Protein AF-A0A0Q6JE09-F1 (afdb_monomer)

Nearest PDB structures (foldseek):
  7kac-assembly1_A  TM=3.297E-01  e=1.197E+00  Homo sapiens
  1ckj-assembly1_A  TM=3.725E-01  e=4.167E+00  Rattus norvegicus
  3q5z-assembly1_A  TM=2.553E-01  e=1.950E+00  Toxoplasma gondii
  4lv5-assembly2_A  TM=2.754E-01  e=4.644E+00  Toxoplasma gondii

Solvent-accessible surface area (backbone atoms only — not comparable to full-atom values): 30444 Å² total; per-residue (Å²): 134,82,80,77,75,84,74,75,45,67,66,58,51,55,51,36,53,78,69,61,34,51,71,80,38,64,61,44,76,70,54,51,68,68,45,57,80,62,39,28,26,37,39,38,40,37,34,83,85,57,36,32,37,72,46,74,33,70,30,40,37,63,49,51,60,51,43,54,78,76,46,88,63,55,50,26,33,25,47,32,77,40,92,65,56,74,68,58,44,52,54,51,46,46,53,45,49,38,46,41,49,74,76,67,52,51,49,65,37,67,80,50,38,51,52,70,69,73,93,39,80,43,46,81,78,49,38,72,66,57,51,54,51,31,74,74,40,32,46,67,47,39,68,66,53,82,58,70,54,79,87,75,53,70,68,59,46,58,76,33,41,70,40,48,54,53,41,67,69,37,96,58,33,67,60,54,37,50,51,48,10,53,45,37,35,47,24,40,77,47,48,38,76,30,46,65,41,28,33,26,41,26,46,47,47,89,90,39,97,44,35,52,34,38,34,29,27,18,92,38,78,43,34,37,35,28,46,38,89,88,77,69,33,41,26,32,41,36,38,21,27,48,81,48,40,68,56,72,82,54,39,79,70,38,69,69,50,59,66,45,50,80,48,40,44,81,49,64,64,78,59,92,62,61,20,77,46,40,20,26,42,35,29,56,33,56,87,52,47,66,66,49,45,71,40,83,30,47,34,60,8,29,19,53,31,42,47,36,38,28,47,67,36,55,27,73,50,45,91,53,37,26,59,67,62,50,51,60,12,54,75,39,53,87,64,76,92,70,82,92,72,92,82,90,85,91,81,85,87,89,83,91,81,87,84,81,86,86,81,87,80,90,78,85,88,64,85,66,51,64,63,46,46,56,54,42,48,71,71,37,80,84,38,60,63,52,53,52,49,30,54,50,42,69,59,41,47,74,80,63,89,51,58,54,39,22,21,21,44,26,67,50,49,90,64,84,64,52,93,56,35,42,38,45,36,39,36,30,39,7,92,38,80,40,34,39,33,31,39,36,74,45,92,91,48,59,58,34,37,34,37,40,43,21,22,39,65,50,36,23,66,70,62,74,43,52,69,69,55,47,41,70,74,34,78,60,44,43,78,44,74,78,52,43,72,78,50,74,49,37,33,27,32,46,32,34,40,77,46,74,69,32,44,52,55,52,68,74,44,59,48,55,64,12,23,20,58,40,43,59,65,30,47,79,36,66,15,87,56,7,89,48,41,34,65,69,62,53,47,55,51,59,58,67,67,69,76,74,79,79,79,128

Mean predicted aligned error: 18.11 Å

Secondary structure (DSSP, 8-state):
---------HHHHHHHHHTT----EE-SHHHHHTSPTT--EEEEEE-TTSEEEEEEESSHHHHHHHHHHH-S---EEEEEE----HHHHHHHHHHHHHHHHHTT-EE--SSS-SS--S--GGGGTS-HHHHHHHHH-HHHHHHH--PPPPP--HHHHHHHHHHHHHHHTSTTHHHHHHHHHHHHHHHSSSHHHHBTTTEEEEES-TT-TTEEEEEEETTEEEEEEEE-TTT--EEEEEEEETTSSPPHHHHTT-HHHHHHTTTEEEE----SSS-TTEEEEEESSGGGHHHHHHSTTHHHHHHHHHHHHHTT---S-GGG--HHHHHHHHTTTT--S----------------PPPPPPP---PPPTHHHHHHHHHHHH-TT-HHHHHHHHHHHHH----TTBTTTEEEEES-SS---TTEEEEEEEEETTEEEEEEEEE--TTS-SEEEEEEEEHHHHHHHHTS-HHHHHHH-TTSEEE----GGGTT-EEEEEEESSHHHHHHHHTS-HHHHHHHHHHHHTTS--TTGGG--HHHHHHHHHTTTTSSS--

Structure (mmCIF, N/CA/C/O backbone):
data_AF-A0A0Q6JE09-F1
#
_entry.id   AF-A0A0Q6JE09-F1
#
loop_
_atom_site.group_PDB
_atom_site.id
_atom_site.type_symbol
_atom_site.label_atom_id
_atom_site.label_alt_id
_atom_site.label_comp_id
_atom_site.label_asym_id
_atom_site.label_entity_id
_atom_site.label_seq_id
_atom_site.pdbx_PDB_ins_code
_atom_site.Cartn_x
_atom_site.Cartn_y
_atom_site.Cartn_z
_atom_site.occupancy
_atom_site.B_iso_or_equiv
_atom_site.auth_seq_id
_atom_site.auth_comp_id
_atom_site.auth_asym_id
_atom_site.auth_atom_id
_atom_site.pdbx_PDB_model_num
ATOM 1 N N . MET A 1 1 ? -40.241 -15.159 31.455 1.00 37.16 1 MET A N 1
ATOM 2 C CA . MET A 1 1 ? -39.125 -14.743 30.580 1.00 37.16 1 MET A CA 1
ATOM 3 C C . MET A 1 1 ? -37.864 -14.702 31.421 1.00 37.16 1 MET A C 1
ATOM 5 O O . MET A 1 1 ? -37.683 -13.771 32.193 1.00 37.16 1 MET A O 1
ATOM 9 N N . THR A 1 2 ? -37.058 -15.757 31.362 1.00 34.28 2 THR A N 1
ATOM 10 C CA . THR A 1 2 ? -35.773 -15.833 32.066 1.00 34.28 2 THR A CA 1
ATOM 11 C C . THR A 1 2 ? -34.806 -14.891 31.356 1.00 34.28 2 THR A C 1
ATOM 13 O O . THR A 1 2 ? -34.510 -15.106 30.183 1.00 34.28 2 THR A O 1
ATOM 16 N N . GLN A 1 3 ? -34.369 -13.818 32.020 1.00 33.12 3 GLN A N 1
ATOM 17 C CA . GLN A 1 3 ? -33.285 -12.978 31.510 1.00 33.12 3 GLN A CA 1
ATOM 18 C C . GLN A 1 3 ? -32.041 -13.862 31.369 1.00 33.12 3 GLN A C 1
ATOM 20 O O . GLN A 1 3 ? -31.487 -14.319 32.367 1.00 33.12 3 GLN A O 1
ATOM 25 N N . MET A 1 4 ? -31.630 -14.145 30.131 1.00 37.31 4 MET A N 1
ATOM 26 C CA . MET A 1 4 ? -30.310 -14.706 29.869 1.00 37.31 4 MET A CA 1
ATOM 27 C C . MET A 1 4 ? -29.287 -13.667 30.321 1.00 37.31 4 MET A C 1
ATOM 29 O O . MET A 1 4 ? -29.149 -12.615 29.701 1.00 37.31 4 MET A O 1
ATOM 33 N N . VAL A 1 5 ? -28.607 -13.949 31.432 1.00 48.50 5 VAL A N 1
ATOM 34 C CA . VAL A 1 5 ? -27.411 -13.208 31.833 1.00 48.50 5 VAL A CA 1
ATOM 35 C C . VAL A 1 5 ? -26.420 -13.316 30.673 1.00 48.50 5 VAL A C 1
ATOM 37 O O . VAL A 1 5 ? -26.177 -14.435 30.212 1.00 48.50 5 VAL A O 1
ATOM 40 N N . PRO A 1 6 ? -25.865 -12.205 30.169 1.00 52.59 6 PRO A N 1
ATOM 41 C CA . PRO A 1 6 ? -24.870 -12.281 29.118 1.00 52.59 6 PRO A CA 1
ATOM 42 C C . PRO A 1 6 ? -23.664 -13.080 29.610 1.00 52.59 6 PRO A C 1
ATOM 44 O O . PRO A 1 6 ? -23.016 -12.723 30.595 1.00 52.59 6 PRO A O 1
ATOM 47 N N . VAL A 1 7 ? -23.390 -14.203 28.956 1.00 61.69 7 VAL A N 1
ATOM 48 C CA . VAL A 1 7 ? -22.272 -15.064 29.328 1.00 61.69 7 VAL A CA 1
ATOM 49 C C . VAL A 1 7 ? -21.021 -14.490 28.677 1.00 61.69 7 VAL A C 1
ATOM 51 O O . VAL A 1 7 ? -20.864 -14.560 27.462 1.00 61.69 7 VAL A O 1
ATOM 54 N N . HIS A 1 8 ? -20.137 -13.905 29.485 1.00 73.06 8 HIS A N 1
ATOM 55 C CA . HIS A 1 8 ? -18.794 -13.538 29.038 1.00 73.06 8 HIS A CA 1
ATOM 56 C C . HIS A 1 8 ? -18.060 -14.777 28.527 1.00 73.06 8 HIS A C 1
ATOM 58 O O . HIS A 1 8 ? -18.070 -15.815 29.195 1.00 73.06 8 HIS A O 1
ATOM 64 N N . ASP A 1 9 ? -17.385 -14.662 27.383 1.00 83.12 9 ASP A N 1
ATOM 65 C CA . ASP A 1 9 ? -16.599 -15.767 26.842 1.00 83.12 9 ASP A CA 1
ATOM 66 C C . ASP A 1 9 ? -15.442 -16.110 27.811 1.00 83.12 9 ASP A C 1
ATOM 68 O O . ASP A 1 9 ? -14.558 -15.274 28.058 1.00 83.12 9 ASP A O 1
ATOM 72 N N . PRO A 1 10 ? -15.393 -17.340 28.364 1.00 87.75 10 PRO A N 1
ATOM 73 C CA . PRO A 1 10 ? -14.342 -17.746 29.292 1.00 87.75 10 PRO A CA 1
ATOM 74 C C . PRO A 1 10 ? -12.931 -17.674 28.694 1.00 87.75 10 PRO A C 1
ATOM 76 O O . PRO A 1 10 ? -11.959 -17.523 29.436 1.00 87.75 10 PRO A O 1
ATOM 79 N N . ALA A 1 11 ? -12.783 -17.811 27.373 1.00 89.31 11 ALA A N 1
ATOM 80 C CA . ALA A 1 11 ? -11.502 -17.665 26.690 1.00 89.31 11 ALA A CA 1
ATOM 81 C C . ALA A 1 11 ? -11.033 -16.206 26.684 1.00 89.31 11 ALA A C 1
ATOM 83 O O . ALA A 1 11 ? -9.860 -15.956 26.976 1.00 89.31 11 ALA A O 1
ATOM 84 N N . ILE A 1 12 ? -11.944 -15.253 26.445 1.00 92.69 12 ILE A N 1
ATOM 85 C CA . ILE A 1 12 ? -11.638 -13.820 26.534 1.00 92.69 12 ILE A CA 1
ATOM 86 C C . ILE A 1 12 ? -11.235 -13.458 27.962 1.00 92.69 12 ILE A C 1
ATOM 88 O O . ILE A 1 12 ? -10.198 -12.825 28.148 1.00 92.69 12 ILE A O 1
ATOM 92 N N . ALA A 1 13 ? -11.990 -13.912 28.967 1.00 92.44 13 ALA A N 1
ATOM 93 C CA . ALA A 1 13 ? -11.682 -13.636 30.370 1.00 92.44 13 ALA A CA 1
ATOM 94 C C . ALA A 1 13 ? -10.285 -14.146 30.767 1.00 92.44 13 ALA A C 1
ATOM 96 O O . ALA A 1 13 ? -9.456 -13.371 31.240 1.00 92.44 13 ALA A O 1
ATOM 97 N N . ARG A 1 14 ? -9.978 -15.420 30.478 1.00 92.94 14 ARG A N 1
ATOM 98 C CA . ARG A 1 14 ? -8.654 -16.004 30.763 1.00 92.94 14 ARG A CA 1
ATOM 99 C C . ARG A 1 14 ? -7.523 -15.257 30.061 1.00 92.94 14 ARG A C 1
ATOM 101 O O . ARG A 1 14 ? -6.464 -15.045 30.652 1.00 92.94 14 ARG A O 1
ATOM 108 N N . TRP A 1 15 ? -7.723 -14.882 28.797 1.00 95.31 15 TRP A N 1
ATOM 109 C CA . TRP A 1 15 ? -6.725 -14.126 28.049 1.00 95.31 15 TRP A CA 1
ATOM 110 C C . TRP A 1 15 ? -6.536 -12.720 28.630 1.00 95.31 15 TRP A C 1
ATOM 112 O O . TRP A 1 15 ? -5.399 -12.284 28.813 1.00 95.31 15 TRP A O 1
ATOM 122 N N . ALA A 1 16 ? -7.624 -12.026 28.960 1.00 95.31 16 ALA A N 1
ATOM 123 C CA . ALA A 1 16 ? -7.600 -10.682 29.524 1.00 95.31 16 ALA A CA 1
ATOM 124 C C . ALA A 1 16 ? -6.830 -10.648 30.855 1.00 95.31 16 ALA A C 1
ATOM 126 O O . ALA A 1 16 ? -5.921 -9.828 31.010 1.00 95.31 16 ALA A O 1
ATOM 127 N N . ASP A 1 17 ? -7.110 -11.595 31.754 1.00 92.94 17 ASP A N 1
ATOM 128 C CA . ASP A 1 17 ? -6.458 -11.701 33.064 1.00 92.94 17 ASP A CA 1
ATOM 129 C C . ASP A 1 17 ? -4.947 -11.966 32.916 1.00 92.94 17 ASP A C 1
ATOM 131 O O . ASP A 1 17 ? -4.118 -11.260 33.493 1.00 92.94 17 ASP A O 1
ATOM 135 N N . LYS A 1 18 ? -4.563 -12.912 32.042 1.00 93.69 18 LYS A N 1
ATOM 136 C CA . LYS A 1 18 ? -3.155 -13.213 31.707 1.00 93.69 18 LYS A CA 1
ATOM 137 C C . LYS A 1 18 ? -2.402 -12.000 31.150 1.00 93.69 18 LYS A C 1
ATOM 139 O O . LYS A 1 18 ? -1.182 -11.919 31.282 1.00 93.69 18 LYS A O 1
ATOM 144 N N . ASN A 1 19 ? -3.110 -11.068 30.515 1.00 93.12 19 ASN A N 1
ATOM 145 C CA . ASN A 1 19 ? -2.538 -9.872 29.901 1.00 93.12 19 ASN A CA 1
ATOM 146 C C . ASN A 1 19 ? -2.796 -8.592 30.722 1.00 93.12 19 ASN A C 1
ATOM 148 O O . ASN A 1 19 ? -2.592 -7.488 30.210 1.00 93.12 19 ASN A O 1
ATOM 152 N N . GLY A 1 20 ? -3.190 -8.717 31.994 1.00 93.81 20 GLY A N 1
ATOM 153 C CA . GLY A 1 20 ? -3.265 -7.607 32.950 1.00 93.81 20 GLY A CA 1
ATOM 154 C C . GLY A 1 20 ? -4.428 -6.638 32.732 1.00 93.81 20 GLY A C 1
ATOM 155 O O . GLY A 1 20 ? -4.343 -5.484 33.151 1.00 93.81 20 GLY A O 1
ATOM 156 N N . TYR A 1 21 ? -5.489 -7.063 32.047 1.00 95.81 21 TYR A N 1
ATOM 157 C CA . TYR A 1 21 ? -6.743 -6.314 32.027 1.00 95.81 21 TYR A CA 1
ATOM 158 C C . TYR A 1 21 ? -7.491 -6.488 33.350 1.00 95.81 21 TYR A C 1
ATOM 160 O O . TYR A 1 21 ? -7.421 -7.539 33.981 1.00 95.81 21 TYR A O 1
ATOM 168 N N . GLY A 1 22 ? -8.224 -5.454 33.762 1.00 93.12 22 GLY A N 1
ATOM 169 C CA . GLY A 1 22 ? -9.122 -5.543 34.910 1.00 93.12 22 GLY A CA 1
ATOM 170 C C . GLY A 1 22 ? -10.357 -6.414 34.650 1.00 93.12 22 GLY A C 1
ATOM 171 O O . GLY A 1 22 ? -10.561 -6.961 33.561 1.00 93.12 22 GLY A O 1
ATOM 172 N N . SER A 1 23 ? -11.215 -6.493 35.665 1.00 92.94 23 SER A N 1
ATOM 173 C CA . SER A 1 23 ? -12.515 -7.165 35.594 1.00 92.94 23 SER A CA 1
ATOM 174 C C . SER A 1 23 ? -13.419 -6.566 34.504 1.00 92.94 23 SER A C 1
ATOM 176 O O . SER A 1 23 ? -13.293 -5.373 34.202 1.00 92.94 23 SER A O 1
ATOM 178 N N . PRO A 1 24 ? -14.337 -7.361 33.922 1.00 94.06 24 PRO A N 1
ATOM 179 C CA . PRO A 1 24 ? -15.285 -6.859 32.936 1.00 94.06 24 PRO A CA 1
ATOM 180 C C . PRO A 1 24 ? -16.230 -5.845 33.582 1.00 94.06 24 PRO A C 1
ATOM 182 O O . PRO A 1 24 ? -16.689 -6.020 34.712 1.00 94.06 24 PRO A O 1
ATOM 185 N N . ILE A 1 25 ? -16.495 -4.765 32.855 1.00 94.25 25 ILE A N 1
ATOM 186 C CA . ILE A 1 25 ? -17.406 -3.690 33.234 1.00 94.25 25 ILE A CA 1
ATOM 187 C C . ILE A 1 25 ? -18.504 -3.640 32.176 1.00 94.25 25 ILE A C 1
ATOM 189 O O . ILE A 1 25 ? -18.213 -3.546 30.985 1.00 94.25 25 ILE A O 1
ATOM 193 N N . GLU A 1 26 ? -19.762 -3.691 32.606 1.00 92.62 26 GLU A N 1
ATOM 194 C CA . GLU A 1 26 ? -20.918 -3.601 31.713 1.00 92.62 26 GLU A CA 1
ATOM 195 C C . GLU A 1 26 ? -20.860 -2.328 30.856 1.00 92.62 26 GLU A C 1
ATOM 197 O O . GLU A 1 26 ? -20.519 -1.240 31.338 1.00 92.62 26 GLU A O 1
ATOM 202 N N . PHE A 1 27 ? -21.149 -2.461 29.560 1.00 91.31 27 PHE A N 1
ATOM 203 C CA . PHE A 1 27 ? -21.025 -1.356 28.616 1.00 91.31 27 PHE A CA 1
ATOM 204 C C . PHE A 1 27 ? -22.261 -0.441 28.653 1.00 91.31 27 PHE A C 1
ATOM 206 O O . PHE A 1 27 ? -23.076 -0.406 27.735 1.00 91.31 27 PHE A O 1
ATOM 213 N N . ASP A 1 28 ? -22.402 0.342 29.724 1.00 89.38 28 ASP A N 1
ATOM 214 C CA . ASP A 1 28 ? -23.527 1.264 29.914 1.00 89.38 28 ASP A CA 1
ATOM 215 C C . ASP A 1 28 ? -23.093 2.732 30.149 1.00 89.38 28 ASP A C 1
ATOM 217 O O . ASP A 1 28 ? -21.932 3.057 30.409 1.00 89.38 28 ASP A O 1
ATOM 221 N N . THR A 1 29 ? -24.043 3.674 30.066 1.00 85.69 29 THR A N 1
ATOM 222 C CA . THR A 1 29 ? -23.764 5.115 30.251 1.00 85.69 29 THR A CA 1
ATOM 223 C C . THR A 1 29 ? -23.183 5.440 31.633 1.00 85.69 29 THR A C 1
ATOM 225 O O . THR A 1 29 ? -22.384 6.367 31.772 1.00 85.69 29 THR A O 1
ATOM 228 N N . LYS A 1 30 ? -23.617 4.725 32.672 1.00 88.50 30 LYS A N 1
ATOM 229 C CA . LYS A 1 30 ? -23.225 4.945 34.066 1.00 88.50 30 LYS A CA 1
ATOM 230 C C . LYS A 1 30 ? -21.801 4.445 34.303 1.00 88.50 30 LYS A C 1
ATOM 232 O O . LYS A 1 30 ? -21.030 5.140 34.958 1.00 88.50 30 LYS A O 1
ATOM 237 N N . ALA A 1 31 ? -21.442 3.292 33.753 1.00 88.44 31 ALA A N 1
ATOM 238 C CA . ALA A 1 31 ? -20.108 2.719 33.767 1.00 88.44 31 ALA A CA 1
ATOM 239 C C . ALA A 1 31 ? -19.109 3.612 33.025 1.00 88.44 31 ALA A C 1
ATOM 241 O O . ALA A 1 31 ? -18.068 3.954 33.585 1.00 88.44 31 ALA A O 1
ATOM 242 N N . LEU A 1 32 ? -19.458 4.085 31.824 1.00 87.19 32 LEU A N 1
ATOM 243 C CA . LEU A 1 32 ? -18.599 4.985 31.047 1.00 87.19 32 LEU A CA 1
ATOM 244 C C . LEU A 1 32 ? -18.309 6.303 31.785 1.00 87.19 32 LEU A C 1
ATOM 246 O O . LEU A 1 32 ? -17.171 6.766 31.788 1.00 87.19 32 LEU A O 1
ATOM 250 N N . LYS A 1 33 ? -19.303 6.878 32.479 1.00 88.06 33 LYS A N 1
ATOM 251 C CA . LYS A 1 33 ? -19.135 8.105 33.287 1.00 88.06 33 LYS A CA 1
ATOM 252 C C . LYS A 1 33 ? -18.208 7.939 34.498 1.00 88.06 33 LYS A C 1
ATOM 254 O O . LYS A 1 33 ? -17.725 8.940 35.017 1.00 88.06 33 LYS A O 1
ATOM 259 N N . LYS A 1 34 ? -17.966 6.710 34.970 1.00 90.31 34 LYS A N 1
ATOM 260 C CA . LYS A 1 34 ? -17.048 6.440 36.094 1.00 90.31 34 LYS A CA 1
ATOM 261 C C . LYS A 1 34 ? -15.578 6.458 35.674 1.00 90.31 34 LYS A C 1
ATOM 263 O O . LYS A 1 34 ? -14.702 6.522 36.536 1.00 90.31 34 LYS A O 1
ATOM 268 N N . ILE A 1 35 ? -15.293 6.387 34.375 1.00 88.69 35 ILE A N 1
ATOM 269 C CA . ILE A 1 35 ? -13.927 6.439 33.861 1.00 88.69 35 ILE A CA 1
ATOM 270 C C . ILE A 1 35 ? -13.439 7.881 33.976 1.00 88.69 35 ILE A C 1
ATOM 272 O O . ILE A 1 35 ? -14.073 8.804 33.465 1.00 88.69 35 ILE A O 1
ATOM 276 N N . LYS A 1 36 ? -12.300 8.087 34.642 1.00 86.56 36 LYS A N 1
ATOM 277 C CA . LYS A 1 36 ? -11.716 9.425 34.768 1.00 86.56 36 LYS A CA 1
ATOM 278 C C . LYS A 1 36 ? -11.402 9.979 33.364 1.00 86.56 36 LYS A C 1
ATOM 280 O O . LYS A 1 36 ? -10.808 9.250 32.561 1.00 86.56 36 LYS A O 1
ATOM 285 N N . PRO A 1 37 ? -11.752 11.239 33.048 1.00 81.62 37 PRO A N 1
ATOM 286 C CA . PRO A 1 37 ? -11.354 11.867 31.790 1.00 81.62 37 PRO A CA 1
ATOM 287 C C . PRO A 1 37 ? -9.841 11.781 31.588 1.00 81.62 37 PRO A C 1
ATOM 289 O O . PRO A 1 37 ? -9.089 11.850 32.563 1.00 81.62 37 PRO A O 1
ATOM 292 N N . ARG A 1 38 ? -9.387 11.633 30.337 1.00 81.81 38 ARG A N 1
ATOM 293 C CA . ARG A 1 38 ? -7.957 11.477 30.002 1.00 81.81 38 ARG A CA 1
ATOM 294 C C . ARG A 1 38 ? -7.288 10.245 30.628 1.00 81.81 38 ARG A C 1
ATOM 296 O O . ARG A 1 38 ? -6.061 10.197 30.727 1.00 81.81 38 ARG A O 1
ATOM 303 N N . THR A 1 39 ? -8.066 9.241 31.049 1.00 87.00 39 THR A N 1
ATOM 304 C CA . THR A 1 39 ? -7.497 7.932 31.394 1.00 87.00 39 THR A CA 1
ATOM 305 C C . THR A 1 39 ? -6.839 7.367 30.146 1.00 87.00 39 THR A C 1
ATOM 307 O O . THR A 1 39 ? -7.505 7.127 29.142 1.00 87.00 39 THR A O 1
ATOM 310 N N . ARG A 1 40 ? -5.530 7.165 30.226 1.00 91.56 40 ARG A N 1
ATOM 311 C CA . ARG A 1 40 ? -4.686 6.681 29.141 1.00 91.56 40 ARG A CA 1
ATOM 312 C C . ARG A 1 40 ? -4.399 5.196 29.316 1.00 91.56 40 ARG A C 1
ATOM 314 O O . ARG A 1 40 ? -4.238 4.729 30.443 1.00 91.56 40 ARG A O 1
ATOM 321 N N . GLY A 1 41 ? -4.313 4.464 28.212 1.00 92.44 41 GLY A N 1
ATOM 322 C CA . GLY A 1 41 ? -3.914 3.060 28.218 1.00 92.44 41 GLY A CA 1
ATOM 323 C C . GLY A 1 41 ? -4.694 2.234 27.212 1.00 92.44 41 GLY A C 1
ATOM 324 O O . GLY A 1 41 ? -5.008 2.708 26.117 1.00 92.44 41 GLY A O 1
ATOM 325 N N . LEU A 1 42 ? -5.002 1.000 27.603 1.00 93.19 42 LEU A N 1
ATOM 326 C CA . LEU A 1 42 ? -5.651 0.015 26.751 1.00 93.19 42 LEU A CA 1
ATOM 327 C C . LEU A 1 42 ? -7.063 -0.315 27.226 1.00 93.19 42 LEU A C 1
ATOM 329 O O . LEU A 1 42 ? -7.366 -0.291 28.422 1.00 93.19 42 LEU A O 1
ATOM 333 N N . TYR A 1 43 ? -7.908 -0.681 26.273 1.00 94.56 43 TYR A N 1
ATOM 334 C CA . TYR A 1 43 ? -9.239 -1.215 26.514 1.00 94.56 43 TYR A CA 1
ATOM 335 C C . TYR A 1 43 ? -9.471 -2.476 25.681 1.00 94.56 43 TYR A C 1
ATOM 337 O O . TYR A 1 43 ? -8.866 -2.663 24.624 1.00 94.56 43 TYR A O 1
ATOM 345 N N . LEU A 1 44 ? -10.329 -3.350 26.191 1.00 95.25 44 LEU A N 1
ATOM 346 C CA . LEU A 1 44 ? -10.841 -4.535 25.511 1.00 95.25 44 LEU A CA 1
ATOM 347 C C . LEU A 1 44 ? -12.362 -4.412 25.485 1.00 95.25 44 LEU A C 1
ATOM 349 O O . LEU A 1 44 ? -12.937 -4.163 26.537 1.00 95.25 44 LEU A O 1
ATOM 353 N N . LEU A 1 45 ? -12.995 -4.555 24.325 1.00 94.44 45 LEU A N 1
ATOM 354 C CA . LEU A 1 45 ? -14.446 -4.697 24.190 1.00 94.44 45 LEU A CA 1
ATOM 355 C C . LEU A 1 45 ? -14.779 -6.170 23.981 1.00 94.44 45 LEU A C 1
ATOM 357 O O . LEU A 1 45 ? -14.065 -6.848 23.242 1.00 94.44 45 LEU A O 1
ATOM 361 N N . GLU A 1 46 ? -15.862 -6.630 24.593 1.00 94.12 46 GLU A N 1
ATOM 362 C CA . GLU A 1 46 ? -16.404 -7.981 24.444 1.00 94.12 46 GLU A CA 1
ATOM 363 C C . GLU A 1 46 ? -17.792 -7.898 23.807 1.00 94.12 46 GLU A C 1
ATOM 365 O O . GLU A 1 46 ? -18.583 -7.023 24.171 1.00 94.12 46 GLU A O 1
ATOM 370 N N . PHE A 1 47 ? -18.086 -8.806 22.880 1.00 91.44 47 PHE A N 1
ATOM 371 C CA . PHE A 1 47 ? -19.341 -8.846 22.129 1.00 91.44 47 PHE A CA 1
ATOM 372 C C . PHE A 1 47 ? -20.134 -10.132 22.439 1.00 91.44 47 PHE A C 1
ATOM 374 O O . PHE A 1 47 ? -19.532 -11.136 22.830 1.00 91.44 47 PHE A O 1
ATOM 381 N N . PRO A 1 48 ? -21.472 -10.134 22.270 1.00 86.62 48 PRO A N 1
ATOM 382 C CA . PRO A 1 48 ? -22.337 -11.277 22.580 1.00 86.62 48 PRO A CA 1
ATOM 383 C C . PRO A 1 48 ? -21.987 -12.572 21.841 1.00 86.62 48 PRO A C 1
ATOM 385 O O . PRO A 1 48 ? -22.288 -13.657 22.326 1.00 86.62 48 PRO A O 1
ATOM 388 N N . ASP A 1 49 ? -21.362 -12.467 20.670 1.00 83.94 49 ASP A N 1
ATOM 389 C CA . ASP A 1 49 ? -20.982 -13.591 19.814 1.00 83.94 49 ASP A CA 1
ATOM 390 C C . ASP A 1 49 ? -19.576 -14.148 20.110 1.00 83.94 49 ASP A C 1
ATOM 392 O O . ASP A 1 49 ? -19.035 -14.923 19.320 1.00 83.94 49 ASP A O 1
ATOM 396 N N . GLY A 1 50 ? -18.966 -13.749 21.232 1.00 86.06 50 GLY A N 1
ATOM 397 C CA . GLY A 1 50 ? -17.623 -14.185 21.628 1.00 86.06 50 GLY A CA 1
ATOM 398 C C . GLY A 1 50 ? -16.493 -13.480 20.872 1.00 86.06 50 GLY A C 1
ATOM 399 O O . GLY A 1 50 ? -15.332 -13.883 20.971 1.00 86.06 50 GLY A O 1
ATOM 400 N N . LYS A 1 51 ? -16.789 -12.418 20.110 1.00 89.56 51 LYS A N 1
ATOM 401 C CA . LYS A 1 51 ? -15.757 -11.569 19.502 1.00 89.56 51 LYS A CA 1
ATOM 402 C C . LYS A 1 51 ? -15.222 -10.545 20.498 1.00 89.56 51 LYS A C 1
ATOM 404 O O . LYS A 1 51 ? -15.864 -10.189 21.488 1.00 89.56 51 LYS A O 1
ATOM 409 N N . ALA A 1 52 ? -14.033 -10.031 20.200 1.00 91.50 52 ALA A N 1
ATOM 410 C CA . ALA A 1 52 ? -13.369 -9.009 20.997 1.00 91.50 52 ALA A CA 1
ATOM 411 C C . ALA A 1 52 ? -12.769 -7.880 20.145 1.00 91.50 52 ALA A C 1
ATOM 413 O O . ALA A 1 52 ? -12.427 -8.065 18.980 1.00 91.50 52 ALA A O 1
ATOM 414 N N . TYR A 1 53 ? -12.576 -6.705 20.740 1.00 90.50 53 TYR A N 1
ATOM 415 C CA . TYR A 1 53 ? -11.807 -5.606 20.145 1.00 90.50 53 TYR A CA 1
ATOM 416 C C . TYR A 1 53 ? -10.782 -5.089 21.149 1.00 90.50 53 TYR A C 1
ATOM 418 O O . TYR A 1 53 ? -11.149 -4.689 22.249 1.00 90.50 53 TYR A O 1
ATOM 426 N N . ILE A 1 54 ? -9.507 -5.044 20.771 1.00 90.75 54 ILE A N 1
ATOM 427 C CA . ILE A 1 54 ? -8.434 -4.484 21.603 1.00 90.75 54 ILE A CA 1
ATOM 428 C C . ILE A 1 54 ? -8.091 -3.094 21.077 1.00 90.75 54 ILE A C 1
ATOM 430 O O . ILE A 1 54 ? -7.894 -2.926 19.880 1.00 90.75 54 ILE A O 1
ATOM 434 N N . GLY A 1 55 ? -7.999 -2.091 21.944 1.00 87.94 55 GLY A N 1
ATOM 435 C CA . GLY A 1 55 ? -7.666 -0.738 21.517 1.00 87.94 55 GLY A CA 1
ATOM 436 C C . GLY A 1 55 ? -6.789 0.026 22.491 1.00 87.94 55 GLY A C 1
ATOM 437 O O . GLY A 1 55 ? -6.752 -0.278 23.683 1.00 87.94 55 GLY A O 1
ATOM 438 N N . ILE A 1 56 ? -6.144 1.077 21.989 1.00 88.25 56 ILE A N 1
ATOM 439 C CA . ILE A 1 56 ? -5.464 2.095 22.802 1.00 88.25 56 ILE A CA 1
ATOM 440 C C . ILE A 1 56 ? -6.167 3.445 22.737 1.00 88.25 56 ILE A C 1
ATOM 442 O O . ILE A 1 56 ? -6.855 3.769 21.764 1.00 88.25 56 ILE A O 1
ATOM 446 N N . SER A 1 57 ? -5.994 4.252 23.782 1.00 86.88 57 SER A N 1
ATOM 447 C CA . SER A 1 57 ? -6.378 5.661 23.758 1.00 86.88 57 SER A CA 1
ATOM 448 C C . SER A 1 57 ? -5.582 6.486 24.767 1.00 86.88 57 SER A C 1
ATOM 450 O O . SER A 1 57 ? -5.226 6.011 25.846 1.00 86.88 57 SER A O 1
ATOM 452 N N . ILE A 1 58 ? -5.369 7.758 24.432 1.00 85.75 58 ILE A N 1
ATOM 453 C CA . ILE A 1 58 ? -4.941 8.792 25.386 1.00 85.75 58 ILE A CA 1
ATOM 454 C C . ILE A 1 58 ? -6.101 9.294 26.260 1.00 85.75 58 ILE A C 1
ATOM 456 O O . ILE A 1 58 ? -5.875 9.906 27.298 1.00 85.75 58 ILE A O 1
ATOM 460 N N . ASP A 1 59 ? -7.336 9.020 25.835 1.00 88.56 59 ASP A N 1
ATOM 461 C CA . ASP A 1 59 ? -8.569 9.244 26.582 1.00 88.56 59 ASP A CA 1
ATOM 462 C C . ASP A 1 59 ? -9.539 8.087 26.304 1.00 88.56 59 ASP A C 1
ATOM 464 O O . ASP A 1 59 ? -10.267 8.063 25.304 1.00 88.56 59 ASP A O 1
ATOM 468 N N . ILE A 1 60 ? -9.479 7.056 27.144 1.00 90.94 60 ILE A N 1
ATOM 469 C CA . ILE A 1 60 ? -10.310 5.861 26.999 1.00 90.94 60 ILE A CA 1
ATOM 470 C C . ILE A 1 60 ? -11.792 6.217 27.155 1.00 90.94 60 ILE A C 1
ATOM 472 O O . ILE A 1 60 ? -12.613 5.686 26.413 1.00 90.94 60 ILE A O 1
ATOM 476 N N . ALA A 1 61 ? -12.145 7.150 28.046 1.00 88.81 61 ALA A N 1
ATOM 477 C CA . ALA A 1 61 ? -13.536 7.544 28.259 1.00 88.81 61 ALA A CA 1
ATOM 478 C C . ALA A 1 61 ? -14.151 8.118 26.972 1.00 88.81 61 ALA A C 1
ATOM 480 O O . ALA A 1 61 ? -15.204 7.658 26.521 1.00 88.81 61 ALA A O 1
ATOM 481 N N . ALA A 1 62 ? -13.452 9.060 26.328 1.00 85.81 62 ALA A N 1
ATOM 482 C CA . ALA A 1 62 ? -13.886 9.632 25.055 1.00 85.81 62 ALA A CA 1
ATOM 483 C C . ALA A 1 62 ? -13.954 8.575 23.938 1.00 85.81 62 ALA A C 1
ATOM 485 O O . ALA A 1 62 ? -14.905 8.552 23.152 1.00 85.81 62 ALA A O 1
ATOM 486 N N . ARG A 1 63 ? -12.973 7.665 23.883 1.00 88.69 63 ARG A N 1
ATOM 487 C CA . ARG A 1 63 ? -12.904 6.627 22.846 1.00 88.69 63 ARG A CA 1
ATOM 488 C C . ARG A 1 63 ? -14.014 5.584 22.975 1.00 88.69 63 ARG A C 1
ATOM 490 O O . ARG A 1 63 ? -14.597 5.207 21.965 1.00 88.69 63 ARG A O 1
ATOM 497 N N . LEU A 1 64 ? -14.349 5.147 24.188 1.00 90.44 64 LEU A N 1
ATOM 498 C CA . LEU A 1 64 ? -15.463 4.221 24.416 1.00 90.44 64 LEU A CA 1
ATOM 499 C C . LEU A 1 64 ? -16.819 4.880 24.124 1.00 90.44 64 LEU A C 1
ATOM 501 O O . LEU A 1 64 ? -17.697 4.249 23.540 1.00 90.44 64 LEU A O 1
ATOM 505 N N . ALA A 1 65 ? -16.977 6.169 24.444 1.00 86.19 65 ALA A N 1
ATOM 506 C CA . ALA A 1 65 ? -18.169 6.925 24.063 1.00 86.19 65 ALA A CA 1
ATOM 507 C C . ALA A 1 65 ? -18.329 7.038 22.534 1.00 86.19 65 ALA A C 1
ATOM 509 O O . ALA A 1 65 ? -19.451 6.974 22.032 1.00 86.19 65 ALA A O 1
ATOM 510 N N . GLN A 1 66 ? -17.222 7.169 21.792 1.00 82.88 66 GLN A N 1
ATOM 511 C CA . GLN A 1 66 ? -17.222 7.083 20.330 1.00 82.88 66 GLN A CA 1
ATOM 512 C C . GLN A 1 66 ? -17.622 5.679 19.860 1.00 82.88 66 GLN A C 1
ATOM 514 O O . GLN A 1 66 ? -18.511 5.560 19.022 1.00 82.88 66 GLN A O 1
ATOM 519 N N . HIS A 1 67 ? -17.018 4.628 20.426 1.00 83.31 67 HIS A N 1
ATOM 520 C CA . HIS A 1 67 ? -17.317 3.237 20.067 1.00 83.31 67 HIS A CA 1
ATOM 521 C C . HIS A 1 67 ? -18.783 2.882 20.246 1.00 83.31 67 HIS A C 1
ATOM 523 O O . HIS A 1 67 ? -19.327 2.219 19.381 1.00 83.31 67 HIS A O 1
ATOM 529 N N . ARG A 1 68 ? -19.458 3.399 21.275 1.00 81.38 68 ARG A N 1
ATOM 530 C CA . ARG A 1 68 ? -20.905 3.208 21.450 1.00 81.38 68 ARG A CA 1
ATOM 531 C C . ARG A 1 68 ? -21.745 3.675 20.253 1.00 81.38 68 ARG A C 1
ATOM 533 O O . ARG A 1 68 ? -22.839 3.171 20.038 1.00 81.38 68 ARG A O 1
ATOM 540 N N . ARG A 1 69 ? -21.272 4.676 19.505 1.00 78.44 69 ARG A N 1
ATOM 541 C CA . ARG A 1 69 ? -21.957 5.170 18.299 1.00 78.44 69 ARG A CA 1
ATOM 542 C C . ARG A 1 69 ? -21.669 4.300 17.077 1.00 78.44 69 ARG A C 1
ATOM 544 O O . ARG A 1 69 ? -22.446 4.321 16.135 1.00 78.44 69 ARG A O 1
ATOM 551 N N . THR A 1 70 ? -20.540 3.594 17.078 1.00 69.88 70 THR A N 1
ATOM 552 C CA . THR A 1 70 ? -20.052 2.781 15.954 1.00 69.88 70 THR A CA 1
ATOM 553 C C . THR A 1 70 ? -20.426 1.304 16.097 1.00 69.88 70 THR A C 1
ATOM 555 O O . THR A 1 70 ? -20.707 0.650 15.102 1.00 69.88 70 THR A O 1
ATOM 558 N N . TYR A 1 71 ? -20.448 0.794 17.325 1.00 72.38 71 TYR A N 1
ATOM 559 C CA . TYR A 1 71 ? -20.723 -0.587 17.697 1.00 72.38 71 TYR A CA 1
ATOM 560 C C . TYR A 1 71 ? -21.923 -0.591 18.649 1.00 72.38 71 TYR A C 1
ATOM 562 O O . TYR A 1 71 ? -21.835 -0.074 19.766 1.00 72.38 71 TYR A O 1
ATOM 570 N N . GLY A 1 72 ? -23.062 -1.105 18.182 1.00 67.19 72 GLY A N 1
ATOM 571 C CA . GLY A 1 72 ? -24.331 -1.045 18.917 1.00 67.19 72 GLY A CA 1
ATOM 572 C C . GLY A 1 72 ? -24.513 -2.142 19.968 1.00 67.19 72 GLY A C 1
ATOM 573 O O . GLY A 1 72 ? -25.373 -2.020 20.833 1.00 67.19 72 GLY A O 1
ATOM 574 N N . ASP A 1 73 ? -23.705 -3.195 19.908 1.00 85.19 73 ASP A N 1
ATOM 575 C CA . ASP A 1 73 ? -23.908 -4.468 20.598 1.00 85.19 73 ASP A CA 1
ATOM 576 C C . ASP A 1 73 ? -22.751 -4.839 21.536 1.00 85.19 73 ASP A C 1
ATOM 578 O O . ASP A 1 73 ? -22.578 -6.002 21.878 1.00 85.19 73 ASP A O 1
ATOM 582 N N . VAL A 1 74 ? -21.949 -3.868 21.985 1.00 89.81 74 VAL A N 1
ATOM 583 C CA . VAL A 1 74 ? -20.876 -4.139 22.954 1.00 89.81 74 VAL A CA 1
ATOM 584 C C . VAL A 1 74 ? -21.486 -4.611 24.274 1.00 89.81 74 VAL A C 1
ATOM 586 O O . VAL A 1 74 ? -22.286 -3.902 24.882 1.00 89.81 74 VAL A O 1
ATOM 589 N N . LEU A 1 75 ? -21.066 -5.785 24.743 1.00 91.75 75 LEU A N 1
ATOM 590 C CA . LEU A 1 75 ? -21.544 -6.359 25.993 1.00 91.75 75 LEU A CA 1
ATOM 591 C C . LEU A 1 75 ? -20.838 -5.733 27.201 1.00 91.75 75 LEU A C 1
ATOM 593 O O . LEU A 1 75 ? -21.455 -5.283 28.167 1.00 91.75 75 LEU A O 1
ATOM 597 N N . SER A 1 76 ? -19.511 -5.719 27.157 1.00 93.25 76 SER A N 1
ATOM 598 C CA . SER A 1 76 ? -18.696 -5.210 28.252 1.00 93.25 76 SER A CA 1
ATOM 599 C C . SER A 1 76 ? -17.369 -4.681 27.755 1.00 93.25 76 SER A C 1
ATOM 601 O O . SER A 1 76 ? -16.973 -4.900 26.608 1.00 93.25 76 SER A O 1
ATOM 603 N N . PHE A 1 77 ? -16.676 -3.973 28.634 1.00 94.81 77 PHE A N 1
ATOM 604 C CA . PHE A 1 77 ? -15.313 -3.554 28.401 1.00 94.81 77 PHE A CA 1
ATOM 605 C C . PHE A 1 77 ? -14.423 -3.845 29.604 1.00 94.81 77 PHE A C 1
ATOM 607 O O . PHE A 1 77 ? -14.866 -3.852 30.750 1.00 94.81 77 PHE A O 1
ATOM 614 N N . ARG A 1 78 ? -13.132 -4.029 29.345 1.00 96.25 78 ARG A N 1
ATOM 615 C CA . ARG A 1 78 ? -12.084 -4.094 30.367 1.00 96.25 78 ARG A CA 1
ATOM 616 C C . ARG A 1 78 ? -11.074 -2.998 30.135 1.00 96.25 78 ARG A C 1
ATOM 618 O O . ARG A 1 78 ? -10.821 -2.600 28.998 1.00 96.25 78 ARG A O 1
ATOM 625 N N . LEU A 1 79 ? -10.465 -2.540 31.220 1.00 94.88 79 LEU A N 1
ATOM 626 C CA . LEU A 1 79 ? -9.462 -1.486 31.191 1.00 94.88 79 LEU A CA 1
ATOM 627 C C . LEU A 1 79 ? -8.114 -2.013 31.658 1.00 94.88 79 LEU A C 1
ATOM 629 O O . LEU A 1 79 ? -8.030 -2.775 32.619 1.00 94.88 79 LEU A O 1
ATOM 633 N N . ARG A 1 80 ? -7.062 -1.526 31.008 1.00 94.00 80 ARG A N 1
ATOM 634 C CA . ARG A 1 80 ? -5.683 -1.618 31.474 1.00 94.00 80 ARG A CA 1
ATOM 635 C C . ARG A 1 80 ? -5.048 -0.227 31.348 1.00 94.00 80 ARG A C 1
ATOM 637 O O . ARG A 1 80 ? -4.460 0.087 30.310 1.00 94.00 80 ARG A O 1
ATOM 644 N N . PRO A 1 81 ? -5.233 0.651 32.353 1.00 89.88 81 PRO A N 1
ATOM 645 C CA . PRO A 1 81 ? -4.618 1.974 32.355 1.00 89.88 81 PRO A CA 1
ATOM 646 C C . PRO A 1 81 ? -3.093 1.859 32.289 1.00 89.88 81 PRO A C 1
ATOM 648 O O . PRO A 1 81 ? -2.498 1.051 32.999 1.00 89.88 81 PRO A O 1
ATOM 651 N N . GLU A 1 82 ? -2.453 2.652 31.434 1.00 87.00 82 GLU A N 1
ATOM 652 C CA . GLU A 1 82 ? -1.013 2.562 31.192 1.00 87.00 82 GLU A CA 1
ATOM 653 C C . GLU A 1 82 ? -0.454 3.933 30.784 1.00 87.00 82 GLU A C 1
ATOM 655 O O . GLU A 1 82 ? -0.983 4.596 29.895 1.00 87.00 82 GLU A O 1
ATOM 660 N N . ALA A 1 83 ? 0.623 4.373 31.445 1.00 80.50 83 ALA A N 1
ATOM 661 C CA . ALA A 1 83 ? 1.174 5.726 31.303 1.00 80.50 83 ALA A CA 1
ATOM 662 C C . ALA A 1 83 ? 2.216 5.883 30.174 1.00 80.50 83 ALA A C 1
ATOM 664 O O . ALA A 1 83 ? 2.793 6.957 30.023 1.00 80.50 83 ALA A O 1
ATOM 665 N N . ARG A 1 84 ? 2.472 4.833 29.382 1.00 78.12 84 ARG A N 1
ATOM 666 C CA . ARG A 1 84 ? 3.445 4.857 28.269 1.00 78.12 84 ARG A CA 1
ATOM 667 C C . ARG A 1 84 ? 3.027 5.820 27.169 1.00 78.12 84 ARG A C 1
ATOM 669 O O . ARG A 1 84 ? 1.830 5.974 26.971 1.00 78.12 84 ARG A O 1
ATOM 676 N N . ASP A 1 85 ? 3.972 6.375 26.412 1.00 75.31 85 ASP A N 1
ATOM 677 C CA . ASP A 1 85 ? 3.738 7.235 25.238 1.00 75.31 85 ASP A CA 1
ATOM 678 C C . ASP A 1 85 ? 3.002 6.516 24.077 1.00 75.31 85 ASP A C 1
ATOM 680 O O . ASP A 1 85 ? 2.749 5.312 24.128 1.00 75.31 85 ASP A O 1
ATOM 684 N N . ASP A 1 86 ? 2.559 7.270 23.062 1.00 64.31 86 ASP A N 1
ATOM 685 C CA . ASP A 1 86 ? 1.647 6.770 22.017 1.00 64.31 86 ASP A CA 1
ATOM 686 C C . ASP A 1 86 ? 2.306 5.686 21.154 1.00 64.31 86 ASP A C 1
ATOM 688 O O . ASP A 1 86 ? 1.651 4.717 20.763 1.00 64.31 86 ASP A O 1
ATOM 692 N N . VAL A 1 87 ? 3.608 5.822 20.886 1.00 60.53 87 VAL A N 1
ATOM 693 C CA . VAL A 1 87 ? 4.381 4.858 20.095 1.00 60.53 87 VAL A CA 1
ATOM 694 C C . VAL A 1 87 ? 4.495 3.553 20.872 1.00 60.53 87 VAL A C 1
ATOM 696 O O . VAL A 1 87 ? 4.179 2.483 20.350 1.00 60.53 87 VAL A O 1
ATOM 699 N N . SER A 1 88 ? 4.851 3.645 22.152 1.00 68.25 88 SER A N 1
ATOM 700 C CA . SER A 1 88 ? 4.920 2.494 23.050 1.00 68.25 88 SER A CA 1
ATOM 701 C C . SER A 1 88 ? 3.566 1.798 23.228 1.00 68.25 88 SER A C 1
ATOM 703 O O . SER A 1 88 ? 3.510 0.568 23.229 1.00 68.25 88 SER A O 1
ATOM 705 N N . LEU A 1 89 ? 2.461 2.548 23.333 1.00 75.38 89 LEU A N 1
ATOM 706 C CA . LEU A 1 89 ? 1.115 1.967 23.399 1.00 75.38 89 LEU A CA 1
ATOM 707 C C . LEU A 1 89 ? 0.763 1.197 22.123 1.00 75.38 89 LEU A C 1
ATOM 709 O O . LEU 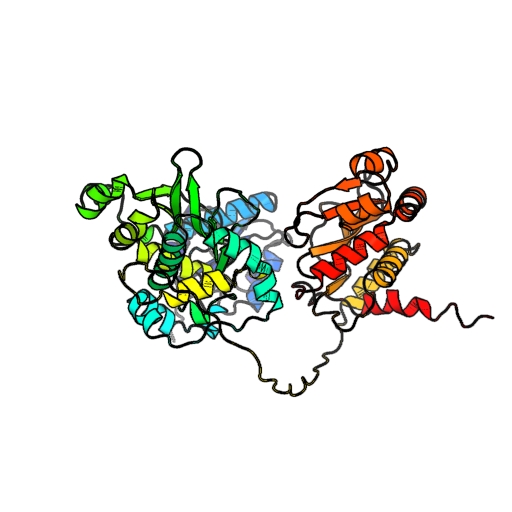A 1 89 ? 0.239 0.093 22.230 1.00 75.38 89 LEU A O 1
ATOM 713 N N . ARG A 1 90 ? 1.111 1.709 20.934 1.00 69.38 90 ARG A N 1
ATOM 714 C CA . ARG A 1 90 ? 0.908 0.984 19.663 1.00 69.38 90 ARG A CA 1
ATOM 715 C C . ARG A 1 90 ? 1.693 -0.324 19.599 1.00 69.38 90 ARG A C 1
ATOM 717 O O . ARG A 1 90 ? 1.197 -1.318 19.072 1.00 69.38 90 ARG A O 1
ATOM 724 N N . VAL A 1 91 ? 2.911 -0.353 20.143 1.00 64.88 91 VAL A N 1
ATOM 725 C CA . VAL A 1 91 ? 3.708 -1.589 20.227 1.00 64.88 91 VAL A CA 1
ATOM 726 C C . VAL A 1 91 ? 3.020 -2.615 21.133 1.00 64.88 91 VAL A C 1
ATOM 728 O O . VAL A 1 91 ? 2.901 -3.783 20.755 1.00 64.88 91 VAL A O 1
ATOM 731 N N . VAL A 1 92 ? 2.523 -2.185 22.298 1.00 76.50 92 VAL A N 1
ATOM 732 C CA . VAL A 1 92 ? 1.806 -3.058 23.244 1.00 76.50 92 VAL A CA 1
ATOM 733 C C . VAL A 1 92 ? 0.476 -3.540 22.657 1.00 76.50 92 VAL A C 1
ATOM 735 O O . VAL A 1 92 ? 0.190 -4.732 22.723 1.00 76.50 92 VAL A O 1
ATOM 738 N N . GLU A 1 93 ? -0.305 -2.660 22.029 1.00 79.88 93 GLU A N 1
ATOM 739 C CA . GLU A 1 93 ? -1.561 -2.998 21.347 1.00 79.88 93 GLU A CA 1
ATOM 740 C C . GLU A 1 93 ? -1.352 -4.087 20.305 1.00 79.88 93 GLU A C 1
ATOM 742 O O . GLU A 1 93 ? -2.019 -5.119 20.334 1.00 79.88 93 GLU A O 1
ATOM 747 N N . ARG A 1 94 ? -0.368 -3.893 19.423 1.00 70.81 94 ARG A N 1
ATOM 748 C CA . ARG A 1 94 ? -0.015 -4.874 18.402 1.00 70.81 94 ARG A CA 1
ATOM 749 C C . ARG A 1 94 ? 0.369 -6.207 19.032 1.00 70.81 94 ARG A C 1
ATOM 751 O O . ARG A 1 94 ? -0.122 -7.245 18.599 1.00 70.81 94 ARG A O 1
ATOM 758 N N . ALA A 1 95 ? 1.205 -6.195 20.072 1.00 74.19 95 ALA A N 1
ATOM 759 C CA . ALA A 1 95 ? 1.607 -7.408 20.782 1.00 74.19 95 ALA A CA 1
ATOM 760 C C . ALA A 1 95 ? 0.415 -8.139 21.428 1.00 74.19 95 ALA A C 1
ATOM 762 O O . ALA A 1 95 ? 0.387 -9.372 21.438 1.00 74.19 95 ALA A O 1
ATOM 763 N N . LEU A 1 96 ? -0.577 -7.400 21.924 1.00 84.19 96 LEU A N 1
ATOM 764 C CA . LEU A 1 96 ? -1.786 -7.943 22.536 1.00 84.19 96 LEU A CA 1
ATOM 765 C C . LEU A 1 96 ? -2.768 -8.492 21.506 1.00 84.19 96 LEU A C 1
ATOM 767 O O . LEU A 1 96 ? -3.190 -9.632 21.658 1.00 84.19 96 LEU A O 1
ATOM 771 N N . VAL A 1 97 ? -3.052 -7.764 20.423 1.00 79.44 97 VAL A N 1
ATOM 772 C CA . VAL A 1 97 ? -3.828 -8.282 19.280 1.00 79.44 97 VAL A CA 1
ATOM 773 C C . VAL A 1 97 ? -3.212 -9.597 18.803 1.00 79.44 97 VAL A C 1
ATOM 775 O O . VAL A 1 97 ? -3.883 -10.619 18.690 1.00 79.44 97 VAL A O 1
ATOM 778 N N . HIS A 1 98 ? -1.890 -9.616 18.657 1.00 74.00 98 HIS A N 1
ATOM 779 C CA . HIS A 1 98 ? -1.131 -10.803 18.296 1.00 74.00 98 HIS A CA 1
ATOM 780 C C . HIS A 1 98 ? -1.198 -11.938 19.341 1.00 74.00 98 HIS A C 1
ATOM 782 O O . HIS A 1 98 ? -1.200 -13.122 19.001 1.00 74.00 98 HIS A O 1
ATOM 788 N N . SER A 1 99 ? -1.197 -11.613 20.631 1.00 84.88 99 SER A N 1
ATOM 789 C CA . SER A 1 99 ? -1.352 -12.582 21.723 1.00 84.88 99 SER A CA 1
ATOM 790 C C . SER A 1 99 ? -2.745 -13.216 21.700 1.00 84.88 99 SER A C 1
ATOM 792 O O . SER A 1 99 ? -2.856 -14.437 21.710 1.00 84.88 99 SER A O 1
ATOM 794 N N . ALA A 1 100 ? -3.790 -12.400 21.572 1.00 84.88 100 ALA A N 1
ATOM 795 C CA . ALA A 1 100 ? -5.180 -12.841 21.509 1.00 84.88 100 ALA A CA 1
ATOM 796 C C . ALA A 1 100 ? -5.430 -13.775 20.320 1.00 84.88 100 ALA A C 1
ATOM 798 O O . ALA A 1 100 ? -5.996 -14.849 20.496 1.00 84.88 100 ALA A O 1
ATOM 799 N N . GLN A 1 101 ? -4.922 -13.437 19.130 1.00 82.25 101 GLN A N 1
ATOM 800 C CA . GLN A 1 101 ? -5.062 -14.306 17.956 1.00 82.25 101 GLN A CA 1
ATOM 801 C C . GLN A 1 101 ? -4.357 -15.656 18.114 1.00 82.25 101 GLN A C 1
ATOM 803 O O . GLN A 1 101 ? -4.860 -16.672 17.640 1.00 82.25 101 GLN A O 1
ATOM 808 N N . ARG A 1 102 ? -3.197 -15.689 18.783 1.00 79.44 102 ARG A N 1
ATOM 809 C CA . ARG A 1 102 ? -2.491 -16.949 19.079 1.00 79.44 102 ARG A CA 1
ATOM 810 C C . ARG A 1 102 ? -3.243 -17.817 20.081 1.00 79.44 102 ARG A C 1
ATOM 812 O O . ARG A 1 102 ? -3.210 -19.035 19.941 1.00 79.44 102 ARG A O 1
ATOM 819 N N . ASP A 1 103 ? -3.926 -17.193 21.034 1.00 83.94 103 ASP A N 1
ATOM 820 C CA . ASP A 1 103 ? -4.751 -17.879 22.032 1.00 83.94 103 ASP A CA 1
ATOM 821 C C . ASP A 1 103 ? -6.162 -18.217 21.482 1.00 83.94 103 ASP A C 1
ATOM 823 O O . ASP A 1 103 ? -6.995 -18.753 22.209 1.00 83.94 103 ASP A O 1
ATOM 827 N N . GLY A 1 104 ? -6.415 -17.975 20.185 1.00 81.44 104 GLY A N 1
ATOM 828 C CA . GLY A 1 104 ? -7.615 -18.415 19.464 1.00 81.44 104 GLY A CA 1
ATOM 829 C C . GLY A 1 104 ? -8.794 -17.442 19.494 1.00 81.44 104 GLY A C 1
ATOM 830 O O . GLY A 1 104 ? -9.879 -17.801 19.045 1.00 81.44 104 GLY A O 1
ATOM 831 N N . LEU A 1 105 ? -8.604 -16.221 20.002 1.00 85.88 105 LEU A N 1
ATOM 832 C CA . LEU A 1 105 ? -9.671 -15.224 20.091 1.00 85.88 105 LEU A CA 1
ATOM 833 C C . LEU A 1 105 ? -9.986 -14.632 18.709 1.00 85.88 105 LEU A C 1
ATOM 835 O O . LEU A 1 105 ? -9.085 -14.325 17.920 1.00 85.88 105 LEU A O 1
ATOM 839 N N . VAL A 1 106 ? -11.275 -14.400 18.450 1.00 83.81 106 VAL A N 1
ATOM 840 C CA . VAL A 1 106 ? -11.759 -13.722 17.241 1.00 83.81 106 VAL A CA 1
ATOM 841 C C . VAL A 1 106 ? -11.790 -12.216 17.494 1.00 83.81 106 VAL A C 1
ATOM 843 O O . VAL A 1 106 ? -12.541 -11.735 18.340 1.00 83.81 106 VAL A O 1
ATOM 846 N N . LEU A 1 107 ? -10.963 -11.461 16.766 1.00 83.88 107 LEU A N 1
ATOM 847 C CA . LEU A 1 107 ? -10.830 -10.015 16.950 1.00 83.88 107 LEU A CA 1
ATOM 848 C C . LEU A 1 107 ? -11.482 -9.213 15.821 1.00 83.88 107 LEU A C 1
ATOM 850 O O . LEU A 1 107 ? -11.309 -9.535 14.648 1.00 83.88 107 LEU A O 1
ATOM 854 N N . LEU A 1 108 ? -12.138 -8.109 16.180 1.00 78.12 108 LEU A N 1
ATOM 855 C CA . LEU A 1 108 ? -12.678 -7.105 15.252 1.00 78.12 108 LEU A CA 1
ATOM 856 C C . LEU A 1 108 ? -11.644 -6.043 14.833 1.00 78.12 108 LEU A C 1
ATOM 858 O O . LEU A 1 108 ? -11.943 -5.147 14.044 1.00 78.12 108 LEU A O 1
ATOM 862 N N . ASN A 1 109 ? -10.419 -6.106 15.363 1.00 75.88 109 ASN A N 1
ATOM 863 C CA . ASN A 1 109 ? -9.325 -5.218 14.971 1.00 75.88 109 ASN A CA 1
ATOM 864 C C . ASN A 1 109 ? -9.078 -5.279 13.454 1.00 75.88 109 ASN A C 1
ATOM 866 O O . ASN A 1 109 ? -8.836 -6.351 12.913 1.00 75.88 109 ASN A O 1
ATOM 870 N N . ARG A 1 110 ? -9.044 -4.130 12.768 1.00 62.81 110 ARG A N 1
ATOM 871 C CA . ARG A 1 110 ? -8.737 -4.070 11.324 1.00 62.81 110 ARG A CA 1
ATOM 872 C C . ARG A 1 110 ? -7.243 -3.892 11.019 1.00 62.81 110 ARG A C 1
ATOM 874 O O . ARG A 1 110 ? -6.721 -4.547 10.127 1.00 62.81 110 ARG A O 1
ATOM 881 N N . GLU A 1 111 ? -6.530 -3.052 11.774 1.00 52.59 111 GLU A N 1
ATOM 882 C CA . GLU A 1 111 ? -5.150 -2.647 11.427 1.00 52.59 111 GLU A CA 1
ATOM 883 C C . GLU A 1 111 ? -4.057 -3.672 11.785 1.00 52.59 111 GLU A C 1
ATOM 885 O O . GLU A 1 111 ? -2.989 -3.678 11.171 1.00 52.59 111 GLU A O 1
ATOM 890 N N . HIS A 1 112 ? -4.284 -4.532 12.782 1.00 48.09 112 HIS A N 1
ATOM 891 C CA . HIS A 1 112 ? -3.265 -5.459 13.313 1.00 48.09 112 HIS A CA 1
ATOM 892 C C . HIS A 1 112 ? -3.726 -6.922 13.360 1.00 48.09 112 HIS A C 1
ATOM 894 O O . HIS A 1 112 ? -2.993 -7.785 13.837 1.00 48.09 112 HIS A O 1
ATOM 900 N N . SER A 1 113 ? -4.933 -7.214 12.871 1.00 51.75 113 SER A N 1
ATOM 901 C CA . SER A 1 113 ? -5.441 -8.582 12.811 1.00 51.75 113 SER A CA 1
ATOM 902 C C . SER A 1 113 ? -4.893 -9.320 11.589 1.00 51.75 113 SER A C 1
ATOM 904 O O . SER A 1 113 ? -4.818 -8.766 10.490 1.00 51.75 113 SER A O 1
ATOM 906 N N . ALA A 1 114 ? -4.546 -10.595 11.774 1.00 50.44 114 ALA A N 1
ATOM 907 C CA . ALA A 1 114 ? -4.266 -11.522 10.680 1.00 50.44 114 ALA A CA 1
ATOM 908 C C . ALA A 1 114 ? -5.486 -11.791 9.773 1.00 50.44 114 ALA A C 1
ATOM 910 O O . ALA A 1 114 ? -5.298 -12.115 8.609 1.00 50.44 114 ALA A O 1
ATOM 911 N N . VAL A 1 115 ? -6.719 -11.652 10.280 1.00 56.06 115 VAL A N 1
ATOM 912 C CA . VAL A 1 115 ? -7.964 -11.920 9.536 1.00 56.06 115 VAL A CA 1
ATOM 913 C C . VAL A 1 115 ? -8.967 -10.802 9.810 1.00 56.06 115 VAL A C 1
ATOM 915 O O . VAL A 1 115 ? -9.230 -10.485 10.971 1.00 56.06 115 VAL A O 1
ATOM 918 N N . ILE A 1 116 ? -9.539 -10.205 8.763 1.00 56.16 116 ILE A N 1
ATOM 919 C CA . ILE A 1 116 ? -10.641 -9.249 8.922 1.00 56.16 116 ILE A CA 1
ATOM 920 C C . ILE A 1 116 ? -11.970 -9.994 8.927 1.00 56.16 116 ILE A C 1
ATOM 922 O O . ILE A 1 116 ? -12.311 -10.677 7.963 1.00 56.16 116 ILE A O 1
ATOM 926 N N . VAL A 1 117 ? -12.721 -9.815 10.013 1.00 55.00 117 VAL A N 1
ATOM 927 C CA . VAL A 1 117 ? -14.084 -10.324 10.183 1.00 55.00 117 VAL A CA 1
ATOM 928 C C . VAL A 1 117 ? -15.085 -9.246 9.762 1.00 55.00 117 VAL A C 1
ATOM 930 O O . VAL A 1 117 ? -14.959 -8.095 10.181 1.00 55.00 117 VAL A O 1
ATOM 933 N N . GLY A 1 118 ? -16.091 -9.631 8.972 1.00 58.97 118 GLY A N 1
ATOM 934 C CA . GLY A 1 118 ? -17.143 -8.737 8.470 1.00 58.97 118 GLY A CA 1
ATOM 935 C C . GLY A 1 118 ? -16.857 -8.171 7.079 1.00 58.97 118 GLY A C 1
ATOM 936 O O . GLY A 1 118 ? -15.837 -8.503 6.477 1.00 58.97 118 GLY A O 1
ATOM 937 N N . GLU A 1 119 ? -17.769 -7.334 6.584 1.00 63.12 119 GLU A N 1
ATOM 938 C CA . GLU A 1 119 ? -17.719 -6.761 5.234 1.00 63.12 119 GLU A CA 1
ATOM 939 C C . GLU A 1 119 ? -16.491 -5.858 5.006 1.00 63.12 119 GLU A C 1
ATOM 941 O O . GLU A 1 119 ? -16.034 -5.106 5.883 1.00 63.12 119 GLU A O 1
ATOM 946 N N . THR A 1 120 ? -15.953 -5.942 3.794 1.00 76.69 120 THR A N 1
ATOM 947 C CA . THR A 1 120 ? -14.762 -5.247 3.299 1.00 76.69 120 THR A CA 1
ATOM 948 C C . THR A 1 120 ? -15.003 -4.728 1.885 1.00 76.69 120 THR A C 1
ATOM 950 O O . THR A 1 120 ? -15.907 -5.181 1.195 1.00 76.69 120 THR A O 1
ATOM 953 N N . GLN A 1 121 ? -14.156 -3.810 1.414 1.00 74.38 121 GLN A N 1
ATOM 954 C CA . GLN A 1 121 ? -14.223 -3.332 0.026 1.00 74.38 121 GLN A CA 1
ATOM 955 C C . GLN A 1 121 ? -13.987 -4.448 -1.000 1.00 74.38 121 GLN A C 1
ATOM 957 O O . GLN A 1 121 ? -14.418 -4.315 -2.135 1.00 74.38 121 GLN A O 1
ATOM 962 N N . LEU A 1 122 ? -13.296 -5.532 -0.626 1.00 82.00 122 LEU A N 1
ATOM 963 C CA . LEU A 1 122 ? -13.137 -6.676 -1.521 1.00 82.00 122 LEU A CA 1
ATOM 964 C C . LEU A 1 122 ? -14.490 -7.343 -1.788 1.00 82.00 122 LEU A C 1
ATOM 966 O O . LEU A 1 122 ? -14.723 -7.783 -2.904 1.00 82.00 122 LEU A O 1
ATOM 970 N N . ASP A 1 123 ? -15.399 -7.338 -0.806 1.00 82.94 123 ASP A N 1
ATOM 971 C CA . ASP A 1 123 ? -16.698 -8.016 -0.888 1.00 82.94 123 ASP A CA 1
ATOM 972 C C . ASP A 1 123 ? -17.639 -7.406 -1.944 1.00 82.94 123 ASP A C 1
ATOM 974 O O . ASP A 1 123 ? -18.568 -8.081 -2.380 1.00 82.94 123 ASP A O 1
ATOM 978 N N . SER A 1 124 ? -17.384 -6.167 -2.393 1.00 82.75 124 SER A N 1
ATOM 979 C CA . SER A 1 124 ? -18.123 -5.545 -3.502 1.00 82.75 124 SER A CA 1
ATOM 980 C C . SER A 1 124 ? -17.632 -5.975 -4.883 1.00 82.75 124 SER A C 1
ATOM 982 O O . SER A 1 124 ? -18.338 -5.753 -5.860 1.00 82.75 124 SER A O 1
ATOM 984 N N . ILE A 1 125 ? -16.419 -6.530 -4.977 1.00 86.06 125 ILE A N 1
ATOM 985 C CA . ILE A 1 125 ? -15.852 -7.046 -6.230 1.00 86.06 125 ILE A CA 1
ATOM 986 C C . ILE A 1 125 ? -15.907 -8.563 -6.247 1.00 86.06 125 ILE A C 1
ATOM 988 O O . ILE A 1 125 ? -16.272 -9.118 -7.267 1.00 86.06 125 ILE A O 1
ATOM 992 N N . VAL A 1 126 ? -15.565 -9.220 -5.141 1.00 89.12 126 VAL A N 1
ATOM 993 C CA . VAL A 1 126 ? -15.560 -10.674 -4.968 1.00 89.12 126 VAL A CA 1
ATOM 994 C C . VAL A 1 126 ? -16.335 -10.993 -3.701 1.00 89.12 126 VAL A C 1
ATOM 996 O O . VAL A 1 126 ? -15.866 -10.723 -2.597 1.00 89.12 126 VAL A O 1
ATOM 999 N N . THR A 1 127 ? -17.514 -11.582 -3.828 1.00 88.06 127 THR A N 1
ATOM 1000 C CA . THR A 1 127 ? -18.390 -11.862 -2.688 1.00 88.06 127 THR A CA 1
ATOM 1001 C C . THR A 1 127 ? -17.755 -12.858 -1.704 1.00 88.06 127 THR A C 1
ATOM 1003 O O . THR A 1 127 ? -16.923 -13.685 -2.083 1.00 88.06 127 THR A O 1
ATOM 1006 N N . PRO A 1 128 ? -18.182 -12.886 -0.427 1.00 83.75 128 PRO A N 1
ATOM 1007 C CA . PRO A 1 128 ? -17.714 -13.899 0.521 1.00 83.75 128 PRO A CA 1
ATOM 1008 C C . PRO A 1 128 ? -17.980 -15.346 0.075 1.00 83.75 128 PRO A C 1
ATOM 1010 O O . PRO A 1 128 ? -17.296 -16.257 0.536 1.00 83.75 128 PRO A O 1
ATOM 1013 N N . GLY A 1 129 ? -19.001 -15.577 -0.761 1.00 85.06 129 GLY A N 1
ATOM 1014 C CA . GLY A 1 129 ? -19.281 -16.885 -1.359 1.00 85.06 129 GLY A CA 1
ATOM 1015 C C . GLY A 1 129 ? -18.202 -17.292 -2.354 1.00 85.06 129 GLY A C 1
ATOM 1016 O O . GLY A 1 129 ? -17.595 -18.344 -2.180 1.00 85.06 129 GLY A O 1
ATOM 1017 N N . GLU A 1 130 ? -17.909 -16.412 -3.310 1.00 91.69 130 GLU A N 1
ATOM 1018 C CA . GLU A 1 130 ? -16.838 -16.585 -4.299 1.00 91.69 130 GLU A CA 1
ATOM 1019 C C . GLU A 1 130 ? -15.463 -16.738 -3.639 1.00 91.69 130 GLU A C 1
ATOM 1021 O O . GLU A 1 130 ? -14.683 -17.592 -4.039 1.00 91.69 130 GLU A O 1
ATOM 1026 N N . GLN A 1 131 ? -15.175 -15.983 -2.572 1.00 91.69 131 GLN A N 1
ATOM 1027 C CA . GLN A 1 131 ? -13.927 -16.141 -1.813 1.00 91.69 131 GLN A CA 1
ATOM 1028 C C . GLN A 1 131 ? -13.795 -17.540 -1.199 1.00 91.69 131 GLN A C 1
ATOM 1030 O O . GLN A 1 131 ? -12.713 -18.117 -1.228 1.00 91.69 131 GLN A O 1
ATOM 1035 N N . ARG A 1 132 ? -14.884 -18.105 -0.656 1.00 90.06 132 ARG A N 1
ATOM 1036 C CA . ARG A 1 132 ? -14.872 -19.471 -0.105 1.00 90.06 132 ARG A CA 1
ATOM 1037 C C . ARG A 1 132 ? -14.729 -20.529 -1.192 1.00 90.06 132 ARG A C 1
ATOM 1039 O O . ARG A 1 132 ? -14.064 -21.528 -0.953 1.00 90.06 132 ARG A O 1
ATOM 1046 N N . GLU A 1 133 ? -15.361 -20.331 -2.348 1.00 93.38 133 GLU A N 1
ATOM 1047 C CA . GLU A 1 133 ? -15.195 -21.223 -3.500 1.00 93.38 133 GLU A CA 1
ATOM 1048 C C . GLU A 1 133 ? -13.740 -21.202 -3.984 1.00 93.38 133 GLU A C 1
ATOM 1050 O O . GLU A 1 133 ? -13.113 -22.252 -4.113 1.00 93.38 133 GLU A O 1
ATOM 1055 N N . TRP A 1 134 ? -13.172 -20.004 -4.129 1.00 95.88 134 TRP A N 1
ATOM 1056 C CA . TRP A 1 134 ? -11.775 -19.805 -4.493 1.00 95.88 134 TRP A CA 1
ATOM 1057 C C . TRP A 1 134 ? -10.808 -20.437 -3.485 1.00 95.88 134 TRP A C 1
ATOM 1059 O O . TRP A 1 134 ? -9.849 -21.080 -3.880 1.00 95.88 134 TRP A O 1
ATOM 1069 N N . GLU A 1 135 ? -11.059 -20.344 -2.175 1.00 91.56 135 GLU A N 1
ATOM 1070 C CA . GLU A 1 135 ? -10.212 -20.999 -1.163 1.00 91.56 135 GLU A CA 1
ATOM 1071 C C . GLU A 1 135 ? -10.201 -22.539 -1.256 1.00 91.56 135 GLU A C 1
ATOM 1073 O O . GLU A 1 135 ? -9.276 -23.173 -0.728 1.00 91.56 135 GLU A O 1
ATOM 1078 N N . VAL A 1 136 ? -11.228 -23.145 -1.866 1.00 92.44 136 VAL A N 1
ATOM 1079 C CA . VAL A 1 136 ? -11.326 -24.598 -2.077 1.00 92.44 136 VAL A CA 1
ATOM 1080 C C . VAL A 1 136 ? -10.545 -25.018 -3.317 1.00 92.44 136 VAL A C 1
ATOM 1082 O O . VAL A 1 136 ? -9.766 -25.967 -3.225 1.00 92.44 136 VAL A O 1
ATOM 1085 N N . ASP A 1 137 ? -10.727 -24.310 -4.433 1.00 92.75 137 ASP A N 1
ATOM 1086 C CA . ASP A 1 137 ? -10.045 -24.592 -5.700 1.00 92.75 137 ASP A CA 1
ATOM 1087 C C . ASP A 1 137 ? -9.666 -23.291 -6.441 1.00 92.75 137 ASP A C 1
ATOM 1089 O O . ASP A 1 137 ? -10.395 -22.843 -7.331 1.00 92.75 137 ASP A O 1
ATOM 1093 N N . PRO A 1 138 ? -8.538 -22.649 -6.064 1.00 94.19 138 PRO A N 1
ATOM 1094 C CA . PRO A 1 138 ? -8.143 -21.353 -6.615 1.00 94.19 138 PRO A CA 1
ATOM 1095 C C . PRO A 1 138 ? -7.989 -21.364 -8.133 1.00 94.19 138 PRO A C 1
ATOM 1097 O O . PRO A 1 138 ? -8.423 -20.435 -8.809 1.00 94.19 138 PRO A O 1
ATOM 1100 N N . VAL A 1 139 ? -7.381 -22.434 -8.644 1.00 92.50 139 VAL A N 1
ATOM 1101 C CA . VAL A 1 139 ? -7.000 -22.586 -10.047 1.00 92.50 139 VAL A CA 1
ATOM 1102 C C . VAL A 1 139 ? -8.247 -22.725 -10.907 1.00 92.50 139 VAL A C 1
ATOM 1104 O O . VAL A 1 139 ? -8.444 -21.957 -11.844 1.00 92.50 139 VAL A O 1
ATOM 1107 N N . GLU A 1 140 ? -9.135 -23.657 -10.562 1.00 93.38 140 GLU A N 1
ATOM 1108 C CA . GLU A 1 140 ? -10.354 -23.873 -11.340 1.00 93.38 140 GLU A CA 1
ATOM 1109 C C . GLU A 1 140 ? -11.300 -22.667 -11.270 1.00 93.38 140 GLU A C 1
ATOM 1111 O O . GLU A 1 140 ? -11.973 -22.335 -12.244 1.00 93.38 140 GLU A O 1
ATOM 1116 N N . VAL A 1 141 ? -11.370 -21.978 -10.129 1.00 94.44 141 VAL A N 1
ATOM 1117 C CA . VAL A 1 141 ? -12.173 -20.752 -10.002 1.00 94.44 141 VAL A CA 1
ATOM 1118 C C . VAL A 1 141 ? -11.592 -19.616 -10.844 1.00 94.44 141 VAL A C 1
ATOM 1120 O O . VAL A 1 141 ? -12.342 -18.970 -11.571 1.00 94.44 141 VAL A O 1
ATOM 1123 N N . ASN A 1 142 ? -10.277 -19.394 -10.792 1.00 94.00 142 ASN A N 1
ATOM 1124 C CA . ASN A 1 142 ? -9.620 -18.346 -11.573 1.00 94.00 142 ASN A CA 1
ATOM 1125 C C . ASN A 1 142 ? -9.705 -18.615 -13.084 1.00 94.00 142 ASN A C 1
ATOM 1127 O O . ASN A 1 142 ? -9.950 -17.687 -13.846 1.00 94.00 142 ASN A O 1
ATOM 1131 N N . ARG A 1 143 ? -9.573 -19.871 -13.526 1.00 90.12 143 ARG A N 1
ATOM 1132 C CA . ARG A 1 143 ? -9.694 -20.249 -14.947 1.00 90.12 143 ARG A CA 1
ATOM 1133 C C . ARG A 1 143 ? -11.117 -20.110 -15.490 1.00 90.12 143 ARG A C 1
ATOM 1135 O O . ARG A 1 143 ? -11.292 -19.831 -16.672 1.00 90.12 143 ARG A O 1
ATOM 1142 N N . ARG A 1 144 ? -12.136 -20.298 -14.643 1.00 90.81 144 ARG A N 1
ATOM 1143 C CA . ARG A 1 144 ? -13.547 -20.071 -15.005 1.00 90.81 144 ARG A CA 1
ATOM 1144 C C . ARG A 1 144 ? -13.939 -18.591 -15.000 1.00 90.81 144 ARG A C 1
ATOM 1146 O O . ARG A 1 144 ? -14.993 -18.255 -15.541 1.00 90.81 144 ARG A O 1
ATOM 1153 N N . ASP A 1 145 ? -13.134 -17.716 -14.398 1.00 86.69 145 ASP A N 1
ATOM 1154 C CA . ASP A 1 145 ? -13.383 -16.276 -14.385 1.00 86.69 145 ASP A CA 1
ATOM 1155 C C . ASP A 1 145 ? -13.054 -15.665 -15.755 1.00 86.69 145 ASP A C 1
ATOM 1157 O O . ASP A 1 145 ? -11.920 -15.301 -16.044 1.00 86.69 145 ASP A O 1
ATOM 1161 N N . GLY A 1 146 ? -14.070 -15.543 -16.612 1.00 81.31 146 GLY A N 1
ATOM 1162 C CA . GLY A 1 146 ? -13.961 -14.907 -17.931 1.00 81.31 146 GLY A CA 1
ATOM 1163 C C . GLY A 1 146 ? -13.948 -13.374 -17.899 1.00 81.31 146 GLY A C 1
ATOM 1164 O O . GLY A 1 146 ? -14.192 -12.744 -18.927 1.00 81.31 146 GLY A O 1
ATOM 1165 N N . SER A 1 147 ? -13.747 -12.768 -16.727 1.00 85.00 147 SER A N 1
ATOM 1166 C CA . SER A 1 147 ? -13.690 -11.315 -16.584 1.00 85.00 147 SER A CA 1
ATOM 1167 C C . SER A 1 147 ? -12.481 -10.745 -17.316 1.00 85.00 147 SER A C 1
ATOM 1169 O O . SER A 1 147 ? -11.372 -11.270 -17.224 1.00 85.00 147 SER A O 1
ATOM 1171 N N . LEU A 1 148 ? -12.686 -9.624 -18.001 1.00 77.19 148 LEU A N 1
ATOM 1172 C CA . LEU A 1 148 ? -11.582 -8.855 -18.554 1.00 77.19 148 LEU A CA 1
ATOM 1173 C C . LEU A 1 148 ? -10.910 -8.054 -17.437 1.00 77.19 148 LEU A C 1
ATOM 1175 O O . LEU A 1 148 ? -11.569 -7.589 -16.501 1.00 77.19 148 LEU A O 1
ATOM 1179 N N . GLY A 1 149 ? -9.588 -7.929 -17.535 1.00 77.06 149 GLY A N 1
ATOM 1180 C CA . GLY A 1 149 ? -8.825 -7.030 -16.681 1.00 77.06 149 GLY A CA 1
ATOM 1181 C C . GLY A 1 149 ? -9.208 -5.562 -16.916 1.00 77.06 149 GLY A C 1
ATOM 1182 O O . GLY A 1 149 ? -9.972 -5.250 -17.832 1.00 77.06 149 GLY A O 1
ATOM 1183 N N . PRO A 1 150 ? -8.692 -4.645 -16.087 1.00 82.38 150 PRO A N 1
ATOM 1184 C CA . PRO A 1 150 ? -8.872 -3.216 -16.297 1.00 82.38 150 PRO A CA 1
ATOM 1185 C C . PRO A 1 150 ? -8.326 -2.780 -17.662 1.00 82.38 150 PRO A C 1
ATOM 1187 O O . PRO A 1 150 ? -7.293 -3.260 -18.127 1.00 82.38 150 PRO A O 1
ATOM 1190 N N . GLU A 1 151 ? -9.013 -1.827 -18.283 1.00 82.75 151 GLU A N 1
ATOM 1191 C CA . GLU A 1 151 ? -8.508 -1.142 -19.467 1.00 82.75 151 GLU A CA 1
ATOM 1192 C C . GLU A 1 151 ? -7.491 -0.076 -19.059 1.00 82.75 151 GLU A C 1
ATOM 1194 O O . GLU A 1 151 ? -7.643 0.605 -18.038 1.00 82.75 151 GLU A O 1
ATOM 1199 N N . TYR A 1 152 ? -6.449 0.066 -19.873 1.00 84.62 152 TYR A N 1
ATOM 1200 C CA . TYR A 1 152 ? -5.354 0.992 -19.627 1.00 84.62 152 TYR A CA 1
ATOM 1201 C C . TYR A 1 152 ? -5.232 1.985 -20.769 1.00 84.62 152 TYR A C 1
ATOM 1203 O O . TYR A 1 152 ? -5.292 1.613 -21.939 1.00 84.62 152 TYR A O 1
ATOM 1211 N N . THR 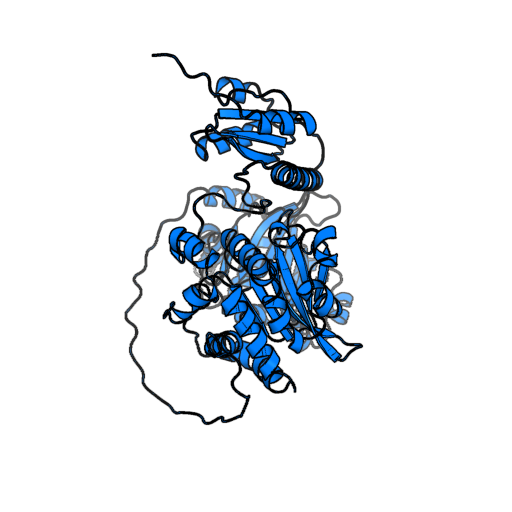A 1 153 ? -5.012 3.249 -20.422 1.00 80.12 153 THR A N 1
ATOM 1212 C CA . THR A 1 153 ? -4.709 4.287 -21.406 1.00 80.12 153 THR A CA 1
ATOM 1213 C C . THR A 1 153 ? -3.296 4.111 -21.957 1.00 80.12 153 THR A C 1
ATOM 1215 O O . THR A 1 153 ? -2.420 3.546 -21.296 1.00 80.12 153 THR A O 1
ATOM 1218 N N . GLU A 1 154 ? -3.034 4.664 -23.141 1.00 74.94 154 GLU A N 1
ATOM 1219 C CA . GLU A 1 154 ? -1.691 4.673 -23.735 1.00 74.94 154 GLU A CA 1
ATOM 1220 C C . GLU A 1 154 ? -0.643 5.256 -22.784 1.00 74.94 154 GLU A C 1
ATOM 1222 O O . GLU A 1 154 ? 0.436 4.692 -22.632 1.00 74.94 154 GLU A O 1
ATOM 1227 N N . SER A 1 155 ? -0.978 6.325 -22.056 1.00 67.38 155 SER A N 1
ATOM 1228 C CA . SER A 1 155 ? -0.083 6.925 -21.061 1.00 67.38 155 SER A CA 1
ATOM 1229 C C . SER A 1 155 ? 0.255 5.966 -19.914 1.00 67.38 155 SER A C 1
ATOM 1231 O O . SER A 1 155 ? 1.398 5.935 -19.455 1.00 67.38 155 SER A O 1
ATOM 1233 N N . GLN A 1 156 ? -0.713 5.167 -19.446 1.00 76.31 156 GLN A N 1
ATOM 1234 C CA . GLN A 1 156 ? -0.472 4.158 -18.406 1.00 76.31 156 GLN A CA 1
ATOM 1235 C C . GLN A 1 156 ? 0.422 3.026 -18.917 1.00 76.31 156 GLN A C 1
ATOM 1237 O O . GLN A 1 156 ? 1.278 2.542 -18.177 1.00 76.31 156 GLN A O 1
ATOM 1242 N N . LEU A 1 157 ? 0.264 2.632 -20.182 1.00 83.50 157 LEU A N 1
ATOM 1243 C CA . LEU A 1 157 ? 1.153 1.673 -20.831 1.00 83.50 157 LEU A CA 1
ATOM 1244 C C . LEU A 1 157 ? 2.566 2.267 -20.978 1.00 83.50 157 LEU A C 1
ATOM 1246 O O . LEU A 1 157 ? 3.533 1.699 -20.465 1.00 83.50 157 LEU A O 1
ATOM 1250 N N . ALA A 1 158 ? 2.699 3.452 -21.571 1.00 75.50 158 ALA A N 1
ATOM 1251 C CA . ALA A 1 158 ? 3.978 4.121 -21.810 1.00 75.50 158 ALA A CA 1
ATOM 1252 C C . ALA A 1 158 ? 4.804 4.328 -20.523 1.00 75.50 158 ALA A C 1
ATOM 1254 O O . ALA A 1 158 ? 6.024 4.150 -20.527 1.00 75.50 158 ALA A O 1
ATOM 1255 N N . ALA A 1 159 ? 4.153 4.621 -19.389 1.00 72.06 159 ALA A N 1
ATOM 1256 C CA . ALA A 1 159 ? 4.820 4.807 -18.095 1.00 72.06 159 ALA A CA 1
ATOM 1257 C C . ALA A 1 159 ? 5.625 3.578 -17.623 1.00 72.06 159 ALA A C 1
ATOM 1259 O O . ALA A 1 159 ? 6.598 3.716 -16.875 1.00 72.06 159 ALA A O 1
ATOM 1260 N N . HIS A 1 160 ? 5.246 2.376 -18.064 1.00 85.38 160 HIS A N 1
ATOM 1261 C CA . HIS A 1 160 ? 5.875 1.117 -17.659 1.00 85.38 160 HIS A CA 1
ATOM 1262 C C . HIS A 1 160 ? 6.589 0.383 -18.798 1.00 85.38 160 HIS A C 1
ATOM 1264 O O . HIS A 1 160 ? 7.285 -0.601 -18.533 1.00 85.38 160 HIS A O 1
ATOM 1270 N N . GLU A 1 161 ? 6.491 0.893 -20.027 1.00 87.38 161 GLU A N 1
ATOM 1271 C CA . GLU A 1 161 ? 7.080 0.306 -21.233 1.00 87.38 161 GLU A CA 1
ATOM 1272 C C . GLU A 1 161 ? 8.588 0.087 -21.080 1.00 87.38 161 GLU A C 1
ATOM 12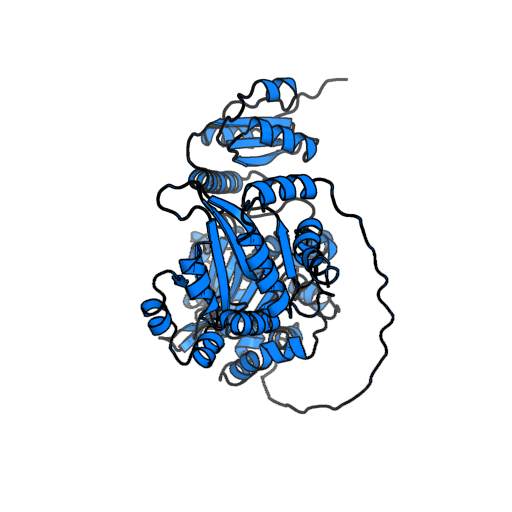74 O O . GLU A 1 161 ? 9.062 -1.036 -21.202 1.00 87.38 161 GLU A O 1
ATOM 1279 N N . ARG A 1 162 ? 9.350 1.110 -20.667 1.00 87.56 162 ARG A N 1
ATOM 1280 C CA . ARG A 1 162 ? 10.815 0.989 -20.508 1.00 87.56 162 ARG A CA 1
ATOM 1281 C C . ARG A 1 162 ? 11.231 -0.109 -19.526 1.00 87.56 162 ARG A C 1
ATOM 1283 O O . ARG A 1 162 ? 12.221 -0.804 -19.760 1.00 87.56 162 ARG A O 1
ATOM 1290 N N . SER A 1 163 ? 10.520 -0.243 -18.405 1.00 89.62 163 SER A N 1
ATOM 1291 C CA . SER A 1 163 ? 10.808 -1.287 -17.413 1.00 89.62 163 SER A CA 1
ATOM 1292 C C . SER A 1 163 ? 10.431 -2.666 -17.938 1.00 89.62 163 SER A C 1
ATOM 1294 O O . SER A 1 163 ? 11.175 -3.623 -17.722 1.00 89.62 163 SER A O 1
ATOM 1296 N N . TYR A 1 164 ? 9.311 -2.763 -18.654 1.00 94.19 164 TYR A N 1
ATOM 1297 C CA . TYR A 1 164 ? 8.872 -4.001 -19.277 1.00 94.19 164 TYR A CA 1
ATOM 1298 C C . TYR A 1 164 ? 9.823 -4.444 -20.400 1.00 94.19 164 TYR A C 1
ATOM 1300 O O . TYR A 1 164 ? 10.287 -5.579 -20.386 1.00 94.19 164 TYR A O 1
ATOM 1308 N N . ASP A 1 165 ? 10.254 -3.538 -21.276 1.00 93.56 165 ASP A N 1
ATOM 1309 C CA . ASP A 1 165 ? 11.274 -3.791 -22.301 1.00 93.56 165 ASP A CA 1
ATOM 1310 C C . ASP A 1 165 ? 12.599 -4.247 -21.699 1.00 93.56 165 ASP A C 1
ATOM 1312 O O . ASP A 1 165 ? 13.287 -5.123 -22.231 1.00 93.56 165 ASP A O 1
ATOM 1316 N N . LYS A 1 166 ? 12.988 -3.646 -20.570 1.00 92.75 166 LYS A N 1
ATOM 1317 C CA . LYS A 1 166 ? 14.164 -4.085 -19.821 1.00 92.75 166 LYS A CA 1
ATOM 1318 C C . LYS A 1 166 ? 13.994 -5.525 -19.338 1.00 92.75 166 LYS A C 1
ATOM 1320 O O . LYS A 1 166 ? 14.957 -6.285 -19.405 1.00 92.75 166 LYS A O 1
ATOM 1325 N N . LEU A 1 167 ? 12.798 -5.908 -18.885 1.00 94.31 167 LEU A N 1
ATOM 1326 C CA . LEU A 1 167 ? 12.499 -7.293 -18.530 1.00 94.31 167 LEU A CA 1
ATOM 1327 C C . LEU A 1 167 ? 12.568 -8.203 -19.744 1.00 94.31 167 LEU A C 1
ATOM 1329 O O . LEU A 1 167 ? 13.233 -9.221 -19.638 1.00 94.31 167 LEU A O 1
ATOM 1333 N N . LEU A 1 168 ? 11.988 -7.839 -20.886 1.00 95.19 168 LEU A N 1
ATOM 1334 C CA . LEU A 1 168 ? 12.050 -8.657 -22.104 1.00 95.19 168 LEU A CA 1
ATOM 1335 C C . LEU A 1 168 ? 13.489 -8.906 -22.586 1.00 95.19 168 LEU A C 1
ATOM 1337 O O . LEU A 1 168 ? 13.791 -9.959 -23.140 1.00 95.19 168 LEU A O 1
ATOM 1341 N N . LYS A 1 169 ? 14.415 -7.981 -22.309 1.00 94.75 169 LYS A N 1
ATOM 1342 C CA . LYS A 1 169 ? 15.853 -8.155 -22.585 1.00 94.75 169 LYS A CA 1
ATOM 1343 C C . LYS A 1 169 ? 16.563 -9.092 -21.602 1.00 94.75 169 LYS A C 1
ATOM 1345 O O . LYS A 1 169 ? 17.704 -9.479 -21.853 1.00 94.75 169 LYS A O 1
ATOM 1350 N N . HIS A 1 170 ? 15.938 -9.448 -20.480 1.00 94.00 170 HIS A N 1
ATOM 1351 C CA . HIS A 1 170 ? 16.511 -10.397 -19.535 1.00 94.00 170 HIS A CA 1
ATOM 1352 C C . HIS A 1 170 ? 16.517 -11.815 -20.148 1.00 94.00 170 HIS A C 1
ATOM 1354 O O . HIS A 1 170 ? 15.479 -12.265 -20.642 1.00 94.00 170 HIS A O 1
ATOM 1360 N N . PRO A 1 171 ? 17.627 -12.581 -20.067 1.00 94.69 171 PRO A N 1
ATOM 1361 C CA . PRO A 1 171 ? 17.725 -13.905 -20.701 1.00 94.69 171 PRO A CA 1
ATOM 1362 C C . PRO A 1 171 ? 16.667 -14.917 -20.241 1.00 94.69 171 PRO A C 1
ATOM 1364 O O . PRO A 1 171 ? 16.338 -15.844 -20.967 1.00 94.69 171 PRO A O 1
ATOM 1367 N N . ARG A 1 172 ? 16.137 -14.733 -19.027 1.00 95.06 172 ARG A N 1
ATOM 1368 C CA . ARG A 1 172 ? 15.122 -15.600 -18.400 1.00 95.06 172 ARG A CA 1
ATOM 1369 C C . ARG A 1 172 ? 13.754 -14.922 -18.240 1.00 95.06 172 ARG A C 1
ATOM 1371 O O . ARG A 1 172 ? 13.006 -15.245 -17.323 1.00 95.06 172 ARG A O 1
ATOM 1378 N N . HIS A 1 173 ? 13.433 -13.923 -19.065 1.00 95.00 173 HIS A N 1
ATOM 1379 C CA . HIS A 1 173 ? 12.183 -13.160 -18.930 1.00 95.00 173 HIS A CA 1
ATOM 1380 C C . HIS A 1 173 ? 10.925 -14.034 -19.051 1.00 95.00 173 HIS A C 1
ATOM 1382 O O . HIS A 1 173 ? 9.963 -13.820 -18.317 1.00 95.00 173 HIS A O 1
ATOM 1388 N N . ALA A 1 174 ? 10.947 -15.047 -19.924 1.00 95.00 174 ALA A N 1
ATOM 1389 C CA . ALA A 1 174 ? 9.828 -15.966 -20.107 1.00 95.00 174 ALA A CA 1
ATOM 1390 C C . ALA A 1 174 ? 9.509 -16.735 -18.815 1.00 95.00 174 ALA A C 1
ATOM 1392 O O . ALA A 1 174 ? 8.347 -16.830 -18.426 1.00 95.00 174 ALA A O 1
ATOM 1393 N N . GLU A 1 175 ? 10.538 -17.199 -18.099 1.00 95.88 175 GLU A N 1
ATOM 1394 C CA . GLU A 1 175 ? 10.386 -17.862 -16.798 1.00 95.88 175 GLU A CA 1
ATOM 1395 C C . GLU A 1 175 ? 9.820 -16.904 -15.742 1.00 95.88 175 GLU A C 1
ATOM 1397 O O . GLU A 1 175 ? 8.978 -17.291 -14.936 1.00 95.88 175 GLU A O 1
ATOM 1402 N N . VAL A 1 176 ? 10.233 -15.632 -15.772 1.00 96.50 176 VAL A N 1
ATOM 1403 C CA . VAL A 1 176 ? 9.729 -14.581 -14.870 1.00 96.50 176 VAL A CA 1
ATOM 1404 C C . VAL A 1 176 ? 8.239 -14.318 -15.079 1.00 96.50 176 VAL A C 1
ATOM 1406 O O . VAL A 1 176 ? 7.484 -14.258 -14.106 1.00 96.50 176 VAL A O 1
ATOM 1409 N N . ILE A 1 177 ? 7.801 -14.204 -16.334 1.00 96.94 177 ILE A N 1
ATOM 1410 C CA . ILE A 1 177 ? 6.388 -14.009 -16.683 1.00 96.94 177 ILE A CA 1
ATOM 1411 C C . ILE A 1 177 ? 5.570 -15.259 -16.324 1.00 96.94 177 ILE A C 1
ATOM 1413 O O . ILE A 1 177 ? 4.504 -15.138 -15.720 1.00 96.94 177 ILE A O 1
ATOM 1417 N N . ALA A 1 178 ? 6.085 -16.457 -16.619 1.00 95.56 178 ALA A N 1
ATOM 1418 C CA . ALA A 1 178 ? 5.429 -17.719 -16.275 1.00 95.56 178 ALA A CA 1
ATOM 1419 C C . ALA A 1 178 ? 5.275 -17.898 -14.755 1.00 95.56 178 ALA A C 1
ATOM 1421 O O . ALA A 1 178 ? 4.213 -18.291 -14.276 1.00 95.56 178 ALA A O 1
ATOM 1422 N N . ALA A 1 179 ? 6.299 -17.547 -13.975 1.00 96.62 179 ALA A N 1
ATOM 1423 C CA . ALA A 1 179 ? 6.251 -17.585 -12.517 1.00 96.62 179 ALA A CA 1
ATOM 1424 C C . ALA A 1 179 ? 5.208 -16.630 -11.930 1.00 96.62 179 ALA A C 1
ATOM 1426 O O . ALA A 1 179 ? 4.503 -16.998 -10.987 1.00 96.62 179 ALA A O 1
ATOM 1427 N N . LEU A 1 180 ? 5.091 -15.421 -12.491 1.00 97.81 180 LEU A N 1
ATOM 1428 C CA . LEU A 1 180 ? 4.024 -14.499 -12.118 1.00 97.81 180 LEU A CA 1
ATOM 1429 C C . LEU A 1 180 ? 2.654 -15.107 -12.442 1.00 97.81 180 LEU A C 1
ATOM 1431 O O . LEU A 1 180 ? 1.801 -15.129 -11.562 1.00 97.81 180 LEU A O 1
ATOM 1435 N N . GLY A 1 181 ? 2.470 -15.666 -13.642 1.00 96.25 181 GLY A N 1
ATOM 1436 C CA . GLY A 1 181 ? 1.233 -16.351 -14.035 1.00 96.25 181 GLY A CA 1
ATOM 1437 C C . GLY A 1 181 ? 0.853 -17.479 -13.071 1.00 96.25 181 GLY A C 1
ATOM 1438 O O . GLY A 1 181 ? -0.267 -17.506 -12.568 1.00 96.25 181 GLY A O 1
ATOM 1439 N N . MET A 1 182 ? 1.808 -18.343 -12.704 1.00 95.81 182 MET A N 1
ATOM 1440 C CA . MET A 1 182 ? 1.597 -19.403 -11.708 1.00 95.81 182 MET A CA 1
ATOM 1441 C C . MET A 1 182 ? 1.180 -18.861 -10.336 1.00 95.81 182 MET A C 1
ATOM 1443 O O . MET A 1 182 ? 0.338 -19.460 -9.664 1.00 95.81 182 MET A O 1
ATOM 1447 N N . TYR A 1 183 ? 1.774 -17.747 -9.895 1.00 97.56 183 TYR A N 1
ATOM 1448 C CA . TYR A 1 183 ? 1.387 -17.105 -8.640 1.00 97.56 183 TYR A CA 1
ATOM 1449 C C . TYR A 1 183 ? -0.027 -16.513 -8.723 1.00 97.56 183 TYR A C 1
ATOM 1451 O O . TYR A 1 183 ? -0.811 -16.704 -7.793 1.00 97.56 183 TYR A O 1
ATOM 1459 N N . LEU A 1 184 ? -0.377 -15.846 -9.828 1.00 96.69 184 LEU A N 1
ATOM 1460 C CA . LEU A 1 184 ? -1.720 -15.304 -10.050 1.00 96.69 184 LEU A CA 1
ATOM 1461 C C . LEU A 1 184 ? -2.779 -16.419 -10.053 1.00 96.69 184 LEU A C 1
ATOM 1463 O O . LEU A 1 184 ? -3.749 -16.318 -9.305 1.00 96.69 184 LEU A O 1
ATOM 1467 N N . ASP A 1 185 ? -2.545 -17.510 -10.791 1.00 94.56 185 ASP A N 1
ATOM 1468 C CA . ASP A 1 185 ? -3.478 -18.643 -10.924 1.00 94.56 185 ASP A CA 1
ATOM 1469 C C . ASP A 1 185 ? -3.752 -19.322 -9.573 1.00 94.56 185 ASP A C 1
ATOM 1471 O O . ASP A 1 185 ? -4.892 -19.617 -9.219 1.00 94.56 185 ASP A O 1
ATOM 1475 N N . ARG A 1 186 ? -2.701 -19.532 -8.768 1.00 95.56 186 ARG A N 1
ATOM 1476 C CA . ARG A 1 186 ? -2.781 -20.338 -7.538 1.00 95.56 186 ARG A CA 1
ATOM 1477 C C . ARG A 1 186 ? -3.011 -19.535 -6.260 1.00 95.56 186 ARG A C 1
ATOM 1479 O O . ARG A 1 186 ? -3.423 -20.117 -5.256 1.00 95.56 186 ARG A O 1
ATOM 1486 N N . CYS A 1 187 ? -2.670 -18.245 -6.249 1.00 97.06 187 CYS A N 1
ATOM 1487 C CA . CYS A 1 187 ? -2.561 -17.468 -5.010 1.00 97.06 187 CYS A CA 1
ATOM 1488 C C . CYS A 1 187 ? -3.323 -16.140 -5.018 1.00 97.06 187 CYS A C 1
ATOM 1490 O O . CYS A 1 187 ? -3.534 -15.591 -3.939 1.00 97.06 187 CYS A O 1
ATOM 1492 N N . VAL A 1 188 ? -3.753 -15.615 -6.167 1.00 97.00 188 VAL A N 1
ATOM 1493 C CA . VAL A 1 188 ? -4.493 -14.345 -6.218 1.00 97.00 188 VAL A CA 1
ATOM 1494 C C . VAL A 1 188 ? -5.978 -14.614 -6.484 1.00 97.00 188 VAL A C 1
ATOM 1496 O O . VAL A 1 188 ? -6.299 -15.213 -7.507 1.00 97.00 188 VAL A O 1
ATOM 1499 N N . PRO A 1 189 ? -6.897 -14.203 -5.588 1.00 95.62 189 PRO A N 1
ATOM 1500 C CA . PRO A 1 189 ? -8.334 -14.310 -5.822 1.00 95.62 189 PRO A CA 1
ATOM 1501 C C . PRO A 1 189 ? -8.778 -13.453 -7.002 1.00 95.62 189 PRO A C 1
ATOM 1503 O O . PRO A 1 189 ? -8.679 -12.229 -6.921 1.00 95.62 189 PRO A O 1
ATOM 1506 N N . PHE A 1 190 ? -9.320 -14.085 -8.048 1.00 95.44 190 PHE A N 1
ATOM 1507 C CA . PHE A 1 190 ? -9.907 -13.414 -9.212 1.00 95.44 190 PHE A CA 1
ATOM 1508 C C . PHE A 1 190 ? -8.959 -12.350 -9.792 1.00 95.44 190 PHE A C 1
ATOM 1510 O O . PHE A 1 190 ? -9.236 -11.147 -9.683 1.00 95.44 190 PHE A O 1
ATOM 1517 N N . PRO A 1 191 ? -7.790 -12.758 -10.325 1.00 95.69 191 PRO A N 1
ATOM 1518 C CA . PRO A 1 191 ? -6.703 -11.842 -10.646 1.00 95.69 191 PRO A CA 1
ATOM 1519 C C . PRO A 1 191 ? -7.144 -10.739 -11.612 1.00 95.69 191 PRO A C 1
ATOM 1521 O O . PRO A 1 191 ? -6.849 -9.585 -11.329 1.00 95.69 191 PRO A O 1
ATOM 1524 N N . ALA A 1 192 ? -7.940 -11.041 -12.643 1.00 92.31 192 ALA A N 1
ATOM 1525 C CA . ALA A 1 192 ? -8.444 -10.040 -13.590 1.00 92.31 192 ALA A CA 1
ATOM 1526 C C . ALA A 1 192 ? -9.354 -8.988 -12.922 1.00 92.31 192 ALA A C 1
ATOM 1528 O O . ALA A 1 192 ? -9.106 -7.788 -13.023 1.00 92.31 192 ALA A O 1
ATOM 1529 N N . ARG A 1 193 ? -10.365 -9.423 -12.152 1.00 92.44 193 ARG A N 1
ATOM 1530 C CA . ARG A 1 193 ? -11.319 -8.528 -11.455 1.00 92.44 193 ARG A CA 1
ATOM 1531 C C . ARG A 1 193 ? -10.656 -7.639 -10.408 1.00 92.44 193 ARG A C 1
ATOM 1533 O O . ARG A 1 193 ? -11.169 -6.573 -10.069 1.00 92.44 193 ARG A O 1
ATOM 1540 N N . THR A 1 194 ? -9.569 -8.119 -9.813 1.00 94.56 194 THR A N 1
ATOM 1541 C CA . THR A 1 194 ? -8.928 -7.483 -8.656 1.00 94.56 194 THR A CA 1
ATOM 1542 C C . THR A 1 194 ? -7.637 -6.738 -9.001 1.00 94.56 194 THR A C 1
ATOM 1544 O O . THR A 1 194 ? -7.065 -6.073 -8.122 1.00 94.56 194 THR A O 1
ATOM 1547 N N . GLU A 1 195 ? -7.210 -6.807 -10.263 1.00 95.12 195 GLU A N 1
ATOM 1548 C CA . GLU A 1 195 ? -6.038 -6.130 -10.816 1.00 95.12 195 GLU A CA 1
ATOM 1549 C C . GLU A 1 195 ? -6.123 -4.610 -10.647 1.00 95.12 195 GLU A C 1
ATOM 1551 O O . GLU A 1 195 ? -7.206 -4.020 -10.588 1.00 95.12 195 GLU A O 1
ATOM 1556 N N . ALA A 1 196 ? -4.960 -3.977 -10.467 1.00 88.12 196 ALA A N 1
ATOM 1557 C CA . ALA A 1 196 ? -4.763 -2.546 -10.220 1.00 88.12 196 ALA A CA 1
ATOM 1558 C C . ALA A 1 196 ? -5.495 -1.964 -8.988 1.00 88.12 196 ALA A C 1
ATOM 1560 O O . ALA A 1 196 ? -5.266 -0.816 -8.593 1.00 88.12 196 ALA A O 1
ATOM 1561 N N . THR A 1 197 ? -6.352 -2.749 -8.331 1.00 88.00 197 THR A N 1
ATOM 1562 C CA . THR A 1 197 ? -7.200 -2.317 -7.222 1.00 88.00 197 THR A CA 1
ATOM 1563 C C . THR A 1 197 ? -6.779 -2.985 -5.926 1.00 88.00 197 THR A C 1
ATOM 1565 O O . THR A 1 197 ? -6.471 -2.287 -4.959 1.00 88.00 197 THR A O 1
ATOM 1568 N N . PHE A 1 198 ? -6.729 -4.315 -5.881 1.00 92.31 198 PHE A N 1
ATOM 1569 C CA . PHE A 1 198 ? -6.397 -5.075 -4.671 1.00 92.31 198 PHE A CA 1
ATOM 1570 C C . PHE A 1 198 ? -5.024 -5.735 -4.732 1.00 92.31 198 PHE A C 1
ATOM 1572 O O . PHE A 1 198 ? -4.391 -5.892 -3.685 1.00 92.31 198 PHE A O 1
ATOM 1579 N N . TRP A 1 199 ? -4.526 -6.011 -5.933 1.00 96.75 199 TRP A N 1
ATOM 1580 C CA . TRP A 1 199 ? -3.136 -6.370 -6.169 1.00 96.75 199 TRP A CA 1
ATOM 1581 C C . TRP A 1 199 ? -2.557 -5.529 -7.308 1.00 96.75 199 TRP A C 1
ATOM 1583 O O . TRP A 1 199 ? -3.276 -4.987 -8.143 1.00 96.75 199 TRP A O 1
ATOM 1593 N N . THR A 1 200 ? -1.241 -5.374 -7.293 1.00 96.56 200 THR A N 1
ATOM 1594 C CA . THR A 1 200 ? -0.470 -4.630 -8.294 1.00 96.56 200 THR A CA 1
ATOM 1595 C C . THR A 1 200 ? 0.869 -5.326 -8.468 1.00 96.56 200 THR A C 1
ATOM 1597 O O . THR A 1 200 ? 1.483 -5.680 -7.463 1.00 96.56 200 THR A O 1
ATOM 1600 N N . VAL A 1 201 ? 1.363 -5.473 -9.692 1.00 97.19 201 VAL A N 1
ATOM 1601 C CA . VAL A 1 201 ? 2.741 -5.913 -9.962 1.00 97.19 201 VAL A CA 1
ATOM 1602 C C . VAL A 1 201 ? 3.599 -4.761 -10.466 1.00 97.19 201 VAL A C 1
ATOM 1604 O O . VAL A 1 201 ? 3.171 -4.059 -11.370 1.00 97.19 201 VAL A O 1
ATOM 1607 N N . SER A 1 202 ? 4.798 -4.570 -9.919 1.00 93.00 202 SER A N 1
ATOM 1608 C CA . SER A 1 202 ? 5.809 -3.663 -10.468 1.00 93.00 202 SER A CA 1
ATOM 1609 C C . SER A 1 202 ? 6.921 -4.432 -11.176 1.00 93.00 202 SER A C 1
ATOM 1611 O O . SER A 1 202 ? 7.271 -5.542 -10.775 1.00 93.00 202 SER A O 1
ATOM 1613 N N . CYS A 1 203 ? 7.480 -3.824 -12.224 1.00 91.50 203 CYS A N 1
ATOM 1614 C CA . CYS A 1 203 ? 8.581 -4.355 -13.025 1.00 91.50 203 CYS A CA 1
ATOM 1615 C C . CYS A 1 203 ? 9.822 -3.471 -12.837 1.00 91.50 203 CYS A C 1
ATOM 1617 O O . CYS A 1 203 ? 9.720 -2.250 -12.969 1.00 91.50 203 CYS A O 1
ATOM 1619 N N . TYR A 1 204 ? 10.964 -4.068 -12.482 1.00 86.81 204 TYR A N 1
ATOM 1620 C CA . TYR A 1 204 ? 12.190 -3.371 -12.063 1.00 86.81 204 TYR A CA 1
ATOM 1621 C C . TYR A 1 204 ? 11.929 -2.166 -11.147 1.00 86.81 204 TYR A C 1
ATOM 1623 O O . TYR A 1 204 ? 12.265 -1.029 -11.492 1.00 86.81 204 TYR A O 1
ATOM 1631 N N . PRO A 1 205 ? 11.310 -2.374 -9.973 1.00 73.75 205 PRO A N 1
ATOM 1632 C CA . PRO A 1 205 ? 11.075 -1.274 -9.049 1.00 73.75 205 PRO A CA 1
ATOM 1633 C C . PRO A 1 205 ? 12.408 -0.624 -8.651 1.00 73.75 205 PRO A C 1
ATOM 1635 O O . PRO A 1 205 ? 13.330 -1.305 -8.202 1.00 73.75 205 PRO A O 1
ATOM 1638 N N . GLY A 1 206 ? 12.486 0.708 -8.740 1.00 61.81 206 GLY A N 1
ATOM 1639 C CA . GLY A 1 206 ? 13.713 1.486 -8.497 1.00 61.81 206 GLY A CA 1
ATOM 1640 C C . GLY A 1 206 ? 14.336 1.335 -7.100 1.00 61.81 206 GLY A C 1
ATOM 1641 O O . GLY A 1 206 ? 15.425 1.838 -6.853 1.00 61.81 206 GLY A O 1
ATOM 1642 N N . SER A 1 207 ? 13.683 0.611 -6.184 1.00 55.53 207 SER A N 1
ATOM 1643 C CA . SER A 1 207 ? 14.213 0.266 -4.862 1.00 55.53 207 SER A CA 1
ATOM 1644 C C . SER A 1 207 ? 15.388 -0.724 -4.880 1.00 55.53 207 SER A C 1
ATOM 1646 O O . SER A 1 207 ? 16.052 -0.868 -3.858 1.00 55.53 207 SER A O 1
ATOM 1648 N N . SER A 1 208 ? 15.627 -1.448 -5.983 1.00 67.44 208 SER A N 1
ATOM 1649 C CA . SER A 1 208 ? 16.794 -2.330 -6.123 1.00 67.44 208 SER A CA 1
ATOM 1650 C C . SER A 1 208 ? 17.105 -2.645 -7.586 1.00 67.44 208 SER A C 1
ATOM 1652 O O . SER A 1 208 ? 16.209 -2.977 -8.358 1.00 67.44 208 SER A O 1
ATOM 1654 N N . ASN A 1 209 ? 18.392 -2.660 -7.939 1.00 69.81 209 ASN A N 1
ATOM 1655 C CA . ASN A 1 209 ? 18.852 -3.067 -9.270 1.00 69.81 209 ASN A CA 1
ATOM 1656 C C . ASN A 1 209 ? 18.768 -4.582 -9.515 1.00 69.81 209 ASN A C 1
ATOM 1658 O O . ASN A 1 209 ? 18.851 -5.004 -10.665 1.00 69.81 209 ASN A O 1
ATOM 1662 N N . THR A 1 210 ? 18.604 -5.389 -8.463 1.00 84.44 210 THR A N 1
ATOM 1663 C CA . THR A 1 210 ? 18.489 -6.854 -8.563 1.00 84.44 210 THR A CA 1
ATOM 1664 C C . THR A 1 210 ? 17.048 -7.348 -8.578 1.00 84.44 210 THR A C 1
ATOM 1666 O O . THR A 1 210 ? 16.809 -8.521 -8.839 1.00 84.44 210 THR A O 1
ATOM 1669 N N . LEU A 1 211 ? 16.074 -6.490 -8.273 1.00 90.56 211 LEU A N 1
ATOM 1670 C CA . LEU A 1 211 ? 14.670 -6.877 -8.183 1.00 90.56 211 LEU A CA 1
ATOM 1671 C C . LEU A 1 211 ? 14.032 -6.806 -9.574 1.00 90.56 211 LEU A C 1
ATOM 1673 O O . LEU A 1 211 ? 14.002 -5.737 -10.178 1.00 90.56 211 LEU A O 1
ATOM 1677 N N . LEU A 1 212 ? 13.531 -7.935 -10.079 1.00 94.44 212 LEU A N 1
ATOM 1678 C CA . LEU A 1 212 ? 12.945 -8.024 -11.420 1.00 94.44 212 LEU A CA 1
ATOM 1679 C C . LEU A 1 212 ? 11.455 -7.688 -11.387 1.00 94.44 212 LEU A C 1
ATOM 1681 O O . LEU A 1 212 ? 10.983 -6.898 -12.202 1.00 94.44 212 LEU A O 1
ATOM 1685 N N . LEU A 1 213 ? 10.717 -8.251 -10.427 1.00 95.38 213 LEU A N 1
ATOM 1686 C CA . LEU A 1 213 ? 9.314 -7.908 -10.210 1.00 95.38 213 LEU A CA 1
ATOM 1687 C C . LEU A 1 213 ? 8.889 -8.045 -8.751 1.00 95.38 213 LEU A C 1
ATOM 1689 O O . LEU A 1 213 ? 9.525 -8.751 -7.963 1.00 95.38 213 LEU A O 1
ATOM 1693 N N . ARG A 1 214 ? 7.776 -7.392 -8.415 1.00 95.81 214 ARG A N 1
ATOM 1694 C CA . ARG A 1 214 ? 7.142 -7.446 -7.094 1.00 95.81 214 ARG A CA 1
ATOM 1695 C C . ARG A 1 214 ? 5.628 -7.332 -7.219 1.00 95.81 214 ARG A C 1
ATOM 1697 O O . ARG A 1 214 ? 5.132 -6.348 -7.753 1.00 95.81 214 ARG A O 1
ATOM 1704 N N . VAL A 1 215 ? 4.905 -8.286 -6.648 1.00 97.75 215 VAL A N 1
ATOM 1705 C CA . VAL A 1 215 ? 3.460 -8.219 -6.425 1.00 97.75 215 VAL A CA 1
ATOM 1706 C C . VAL A 1 215 ? 3.189 -7.662 -5.034 1.00 97.75 215 VAL A C 1
ATOM 1708 O O . VAL A 1 215 ? 3.656 -8.192 -4.018 1.00 97.75 215 VAL A O 1
ATOM 1711 N N . SER A 1 216 ? 2.385 -6.610 -4.989 1.00 94.44 216 SER A N 1
ATOM 1712 C CA . SER A 1 216 ? 1.974 -5.928 -3.771 1.00 94.44 216 SER A CA 1
ATOM 1713 C C . SER A 1 216 ? 0.463 -5.982 -3.597 1.00 94.44 216 SER A C 1
ATOM 1715 O O . SER A 1 216 ? -0.290 -5.801 -4.552 1.00 94.44 216 SER A O 1
ATOM 1717 N N . MET A 1 217 ? 0.023 -6.176 -2.356 1.00 93.38 217 MET A N 1
ATOM 1718 C CA . MET A 1 217 ? -1.380 -6.143 -1.942 1.00 93.38 217 MET A CA 1
ATOM 1719 C C . MET A 1 217 ? -1.492 -5.304 -0.672 1.00 93.38 217 MET A C 1
ATOM 1721 O O . MET A 1 217 ? -0.635 -5.375 0.214 1.00 93.38 217 MET A O 1
ATOM 1725 N N . ALA A 1 218 ? -2.535 -4.483 -0.559 1.00 85.31 218 ALA A N 1
ATOM 1726 C CA . ALA A 1 218 ? -2.615 -3.452 0.477 1.00 85.31 218 ALA A CA 1
ATOM 1727 C C . ALA A 1 218 ? -1.336 -2.578 0.530 1.00 85.31 218 ALA A C 1
ATOM 1729 O O . ALA A 1 218 ? -1.085 -1.798 -0.376 1.00 85.31 218 ALA A O 1
ATOM 1730 N N . MET A 1 219 ? -0.518 -2.686 1.583 1.00 78.56 219 MET A N 1
ATOM 1731 C CA . MET A 1 219 ? 0.791 -2.002 1.684 1.00 78.56 219 MET A CA 1
ATOM 1732 C C . MET A 1 219 ? 1.946 -2.994 1.842 1.00 78.56 219 MET A C 1
ATOM 1734 O O . MET A 1 219 ? 2.966 -2.650 2.434 1.00 78.56 219 MET A O 1
ATOM 1738 N N . LEU A 1 220 ? 1.751 -4.243 1.426 1.00 82.44 220 LEU A N 1
ATOM 1739 C CA . LEU A 1 220 ? 2.701 -5.324 1.648 1.00 82.44 220 LEU A CA 1
ATOM 1740 C C . LEU A 1 220 ? 3.123 -5.932 0.326 1.00 82.44 220 LEU A C 1
ATOM 1742 O O . LEU A 1 220 ? 2.314 -6.094 -0.586 1.00 82.44 220 LEU A O 1
ATOM 1746 N N . GLU A 1 221 ? 4.390 -6.309 0.272 1.00 87.88 221 GLU A N 1
ATOM 1747 C CA . GLU A 1 221 ? 4.908 -7.191 -0.761 1.00 87.88 221 GLU A CA 1
ATOM 1748 C C . GLU A 1 221 ? 4.435 -8.603 -0.422 1.00 87.88 221 GLU A C 1
ATOM 1750 O O . GLU A 1 221 ? 4.524 -9.029 0.728 1.00 87.88 221 GLU A O 1
ATOM 1755 N N . THR A 1 222 ? 3.895 -9.317 -1.401 1.00 94.44 222 THR A N 1
ATOM 1756 C CA . THR A 1 222 ? 3.320 -10.661 -1.199 1.00 94.44 222 THR A CA 1
ATOM 1757 C C . THR A 1 222 ? 4.057 -11.723 -2.004 1.00 94.44 222 THR A C 1
ATOM 1759 O O . THR A 1 222 ? 4.151 -12.870 -1.565 1.00 94.44 222 THR A O 1
ATOM 1762 N N . PHE A 1 223 ? 4.672 -11.320 -3.115 1.00 97.31 223 PHE A N 1
ATOM 1763 C CA . PHE A 1 223 ? 5.510 -12.154 -3.965 1.00 97.31 223 PHE A CA 1
ATOM 1764 C C . PHE A 1 223 ? 6.533 -11.287 -4.690 1.00 97.31 223 PHE A C 1
ATOM 1766 O O . PHE A 1 223 ? 6.189 -10.211 -5.173 1.00 97.31 223 PHE A O 1
ATOM 1773 N N . PHE A 1 224 ? 7.784 -11.724 -4.780 1.00 95.19 224 PHE A N 1
ATOM 1774 C CA . PHE A 1 224 ? 8.784 -11.027 -5.579 1.00 95.19 224 PHE A CA 1
ATOM 1775 C C . PHE A 1 224 ? 9.885 -11.955 -6.084 1.00 95.19 224 PHE A C 1
ATOM 1777 O O . PHE A 1 224 ? 10.162 -12.998 -5.487 1.00 95.19 224 PHE A O 1
ATOM 1784 N N . ILE A 1 225 ? 10.516 -11.536 -7.181 1.00 96.62 225 ILE A N 1
ATOM 1785 C CA . ILE A 1 225 ? 11.589 -12.267 -7.859 1.00 96.62 225 ILE A CA 1
ATOM 1786 C C . ILE A 1 225 ? 12.781 -11.336 -8.002 1.00 96.62 225 ILE A C 1
ATOM 1788 O O . ILE A 1 225 ? 12.653 -10.244 -8.563 1.00 96.62 225 ILE A O 1
ATOM 1792 N N . TRP A 1 226 ? 13.938 -11.765 -7.515 1.00 94.62 226 TRP A N 1
ATOM 1793 C CA . TRP A 1 226 ? 15.177 -11.011 -7.641 1.00 94.62 226 TRP A CA 1
ATOM 1794 C C . TRP A 1 226 ? 16.310 -11.904 -8.118 1.00 94.62 226 TRP A C 1
ATOM 1796 O O . TRP A 1 226 ? 16.341 -13.104 -7.861 1.00 94.62 226 TRP A O 1
ATOM 1806 N N . GLU A 1 227 ? 17.269 -11.295 -8.793 1.00 94.38 227 GLU A N 1
ATOM 1807 C CA . GLU A 1 227 ? 18.511 -11.949 -9.152 1.00 94.38 227 GLU A CA 1
ATOM 1808 C C . GLU A 1 227 ? 19.470 -11.895 -7.962 1.00 94.38 227 GLU A C 1
ATOM 1810 O O . GLU A 1 227 ? 19.838 -10.827 -7.464 1.00 94.38 227 GLU A O 1
ATOM 1815 N N . ASN A 1 228 ? 19.882 -13.060 -7.475 1.00 89.19 228 ASN A N 1
ATOM 1816 C CA . ASN A 1 228 ? 20.900 -13.130 -6.448 1.00 89.19 228 ASN A CA 1
ATOM 1817 C C . ASN A 1 228 ? 22.250 -12.684 -7.050 1.00 89.19 228 ASN A C 1
ATOM 1819 O O . ASN A 1 228 ? 22.722 -13.308 -8.005 1.00 89.19 228 ASN A O 1
ATOM 1823 N N . PRO A 1 229 ? 22.895 -11.632 -6.514 1.00 84.12 229 PRO A N 1
ATOM 1824 C CA . PRO A 1 229 ? 24.100 -11.073 -7.120 1.00 84.12 229 PRO A CA 1
ATOM 1825 C C . PRO A 1 229 ? 25.269 -12.066 -7.150 1.00 84.12 229 PRO A C 1
ATOM 1827 O O . PRO A 1 229 ? 26.058 -12.010 -8.098 1.00 84.12 229 PRO A O 1
ATOM 1830 N N . ASP A 1 230 ? 25.330 -12.975 -6.170 1.00 86.38 230 ASP A N 1
ATOM 1831 C CA . ASP A 1 230 ? 26.410 -13.946 -5.983 1.00 86.38 230 ASP A CA 1
ATOM 1832 C C . ASP A 1 230 ? 26.202 -15.202 -6.832 1.00 86.38 230 ASP A C 1
ATOM 1834 O O . ASP A 1 230 ? 27.135 -15.701 -7.458 1.00 86.38 230 ASP A O 1
ATOM 1838 N N . THR A 1 231 ? 24.975 -15.730 -6.860 1.00 89.62 231 THR A N 1
ATOM 1839 C CA . THR A 1 231 ? 24.682 -17.014 -7.522 1.00 89.62 231 THR A CA 1
ATOM 1840 C C . THR A 1 231 ? 24.106 -16.866 -8.925 1.00 89.62 231 THR A C 1
ATOM 1842 O O . THR A 1 231 ? 24.024 -17.866 -9.635 1.00 89.62 231 THR A O 1
ATOM 1845 N N . LYS A 1 232 ? 23.676 -15.657 -9.318 1.00 89.62 232 LYS A N 1
ATOM 1846 C CA . LYS A 1 232 ? 22.938 -15.361 -10.565 1.00 89.62 232 LYS A CA 1
ATOM 1847 C C . LYS A 1 232 ? 21.618 -16.123 -10.724 1.00 89.62 232 LYS A C 1
ATOM 1849 O O . LYS A 1 232 ? 20.993 -16.083 -11.780 1.00 89.62 232 LYS A O 1
ATOM 1854 N N . LYS A 1 233 ? 21.173 -16.808 -9.669 1.00 94.31 233 LYS A N 1
ATOM 1855 C CA . LYS A 1 233 ? 19.870 -17.471 -9.623 1.00 94.31 233 LYS A CA 1
ATOM 1856 C C . LYS A 1 233 ? 18.762 -16.444 -9.460 1.00 94.31 233 LYS A C 1
ATOM 1858 O O . LYS A 1 233 ? 18.947 -15.429 -8.784 1.00 94.31 233 LYS A O 1
ATOM 1863 N N . LEU A 1 234 ? 17.607 -16.738 -10.043 1.00 96.75 234 LEU A N 1
ATOM 1864 C CA . LEU A 1 234 ? 16.411 -15.921 -9.871 1.00 96.75 234 LEU A CA 1
ATOM 1865 C C . LEU A 1 234 ? 15.650 -16.426 -8.652 1.00 96.75 234 LEU A C 1
ATOM 1867 O O . LEU A 1 234 ? 14.823 -17.319 -8.758 1.00 96.75 234 LEU A O 1
ATOM 1871 N N . THR A 1 235 ? 15.955 -15.891 -7.479 1.00 95.31 235 THR A N 1
ATOM 1872 C CA . THR A 1 235 ? 15.323 -16.328 -6.236 1.00 95.31 235 THR A CA 1
ATOM 1873 C C . THR A 1 235 ? 13.917 -15.740 -6.126 1.00 95.31 235 THR A C 1
ATOM 1875 O O . THR A 1 235 ? 13.679 -14.571 -6.442 1.00 95.31 235 THR A O 1
ATOM 1878 N N . VAL A 1 236 ? 12.978 -16.559 -5.659 1.00 96.19 236 VAL A N 1
ATOM 1879 C CA . VAL A 1 236 ? 11.584 -16.174 -5.422 1.00 96.19 236 VAL A CA 1
ATOM 1880 C C . VAL A 1 236 ? 11.337 -16.109 -3.926 1.00 96.19 236 VAL A C 1
ATOM 1882 O O . VAL A 1 236 ? 11.735 -17.006 -3.184 1.00 96.19 236 VAL A O 1
ATOM 1885 N N . ARG A 1 237 ? 10.624 -15.085 -3.461 1.00 94.50 237 ARG A N 1
ATOM 1886 C CA . ARG A 1 237 ? 10.107 -15.044 -2.091 1.00 94.50 237 ARG A CA 1
ATOM 1887 C C . ARG A 1 237 ? 8.632 -14.710 -2.112 1.00 94.50 237 ARG A C 1
ATOM 1889 O O . ARG A 1 237 ? 8.206 -13.749 -2.743 1.00 94.50 237 ARG A O 1
ATOM 1896 N N . MET A 1 238 ? 7.872 -15.493 -1.362 1.00 94.88 238 MET A N 1
ATOM 1897 C CA . MET A 1 238 ? 6.449 -15.293 -1.137 1.00 94.88 238 MET A CA 1
ATOM 1898 C C . MET A 1 238 ? 6.154 -15.211 0.358 1.00 94.88 238 MET A C 1
ATOM 1900 O O . MET A 1 238 ? 6.792 -15.879 1.180 1.00 94.88 238 MET A O 1
ATOM 1904 N N . PHE A 1 239 ? 5.180 -14.383 0.711 1.00 92.19 239 PHE A N 1
ATOM 1905 C CA . PHE A 1 239 ? 4.678 -14.256 2.073 1.00 92.19 239 PHE A CA 1
ATOM 1906 C C . PHE A 1 239 ? 3.441 -15.126 2.219 1.00 92.19 239 PHE A C 1
ATOM 1908 O O . PHE A 1 239 ? 2.585 -15.177 1.335 1.00 92.19 239 PHE A O 1
ATOM 1915 N N . VAL A 1 240 ? 3.379 -15.862 3.323 1.00 91.31 240 VAL A N 1
ATOM 1916 C CA . VAL A 1 240 ? 2.421 -16.951 3.486 1.00 91.31 240 VAL A CA 1
ATOM 1917 C C . VAL A 1 240 ? 1.813 -16.979 4.878 1.00 91.31 240 VAL A C 1
ATOM 1919 O O . VAL A 1 240 ? 2.410 -16.515 5.851 1.00 91.31 240 VAL A O 1
ATOM 1922 N N . ASP A 1 241 ? 0.640 -17.591 4.999 1.00 89.69 241 ASP A N 1
ATOM 1923 C CA . ASP A 1 241 ? 0.048 -17.943 6.281 1.00 89.69 241 ASP A CA 1
ATOM 1924 C C . ASP A 1 241 ? 0.589 -19.297 6.754 1.00 89.69 241 ASP A C 1
ATOM 1926 O O . ASP A 1 241 ? 0.170 -20.374 6.316 1.00 89.69 241 ASP A O 1
ATOM 1930 N N . GLY A 1 242 ? 1.509 -19.238 7.716 1.00 86.38 242 GLY A N 1
ATOM 1931 C CA . GLY A 1 242 ? 2.182 -20.395 8.289 1.00 86.38 242 GLY A CA 1
ATOM 1932 C C . GLY A 1 242 ? 1.256 -21.414 8.959 1.00 86.38 242 GLY A C 1
ATOM 1933 O O . GLY A 1 242 ? 1.701 -22.522 9.255 1.00 86.38 242 GLY A O 1
ATOM 1934 N N . ARG A 1 243 ? -0.031 -21.104 9.189 1.00 85.38 243 ARG A N 1
ATOM 1935 C CA . ARG A 1 243 ? -1.016 -22.090 9.679 1.00 85.38 243 ARG A CA 1
ATOM 1936 C C . ARG A 1 243 ? -1.295 -23.195 8.665 1.00 85.38 243 ARG A C 1
ATOM 1938 O O . ARG A 1 243 ? -1.618 -24.311 9.073 1.00 85.38 243 ARG A O 1
ATOM 1945 N N . HIS A 1 244 ? -1.166 -22.896 7.374 1.00 87.31 244 HIS A N 1
ATOM 1946 C CA . HIS A 1 244 ? -1.372 -23.860 6.293 1.00 87.31 244 HIS A CA 1
ATOM 1947 C C . HIS A 1 244 ? -0.113 -24.678 5.982 1.00 87.31 244 HIS A C 1
ATOM 1949 O O . HIS A 1 244 ? -0.204 -25.716 5.324 1.00 87.31 244 HIS A O 1
ATOM 1955 N N . LEU A 1 245 ? 1.047 -24.266 6.504 1.00 84.31 245 LEU A N 1
ATOM 1956 C CA . LEU A 1 245 ? 2.288 -25.016 6.374 1.00 84.31 245 LEU A CA 1
ATOM 1957 C C . LEU A 1 245 ? 2.364 -26.175 7.389 1.00 84.31 245 LEU A C 1
ATOM 1959 O O . LEU A 1 245 ? 1.916 -26.059 8.536 1.00 84.31 245 LEU A O 1
ATOM 1963 N N . PRO A 1 246 ? 2.975 -27.319 7.031 1.00 74.12 246 PRO A N 1
ATOM 1964 C CA . PRO A 1 246 ? 3.195 -28.401 7.981 1.00 74.12 246 PRO A CA 1
ATOM 1965 C C . PRO A 1 246 ? 4.134 -27.983 9.120 1.00 74.12 246 PRO A C 1
ATOM 1967 O O . PRO A 1 246 ? 5.146 -27.314 8.926 1.00 74.12 246 PRO A O 1
ATOM 1970 N N . LYS A 1 247 ? 3.856 -28.461 10.339 1.00 70.88 247 LYS A N 1
ATOM 1971 C CA . LYS A 1 247 ? 4.729 -28.223 11.504 1.00 70.88 247 LYS A CA 1
ATOM 1972 C C . LYS A 1 247 ? 6.145 -28.772 11.258 1.00 70.88 247 LYS A C 1
ATOM 1974 O O . LYS A 1 247 ? 6.283 -29.882 10.748 1.00 70.88 247 LYS A O 1
ATOM 1979 N N . ARG A 1 248 ? 7.190 -28.076 11.741 1.00 62.75 248 ARG A N 1
ATOM 1980 C CA . ARG A 1 248 ? 8.622 -28.417 11.528 1.00 62.75 248 ARG A CA 1
ATOM 1981 C C . ARG A 1 248 ? 8.991 -29.896 11.717 1.00 62.75 248 ARG A C 1
ATOM 1983 O O . ARG A 1 248 ? 9.680 -30.463 10.879 1.00 62.75 248 ARG A O 1
ATOM 1990 N N . ARG A 1 249 ? 8.482 -30.557 12.764 1.00 59.97 249 ARG A N 1
ATOM 1991 C CA . ARG A 1 249 ? 8.711 -32.001 13.000 1.00 59.97 249 ARG A CA 1
ATOM 1992 C C . ARG A 1 249 ? 8.151 -32.909 11.893 1.00 59.97 249 ARG A C 1
ATOM 1994 O O . ARG A 1 249 ? 8.697 -33.979 11.664 1.00 59.97 249 ARG A O 1
ATOM 2001 N N . LYS A 1 250 ? 7.073 -32.495 11.219 1.00 59.16 250 LYS A N 1
ATOM 2002 C CA . LYS A 1 250 ? 6.432 -33.230 10.116 1.00 59.16 250 LYS A CA 1
ATOM 2003 C C . LYS A 1 250 ? 7.045 -32.904 8.748 1.00 59.16 250 LYS A C 1
ATOM 2005 O O . LYS A 1 250 ? 6.993 -33.762 7.871 1.00 59.16 250 LYS A O 1
ATOM 2010 N N . LEU A 1 251 ? 7.643 -31.717 8.575 1.00 60.97 251 LEU A N 1
ATOM 2011 C CA . LEU A 1 251 ? 8.386 -31.339 7.357 1.00 60.97 251 LEU A CA 1
ATOM 2012 C C . LEU A 1 251 ? 9.518 -32.335 7.096 1.00 60.97 251 LEU A C 1
ATOM 2014 O O . LEU A 1 251 ? 9.613 -32.919 6.023 1.00 60.97 251 LEU A O 1
ATOM 2018 N N . ALA A 1 252 ? 10.280 -32.642 8.146 1.00 57.59 252 ALA A N 1
ATOM 2019 C CA . ALA A 1 252 ? 11.343 -33.630 8.106 1.00 57.59 252 ALA A CA 1
ATOM 2020 C C . ALA A 1 252 ? 10.843 -35.077 7.962 1.00 57.59 252 ALA A C 1
ATOM 2022 O O . ALA A 1 252 ? 11.646 -35.974 8.118 1.00 57.59 252 ALA A O 1
ATOM 2023 N N . LEU A 1 253 ? 9.568 -35.385 7.707 1.00 56.84 253 LEU A N 1
ATOM 2024 C CA . LEU A 1 253 ? 9.083 -36.772 7.561 1.00 56.84 253 LEU A CA 1
ATOM 2025 C C . LEU A 1 253 ? 8.385 -37.037 6.222 1.00 56.84 253 LEU A C 1
ATOM 2027 O O . LEU A 1 253 ? 8.175 -38.194 5.867 1.00 56.84 253 LEU A O 1
ATOM 2031 N N . ARG A 1 254 ? 8.048 -35.997 5.452 1.00 60.97 254 ARG A N 1
ATOM 2032 C CA . ARG A 1 254 ? 7.358 -36.144 4.164 1.00 60.97 254 ARG A CA 1
ATOM 2033 C C . ARG A 1 254 ? 8.364 -36.174 3.014 1.00 60.97 254 ARG A C 1
ATOM 2035 O O . ARG A 1 254 ? 9.162 -35.253 2.890 1.00 60.97 254 ARG A O 1
ATOM 2042 N N . LYS A 1 255 ? 8.306 -37.212 2.166 1.00 63.09 255 LYS A N 1
ATOM 2043 C CA . LYS A 1 255 ? 9.201 -37.377 1.000 1.00 63.09 255 LYS A CA 1
ATOM 2044 C C . LYS A 1 255 ? 9.263 -36.133 0.086 1.00 63.09 255 LYS A C 1
ATOM 2046 O O . LYS A 1 255 ? 10.388 -35.717 -0.170 1.00 63.09 255 LYS A O 1
ATOM 2051 N N . PRO A 1 256 ? 8.137 -35.490 -0.305 1.00 59.94 256 PRO A N 1
ATOM 2052 C CA . PRO A 1 256 ? 8.175 -34.294 -1.159 1.00 59.94 256 PRO A CA 1
ATOM 2053 C C . PRO A 1 256 ? 8.880 -33.115 -0.480 1.00 59.94 256 PRO A C 1
ATOM 2055 O O . PRO A 1 256 ? 9.772 -32.494 -1.043 1.00 59.94 256 PRO A O 1
ATOM 2058 N N . TRP A 1 257 ? 8.561 -32.873 0.797 1.00 68.31 257 TRP A N 1
ATOM 2059 C CA . TRP A 1 257 ? 9.218 -31.835 1.590 1.00 68.31 257 TRP A CA 1
ATOM 2060 C C . TRP A 1 257 ? 10.709 -32.105 1.772 1.00 68.31 257 TRP A C 1
ATOM 2062 O O . TRP A 1 257 ? 11.476 -31.164 1.743 1.00 68.31 257 TRP A O 1
ATOM 2072 N N . ARG A 1 258 ? 11.144 -33.360 1.939 1.00 64.00 258 ARG A N 1
ATOM 2073 C CA . ARG A 1 258 ? 12.569 -33.701 2.078 1.00 64.00 258 ARG A CA 1
ATOM 2074 C C . ARG A 1 258 ? 13.363 -33.542 0.779 1.00 64.00 258 ARG A C 1
ATOM 2076 O O . ARG A 1 258 ? 14.533 -33.175 0.859 1.00 64.00 258 ARG A O 1
ATOM 2083 N N . SER A 1 259 ? 12.782 -33.857 -0.384 1.00 58.12 259 SER A N 1
ATOM 2084 C CA . SER A 1 259 ? 13.490 -33.693 -1.663 1.00 58.12 259 SER A CA 1
ATOM 2085 C C . SER A 1 259 ? 13.590 -32.222 -2.055 1.00 58.12 259 SER A C 1
ATOM 2087 O O . SER A 1 259 ? 14.684 -31.776 -2.388 1.00 58.12 259 SER A O 1
ATOM 2089 N N . LEU A 1 260 ? 12.495 -31.465 -1.915 1.00 59.03 260 LEU A N 1
ATOM 2090 C CA . LEU A 1 260 ? 12.408 -30.063 -2.337 1.00 59.03 260 LEU A CA 1
ATOM 2091 C C . LEU A 1 260 ? 12.812 -29.055 -1.255 1.00 59.03 260 LEU A C 1
ATOM 2093 O O . LEU A 1 260 ? 13.157 -27.927 -1.589 1.00 59.03 260 LEU A O 1
ATOM 2097 N N . SER A 1 261 ? 12.919 -29.440 0.029 1.00 61.44 261 SER A N 1
ATOM 2098 C CA . SER A 1 261 ? 13.508 -28.561 1.066 1.00 61.44 261 SER A CA 1
ATOM 2099 C C . SER A 1 261 ? 14.957 -28.158 0.781 1.00 61.44 261 SER A C 1
ATOM 2101 O O . SER A 1 261 ? 15.502 -27.310 1.482 1.00 61.44 261 SER A O 1
ATOM 2103 N N . LYS A 1 262 ? 15.604 -28.797 -0.204 1.00 70.06 262 LYS A N 1
ATOM 2104 C CA . LYS A 1 262 ? 16.928 -28.398 -0.683 1.00 70.06 262 LYS A CA 1
ATOM 2105 C C . LYS A 1 262 ? 16.905 -27.052 -1.410 1.00 70.06 262 LYS A C 1
ATOM 2107 O O . LYS A 1 262 ? 17.914 -26.364 -1.350 1.00 70.06 262 LYS A O 1
ATOM 2112 N N . HIS A 1 263 ? 15.785 -26.710 -2.051 1.00 81.44 263 HIS A N 1
ATOM 2113 C CA . HIS A 1 263 ? 15.608 -25.494 -2.854 1.00 81.44 263 HIS A CA 1
ATOM 2114 C C . HIS A 1 263 ? 14.479 -24.595 -2.336 1.00 81.44 263 HIS A C 1
ATOM 2116 O O . HIS A 1 263 ? 14.405 -23.431 -2.707 1.00 81.44 263 HIS A O 1
ATOM 2122 N N . VAL A 1 264 ? 13.630 -25.103 -1.435 1.00 85.00 264 VAL A N 1
ATOM 2123 C CA . VAL A 1 264 ? 12.542 -24.358 -0.792 1.00 85.00 264 VAL A CA 1
ATOM 2124 C C . VAL A 1 264 ? 12.810 -24.213 0.704 1.00 85.00 264 VAL A C 1
ATOM 2126 O O . VAL A 1 264 ? 12.918 -25.200 1.439 1.00 85.00 264 VAL A O 1
ATOM 2129 N N . ARG A 1 265 ? 12.870 -22.973 1.192 1.00 85.62 265 ARG A N 1
ATOM 2130 C CA . ARG A 1 265 ? 13.158 -22.636 2.591 1.00 85.62 265 ARG A CA 1
ATOM 2131 C C . ARG A 1 265 ? 12.007 -21.854 3.213 1.00 85.62 265 ARG A C 1
ATOM 2133 O O . ARG A 1 265 ? 11.538 -20.869 2.662 1.00 85.62 265 ARG A O 1
ATOM 2140 N N . VAL A 1 266 ? 11.582 -22.264 4.410 1.00 83.00 266 VAL A N 1
ATOM 2141 C CA . VAL A 1 266 ? 10.607 -21.505 5.212 1.00 83.00 266 VAL A CA 1
ATOM 2142 C C . VAL A 1 266 ? 11.358 -20.587 6.173 1.00 83.00 266 VAL A C 1
ATOM 2144 O O . VAL A 1 266 ? 12.013 -21.052 7.114 1.00 83.00 266 VAL A O 1
ATOM 2147 N N . GLY A 1 267 ? 11.258 -19.286 5.932 1.00 72.50 267 GLY A N 1
ATOM 2148 C CA . GLY A 1 267 ? 11.851 -18.236 6.744 1.00 72.50 267 GLY A CA 1
ATOM 2149 C C . GLY A 1 267 ? 10.948 -17.768 7.895 1.00 72.50 267 GLY A C 1
ATOM 2150 O O . GLY A 1 267 ? 9.795 -18.191 8.030 1.00 72.50 267 GLY A O 1
ATOM 2151 N N . PRO A 1 268 ? 11.477 -16.910 8.784 1.00 70.56 268 PRO A N 1
ATOM 2152 C CA . PRO A 1 268 ? 10.695 -16.281 9.846 1.00 70.56 268 PRO A CA 1
ATOM 2153 C C . PRO A 1 268 ? 9.650 -15.294 9.282 1.00 70.56 268 PRO A C 1
ATOM 2155 O O . PRO A 1 268 ? 9.507 -15.137 8.067 1.00 70.56 268 PRO A O 1
ATOM 2158 N N . ARG A 1 269 ? 8.908 -14.628 10.183 1.00 64.56 269 ARG A N 1
ATOM 2159 C CA . ARG A 1 269 ? 8.022 -13.498 9.838 1.00 64.56 269 ARG A CA 1
ATOM 2160 C C . ARG A 1 269 ? 8.770 -12.467 9.003 1.00 64.56 269 ARG A C 1
ATOM 2162 O O . ARG A 1 269 ? 9.918 -12.156 9.316 1.00 64.56 269 ARG A O 1
ATOM 2169 N N . GLY A 1 270 ? 8.085 -11.909 8.014 1.00 61.34 270 GLY A N 1
ATOM 2170 C CA . GLY A 1 270 ? 8.614 -10.851 7.175 1.00 61.34 270 GLY A CA 1
ATOM 2171 C C . GLY A 1 270 ? 8.166 -9.467 7.640 1.00 61.34 270 GLY A C 1
ATOM 2172 O O . GLY A 1 270 ? 8.979 -8.668 8.097 1.00 61.34 270 GLY A O 1
ATOM 2173 N N . HIS A 1 271 ? 6.865 -9.195 7.591 1.00 58.59 271 HIS A N 1
ATOM 2174 C CA . HIS A 1 271 ? 6.255 -7.922 7.942 1.00 58.59 271 HIS A CA 1
ATOM 2175 C C . HIS A 1 271 ? 5.664 -7.921 9.355 1.00 58.59 271 HIS A C 1
ATOM 2177 O O . HIS A 1 271 ? 4.965 -8.830 9.803 1.00 58.59 271 HIS A O 1
ATOM 2183 N N . LEU A 1 272 ? 5.844 -6.800 10.055 1.00 51.94 272 LEU A N 1
ATOM 2184 C CA . LEU A 1 272 ? 5.241 -6.579 11.374 1.00 51.94 272 LEU A CA 1
ATOM 2185 C C . LEU A 1 272 ? 3.713 -6.383 11.325 1.00 51.94 272 LEU A C 1
ATOM 2187 O O . LEU A 1 272 ? 3.053 -6.536 12.353 1.00 51.94 272 LEU A O 1
ATOM 2191 N N . SER A 1 273 ? 3.163 -6.015 10.165 1.00 53.75 273 SER A N 1
ATOM 2192 C CA . SER A 1 273 ? 1.761 -5.614 9.939 1.00 53.75 273 SER A CA 1
ATOM 2193 C C . SER A 1 273 ? 0.891 -6.691 9.269 1.00 53.75 273 SER A C 1
ATOM 2195 O O . SER A 1 273 ? -0.333 -6.545 9.190 1.00 53.75 273 SER A O 1
ATOM 2197 N N . ALA A 1 274 ? 1.485 -7.791 8.811 1.00 58.00 274 ALA A N 1
ATOM 2198 C CA . ALA A 1 274 ? 0.766 -8.880 8.155 1.00 58.00 274 ALA A CA 1
ATOM 2199 C C . ALA A 1 274 ? -0.046 -9.765 9.112 1.00 58.00 274 ALA A C 1
ATOM 2201 O O . ALA A 1 274 ? -1.005 -10.408 8.690 1.00 58.00 274 ALA A O 1
ATOM 2202 N N . GLY A 1 275 ? 0.272 -9.734 10.407 1.00 64.94 275 GLY A N 1
ATOM 2203 C CA . GLY A 1 275 ? -0.375 -10.533 11.445 1.00 64.94 275 GLY A CA 1
ATOM 2204 C C . GLY A 1 275 ? 0.541 -11.627 11.991 1.00 64.94 275 GLY A C 1
ATOM 2205 O O . GLY A 1 275 ? 1.695 -11.782 11.593 1.00 64.94 275 GLY A O 1
ATOM 2206 N N . VAL A 1 276 ? 0.045 -12.395 12.961 1.00 69.12 276 VAL A N 1
ATOM 2207 C CA . VAL A 1 276 ? 0.907 -13.302 13.736 1.00 69.12 276 VAL A CA 1
ATOM 2208 C C . VAL A 1 276 ? 1.361 -14.561 13.024 1.00 69.12 276 VAL A C 1
ATOM 2210 O O . VAL A 1 276 ? 2.353 -15.165 13.438 1.00 69.12 276 VAL A O 1
ATOM 2213 N N . PHE A 1 277 ? 0.644 -14.982 12.001 1.00 80.62 277 PHE A N 1
ATOM 2214 C CA . PHE A 1 277 ? 0.928 -16.246 11.339 1.00 80.62 277 PHE A CA 1
ATOM 2215 C C . PHE A 1 277 ? 1.741 -16.075 10.063 1.00 80.62 277 PHE A C 1
ATOM 2217 O O . PHE A 1 277 ? 2.074 -17.073 9.438 1.00 80.62 277 PHE A O 1
ATOM 2224 N N . GLU A 1 278 ? 2.101 -14.839 9.709 1.00 83.19 278 GLU A N 1
ATOM 2225 C CA . GLU A 1 278 ? 2.920 -14.600 8.531 1.00 83.19 278 GLU A CA 1
ATOM 2226 C C . GLU A 1 278 ? 4.273 -15.317 8.650 1.00 83.19 278 GLU A C 1
ATOM 2228 O O . GLU A 1 278 ? 4.941 -15.291 9.689 1.00 83.19 278 GLU A O 1
ATOM 2233 N N . GLN A 1 279 ? 4.662 -15.980 7.573 1.00 86.69 279 GLN A N 1
ATOM 2234 C CA . GLN A 1 279 ? 5.981 -16.548 7.349 1.00 86.69 279 GLN A CA 1
ATOM 2235 C C . GLN A 1 279 ? 6.412 -16.223 5.921 1.00 86.69 279 GLN A C 1
ATOM 2237 O O . GLN A 1 279 ? 5.631 -15.700 5.127 1.00 86.69 279 GLN A O 1
ATOM 2242 N N . THR A 1 280 ? 7.656 -16.540 5.594 1.00 89.00 280 THR A N 1
ATOM 2243 C CA . THR A 1 280 ? 8.164 -16.440 4.226 1.00 89.00 280 THR A CA 1
ATOM 2244 C C . THR A 1 280 ? 8.481 -17.828 3.696 1.00 89.00 280 THR A C 1
ATOM 2246 O O . THR A 1 280 ? 8.964 -18.687 4.436 1.00 89.00 280 THR A O 1
ATOM 2249 N N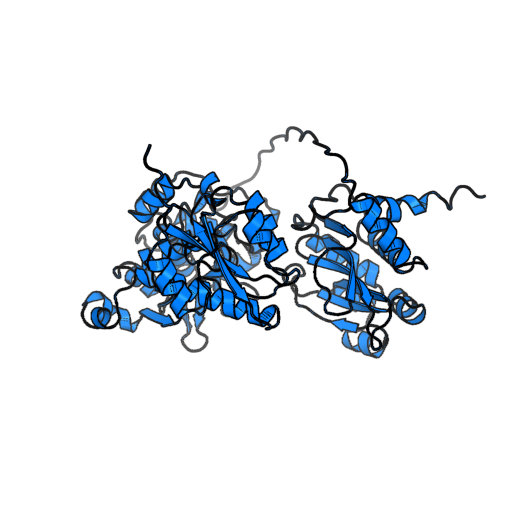 . VAL A 1 281 ? 8.206 -18.050 2.418 1.00 90.69 281 VAL A N 1
ATOM 2250 C CA . VAL A 1 281 ? 8.728 -19.182 1.653 1.00 90.69 281 VAL A CA 1
ATOM 2251 C C . VAL A 1 281 ? 9.656 -18.602 0.598 1.00 90.69 281 VAL A C 1
ATOM 2253 O O . VAL A 1 281 ? 9.280 -17.687 -0.129 1.00 90.69 281 VAL A O 1
ATOM 2256 N N . GLU A 1 282 ? 10.881 -19.102 0.565 1.00 91.94 282 GLU A N 1
ATOM 2257 C CA . GLU A 1 282 ? 11.910 -18.731 -0.395 1.00 91.94 282 GLU A CA 1
ATOM 2258 C C . GLU A 1 282 ? 12.215 -19.934 -1.277 1.00 91.94 282 GLU A C 1
ATOM 2260 O O . GLU A 1 282 ? 12.408 -21.034 -0.759 1.00 91.94 282 GLU A O 1
ATOM 2265 N N . VAL A 1 283 ? 12.238 -19.722 -2.587 1.00 93.19 283 VAL A N 1
ATOM 2266 C CA . VAL A 1 283 ? 12.628 -20.711 -3.589 1.00 93.19 283 VAL A CA 1
ATOM 2267 C C . VAL A 1 283 ? 13.929 -20.221 -4.208 1.00 93.19 283 VAL A C 1
ATOM 2269 O O . VAL A 1 283 ? 13.984 -19.099 -4.709 1.00 93.19 283 VAL A O 1
ATOM 2272 N N . ASP A 1 284 ? 14.985 -21.025 -4.108 1.00 91.62 284 ASP A N 1
ATOM 2273 C CA . ASP A 1 284 ? 16.352 -20.619 -4.447 1.00 91.62 284 ASP A CA 1
ATOM 2274 C C . ASP A 1 284 ? 16.492 -20.173 -5.910 1.00 91.62 284 ASP A C 1
ATOM 2276 O O . ASP A 1 284 ? 17.230 -19.221 -6.186 1.00 91.62 284 ASP A O 1
ATOM 2280 N N . ASP A 1 285 ? 15.782 -20.842 -6.822 1.00 94.94 285 ASP A N 1
ATOM 2281 C CA . ASP A 1 285 ? 15.670 -20.469 -8.228 1.00 94.94 285 ASP A CA 1
ATOM 2282 C C . ASP A 1 285 ? 14.222 -20.573 -8.727 1.00 94.94 285 ASP A C 1
ATOM 2284 O O . ASP A 1 285 ? 13.443 -21.417 -8.292 1.00 94.94 285 ASP A O 1
ATOM 2288 N N . ILE A 1 286 ? 13.871 -19.708 -9.669 1.00 95.25 286 ILE A N 1
ATOM 2289 C CA . ILE A 1 286 ? 12.544 -19.601 -10.265 1.00 95.25 286 ILE A CA 1
ATOM 2290 C C . ILE A 1 286 ? 12.096 -20.887 -10.963 1.00 95.25 286 ILE A C 1
ATOM 2292 O O . ILE A 1 286 ? 10.900 -21.174 -10.969 1.00 95.25 286 ILE A O 1
ATOM 2296 N N . GLY A 1 287 ? 13.038 -21.681 -11.485 1.00 92.31 287 GLY A N 1
ATOM 2297 C CA . GLY A 1 287 ? 12.740 -22.965 -12.119 1.00 92.31 287 GLY A CA 1
ATOM 2298 C C . GLY A 1 287 ? 12.111 -23.982 -11.161 1.00 92.31 287 GLY A C 1
ATOM 2299 O O . GLY A 1 287 ? 11.338 -24.827 -11.593 1.00 92.31 287 GLY A O 1
ATOM 2300 N N . ASP A 1 288 ? 12.356 -23.853 -9.853 1.00 92.50 288 ASP A N 1
ATOM 2301 C CA . ASP A 1 288 ? 11.808 -24.750 -8.828 1.00 92.50 288 ASP A CA 1
ATOM 2302 C C . ASP A 1 288 ? 10.428 -24.282 -8.303 1.00 92.50 288 ASP A C 1
ATOM 2304 O O . ASP A 1 288 ? 9.876 -24.870 -7.368 1.00 92.50 288 ASP A O 1
ATOM 2308 N N . LEU A 1 289 ? 9.856 -23.192 -8.840 1.00 93.44 289 LEU A N 1
ATOM 2309 C CA . LEU A 1 289 ? 8.623 -22.596 -8.308 1.00 93.44 289 LEU A CA 1
ATOM 2310 C C . LEU A 1 289 ? 7.384 -23.480 -8.519 1.00 93.44 289 LEU A C 1
ATOM 2312 O O . LEU A 1 289 ? 6.530 -23.538 -7.631 1.00 93.44 289 LEU A O 1
ATOM 2316 N N . GLY A 1 290 ? 7.277 -24.159 -9.666 1.00 91.12 290 GLY A N 1
ATOM 2317 C CA . GLY A 1 290 ? 6.183 -25.098 -9.942 1.00 91.12 290 GLY A CA 1
ATOM 2318 C C . GLY A 1 290 ? 6.157 -26.225 -8.909 1.00 91.12 290 GLY A C 1
ATOM 2319 O O . GLY A 1 290 ? 5.190 -26.358 -8.157 1.00 91.12 290 GLY A O 1
ATOM 2320 N N . ASP A 1 291 ? 7.292 -26.912 -8.768 1.00 89.12 291 ASP A N 1
ATOM 2321 C CA . ASP A 1 291 ? 7.516 -27.940 -7.751 1.00 89.12 291 ASP A CA 1
ATOM 2322 C C . ASP A 1 291 ? 7.229 -27.428 -6.334 1.00 89.12 291 ASP A C 1
ATOM 2324 O O . ASP A 1 291 ? 6.655 -28.142 -5.508 1.00 89.12 291 ASP A O 1
ATOM 2328 N N . ALA A 1 292 ? 7.608 -26.181 -6.025 1.00 90.12 292 ALA A N 1
ATOM 2329 C CA . ALA A 1 292 ? 7.337 -25.573 -4.728 1.00 90.12 292 ALA A CA 1
ATOM 2330 C C . ALA A 1 292 ? 5.833 -25.427 -4.451 1.00 90.12 292 ALA A C 1
ATOM 2332 O O . ALA A 1 292 ? 5.416 -25.612 -3.305 1.00 90.12 292 ALA A O 1
ATOM 2333 N N . PHE A 1 293 ? 5.010 -25.120 -5.457 1.00 91.50 293 PHE A N 1
ATOM 2334 C CA . PHE A 1 293 ? 3.558 -25.031 -5.292 1.00 91.50 293 PHE A CA 1
ATOM 2335 C C . PHE A 1 293 ? 2.878 -26.393 -5.129 1.00 91.50 293 PHE A C 1
ATOM 2337 O O . PHE A 1 293 ? 1.897 -26.474 -4.383 1.00 91.50 293 PHE A O 1
ATOM 2344 N N . ASP A 1 294 ? 3.436 -27.453 -5.713 1.00 88.00 294 ASP A N 1
ATOM 2345 C CA . ASP A 1 294 ? 2.956 -28.832 -5.536 1.00 88.00 294 ASP A CA 1
ATOM 2346 C C . ASP A 1 294 ? 3.205 -29.372 -4.125 1.00 88.00 294 ASP A C 1
ATOM 2348 O O . ASP A 1 294 ? 2.592 -30.351 -3.674 1.00 88.00 294 ASP A O 1
ATOM 2352 N N . ILE A 1 295 ? 4.082 -28.713 -3.366 1.00 85.56 295 ILE A N 1
ATOM 2353 C CA . ILE A 1 295 ? 4.288 -29.033 -1.965 1.00 85.56 295 ILE A CA 1
ATOM 2354 C C . ILE A 1 295 ? 2.990 -28.758 -1.178 1.00 85.56 295 ILE A C 1
ATOM 2356 O O . ILE A 1 295 ? 2.547 -27.607 -1.067 1.00 85.56 295 ILE A O 1
ATOM 2360 N N . PRO A 1 296 ? 2.416 -29.776 -0.494 1.00 84.50 296 PRO A N 1
ATOM 2361 C CA . PRO A 1 296 ? 1.148 -29.618 0.204 1.00 84.50 296 PRO A CA 1
ATOM 2362 C C . PRO A 1 296 ? 1.176 -28.477 1.222 1.00 84.50 296 PRO A C 1
ATOM 2364 O O . PRO A 1 296 ? 1.889 -28.547 2.231 1.00 84.50 296 PRO A O 1
ATOM 2367 N N . GLY A 1 297 ? 0.341 -27.472 0.967 1.00 87.38 297 GLY A N 1
ATOM 2368 C CA . GLY A 1 297 ? 0.141 -26.309 1.823 1.00 87.38 297 GLY A CA 1
ATOM 2369 C C . GLY A 1 297 ? 0.830 -25.032 1.348 1.00 87.38 297 GLY A C 1
ATOM 2370 O O . GLY A 1 297 ? 0.410 -23.978 1.807 1.00 87.38 297 GLY A O 1
ATOM 2371 N N . VAL A 1 298 ? 1.813 -25.079 0.438 1.00 90.62 298 VAL A N 1
ATOM 2372 C CA 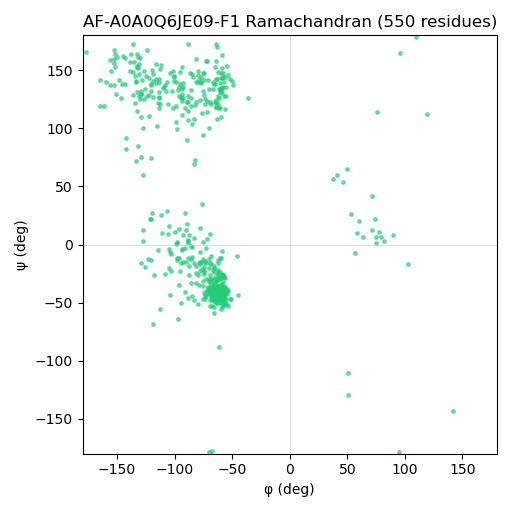. VAL A 1 298 ? 2.547 -23.873 -0.002 1.00 90.62 298 VAL A CA 1
ATOM 2373 C C . VAL A 1 298 ? 1.633 -22.916 -0.764 1.00 90.62 298 VAL A C 1
ATOM 2375 O O . VAL A 1 298 ? 1.400 -21.813 -0.269 1.00 90.62 298 VAL A O 1
ATOM 2378 N N . ALA A 1 299 ? 1.024 -23.349 -1.873 1.00 93.31 299 ALA A N 1
ATOM 2379 C CA . ALA A 1 299 ? 0.083 -22.520 -2.635 1.00 93.31 299 ALA A CA 1
ATOM 2380 C C . ALA A 1 299 ? -1.073 -22.017 -1.754 1.00 93.31 2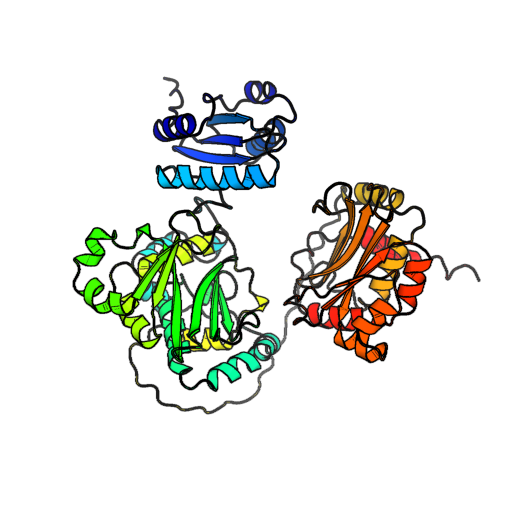99 ALA A C 1
ATOM 2382 O O . ALA A 1 299 ? -1.325 -20.820 -1.667 1.00 93.31 299 ALA A O 1
ATOM 2383 N N . ARG A 1 300 ? -1.691 -22.915 -0.971 1.00 92.44 300 ARG A N 1
ATOM 2384 C CA . ARG A 1 300 ? -2.763 -22.557 -0.026 1.00 92.44 300 ARG A CA 1
ATOM 2385 C C . ARG A 1 300 ? -2.327 -21.517 1.010 1.00 92.44 300 ARG A C 1
ATOM 2387 O O . ARG A 1 300 ? -3.108 -20.641 1.365 1.00 92.44 300 ARG A O 1
ATOM 2394 N N . SER A 1 301 ? -1.101 -21.615 1.522 1.00 92.62 301 SER A N 1
ATOM 2395 C CA . SER A 1 301 ? -0.567 -20.665 2.500 1.00 92.62 301 SER A CA 1
ATOM 2396 C C . SER A 1 301 ? -0.325 -19.285 1.890 1.00 92.62 301 SER A C 1
ATOM 2398 O O . SER A 1 301 ? -0.646 -18.285 2.532 1.00 92.62 301 SER A O 1
ATOM 2400 N N . ALA A 1 302 ? 0.185 -19.225 0.658 1.00 95.25 302 ALA A N 1
ATOM 2401 C CA . ALA A 1 302 ? 0.366 -17.981 -0.081 1.00 95.25 302 ALA A CA 1
ATOM 2402 C C . ALA A 1 302 ? -0.987 -17.357 -0.450 1.00 95.25 302 ALA A C 1
ATOM 2404 O O . ALA A 1 302 ? -1.208 -16.181 -0.173 1.00 95.25 302 ALA A O 1
ATOM 2405 N N . GLY A 1 303 ? -1.927 -18.156 -0.963 1.00 95.50 303 GLY A N 1
ATOM 2406 C CA . GLY A 1 303 ? -3.266 -17.700 -1.325 1.00 95.50 303 GLY A CA 1
ATOM 2407 C C . GLY A 1 303 ? -4.092 -17.203 -0.140 1.00 95.50 303 GLY A C 1
ATOM 2408 O O . GLY A 1 303 ? -4.680 -16.125 -0.196 1.00 95.50 303 GLY A O 1
ATOM 2409 N N . SER A 1 304 ? -4.069 -17.923 0.985 1.00 92.38 304 SER A N 1
ATOM 2410 C CA . SER A 1 304 ? -4.745 -17.473 2.208 1.00 92.38 304 SER A CA 1
ATOM 2411 C C . SER A 1 304 ? -4.164 -16.154 2.732 1.00 92.38 304 SER A C 1
ATOM 2413 O O . SER A 1 304 ? -4.909 -15.272 3.163 1.00 92.38 304 SER A O 1
ATOM 2415 N N . HIS A 1 305 ? -2.840 -15.980 2.650 1.00 92.69 305 HIS A N 1
ATOM 2416 C CA . HIS A 1 305 ? -2.197 -14.717 2.999 1.00 92.69 305 HIS A CA 1
ATOM 2417 C C . HIS A 1 305 ? -2.609 -13.581 2.056 1.00 92.69 305 HIS A C 1
ATOM 2419 O O . HIS A 1 305 ? -3.029 -12.531 2.539 1.00 92.69 305 HIS A O 1
ATOM 2425 N N . ALA A 1 306 ? -2.540 -13.797 0.741 1.00 94.81 306 ALA A N 1
ATOM 2426 C CA . ALA A 1 306 ? -2.953 -12.831 -0.274 1.00 94.81 306 ALA A CA 1
ATOM 2427 C C . ALA A 1 306 ? -4.396 -12.353 -0.051 1.00 94.81 306 ALA A C 1
ATOM 2429 O O . ALA A 1 306 ? -4.631 -11.155 0.126 1.00 94.81 306 ALA A O 1
ATOM 2430 N N . LEU A 1 307 ? -5.345 -13.287 0.079 1.00 93.25 307 LEU A N 1
ATOM 2431 C CA . LEU A 1 307 ? -6.746 -12.975 0.359 1.00 93.25 307 LEU A CA 1
ATOM 2432 C C . LEU A 1 307 ? -6.901 -12.176 1.663 1.00 93.25 307 LEU A C 1
ATOM 2434 O O . LEU A 1 307 ? -7.579 -11.147 1.693 1.00 93.25 307 LEU A O 1
ATOM 2438 N N . ALA A 1 308 ? -6.232 -12.594 2.741 1.00 88.50 308 ALA A N 1
ATOM 2439 C CA . ALA A 1 308 ? -6.283 -11.887 4.018 1.00 88.50 308 ALA A CA 1
ATOM 2440 C C . ALA A 1 308 ? -5.732 -10.453 3.926 1.00 88.50 308 ALA A C 1
ATOM 2442 O O . ALA A 1 308 ? -6.253 -9.552 4.588 1.00 88.50 308 ALA A O 1
ATOM 2443 N N . VAL A 1 309 ? -4.697 -10.223 3.113 1.00 87.88 309 VAL A N 1
ATOM 2444 C CA . VAL A 1 309 ? -4.127 -8.892 2.875 1.00 87.88 309 VAL A CA 1
ATOM 2445 C C . VAL A 1 309 ? -5.055 -8.042 2.004 1.00 87.88 309 VAL A C 1
ATOM 2447 O O . VAL A 1 309 ? -5.316 -6.895 2.367 1.00 87.88 309 VAL A O 1
ATOM 2450 N N . MET A 1 310 ? -5.624 -8.591 0.929 1.00 89.94 310 MET A N 1
ATOM 2451 C CA . MET A 1 310 ? -6.579 -7.887 0.059 1.00 89.94 310 MET A CA 1
ATOM 2452 C C . MET A 1 310 ? -7.847 -7.468 0.815 1.00 89.94 310 MET A C 1
ATOM 2454 O O . MET A 1 310 ? -8.336 -6.352 0.636 1.00 89.94 310 MET A O 1
ATOM 2458 N N . ARG A 1 311 ? -8.329 -8.295 1.754 1.00 86.44 311 ARG A N 1
ATOM 2459 C CA . ARG A 1 311 ? -9.445 -7.933 2.649 1.00 86.44 311 ARG A CA 1
ATOM 2460 C C . ARG A 1 311 ? -9.140 -6.719 3.538 1.00 86.44 311 ARG A C 1
ATOM 2462 O O . ARG A 1 311 ? -10.075 -6.060 3.992 1.00 86.44 311 ARG A O 1
ATOM 2469 N N . LYS A 1 312 ? -7.863 -6.392 3.802 1.00 79.69 312 LYS A N 1
ATOM 2470 C CA . LYS A 1 312 ? -7.485 -5.233 4.637 1.00 79.69 312 LYS A CA 1
ATOM 2471 C C . LYS A 1 312 ? -7.781 -3.904 3.971 1.00 79.69 312 LYS A C 1
ATOM 2473 O O . LYS A 1 312 ? -8.304 -3.006 4.630 1.00 79.69 312 LYS A O 1
ATOM 2478 N N . LYS A 1 313 ? -7.384 -3.766 2.709 1.00 78.38 313 LYS A N 1
ATOM 2479 C CA . LYS A 1 313 ? -7.581 -2.575 1.879 1.00 78.38 313 LYS A CA 1
ATOM 2480 C C . LYS A 1 313 ? -7.048 -2.827 0.471 1.00 78.38 313 LYS A C 1
ATOM 2482 O O . LYS A 1 313 ? -6.242 -3.729 0.258 1.00 78.38 313 LYS A O 1
ATOM 2487 N N . GLN A 1 314 ? -7.437 -1.946 -0.441 1.00 86.00 314 GLN A N 1
ATOM 2488 C CA . GLN A 1 314 ? -6.856 -1.823 -1.775 1.00 86.00 314 GLN A CA 1
ATOM 2489 C C . GLN A 1 314 ? -5.330 -1.636 -1.740 1.00 86.00 314 GLN A C 1
ATOM 2491 O O . GLN A 1 314 ? -4.785 -1.096 -0.769 1.00 86.00 314 GLN A O 1
ATOM 2496 N N . SER A 1 315 ? -4.658 -2.056 -2.816 1.00 86.12 315 SER A N 1
ATOM 2497 C CA . SER A 1 315 ? -3.225 -1.830 -3.008 1.00 86.12 315 SER A CA 1
ATOM 2498 C C . SER A 1 315 ? -2.920 -0.332 -3.013 1.00 86.12 315 SER A C 1
ATOM 2500 O O . SER A 1 315 ? -3.589 0.456 -3.681 1.00 86.12 315 SER A O 1
ATOM 2502 N N . GLY A 1 316 ? -1.900 0.062 -2.255 1.00 77.44 316 GLY A N 1
ATOM 2503 C CA . GLY A 1 316 ? -1.351 1.414 -2.239 1.00 77.44 316 GLY A CA 1
ATOM 2504 C C . GLY A 1 316 ? -0.298 1.657 -3.320 1.00 77.44 316 GLY A C 1
ATOM 2505 O O . GLY A 1 316 ? 0.206 2.768 -3.413 1.00 77.44 316 GLY A O 1
ATOM 2506 N N . TYR A 1 317 ? 0.033 0.648 -4.134 1.00 82.44 317 TYR A N 1
ATOM 2507 C CA . TYR A 1 317 ? 1.084 0.714 -5.158 1.00 82.44 317 TYR A CA 1
ATOM 2508 C C . TYR A 1 317 ? 0.526 0.801 -6.587 1.00 82.44 317 TYR A C 1
ATOM 2510 O O . TYR A 1 317 ? 1.168 0.356 -7.535 1.00 82.44 317 TYR A O 1
ATOM 2518 N N . LYS A 1 318 ? -0.674 1.376 -6.755 1.00 83.12 318 LYS A N 1
ATOM 2519 C CA . LYS A 1 318 ? -1.388 1.442 -8.047 1.00 83.12 318 LYS A CA 1
ATOM 2520 C C . LYS A 1 318 ? -0.580 2.123 -9.150 1.00 83.12 318 LYS A C 1
ATOM 2522 O O . LYS A 1 318 ? -0.593 1.667 -10.279 1.00 83.12 318 LYS A O 1
ATOM 2527 N N . THR A 1 319 ? 0.171 3.168 -8.808 1.00 80.00 319 THR A N 1
ATOM 2528 C CA . THR A 1 319 ? 1.020 3.917 -9.751 1.00 80.00 319 THR A CA 1
ATOM 2529 C C . THR A 1 319 ? 2.285 3.172 -10.171 1.00 80.00 319 THR A C 1
ATOM 2531 O O . THR A 1 319 ? 2.964 3.590 -11.096 1.00 80.00 319 THR A O 1
ATOM 2534 N N . SER A 1 320 ? 2.652 2.100 -9.467 1.00 83.31 320 SER A N 1
ATOM 2535 C CA . SER A 1 320 ? 3.791 1.247 -9.827 1.00 83.31 320 SER A CA 1
ATOM 2536 C C . SER A 1 320 ? 3.356 0.003 -10.596 1.00 83.31 320 SER A C 1
ATOM 2538 O O . SER A 1 320 ? 4.191 -0.863 -10.855 1.00 83.31 320 SER A O 1
ATOM 2540 N N . HIS A 1 321 ? 2.061 -0.128 -10.882 1.00 94.12 321 HIS A N 1
ATOM 2541 C CA . HIS A 1 321 ? 1.521 -1.298 -11.537 1.00 94.12 321 HIS A CA 1
ATOM 2542 C C . HIS A 1 321 ? 1.910 -1.308 -13.011 1.00 94.12 321 HIS A C 1
ATOM 2544 O O . HIS A 1 321 ? 1.537 -0.390 -13.716 1.00 94.12 321 HIS A O 1
ATOM 2550 N N . SER A 1 322 ? 2.618 -2.339 -13.470 1.00 95.19 322 SER A N 1
ATOM 2551 C CA . SER A 1 322 ? 2.925 -2.564 -14.882 1.00 95.19 322 SER A CA 1
ATOM 2552 C C . SER A 1 322 ? 1.799 -3.370 -15.538 1.00 95.19 322 SER A C 1
ATOM 2554 O O . SER A 1 322 ? 1.722 -4.580 -15.289 1.00 95.19 322 SER A O 1
ATOM 2556 N N . PRO A 1 323 ? 0.965 -2.741 -16.390 1.00 93.81 323 PRO A N 1
ATOM 2557 C CA . PRO A 1 323 ? -0.108 -3.435 -17.091 1.00 93.81 323 PRO A CA 1
ATOM 2558 C C . PRO A 1 323 ? 0.420 -4.502 -18.041 1.00 93.81 323 PRO A C 1
ATOM 2560 O O . PRO A 1 323 ? -0.094 -5.609 -18.080 1.00 93.81 323 PRO A O 1
ATOM 2563 N N . GLN A 1 324 ? 1.503 -4.214 -18.769 1.00 94.44 324 GLN A N 1
ATOM 2564 C CA . GLN A 1 324 ? 2.059 -5.147 -19.751 1.00 94.44 324 GLN A CA 1
ATOM 2565 C C . GLN A 1 324 ? 2.532 -6.445 -19.098 1.00 94.44 324 GLN A C 1
ATOM 2567 O O . GLN A 1 324 ? 2.293 -7.532 -19.621 1.00 94.44 324 GLN A O 1
ATOM 2572 N N . LEU A 1 325 ? 3.171 -6.346 -17.927 1.00 95.62 325 LEU A N 1
ATOM 2573 C CA . LEU A 1 325 ? 3.597 -7.519 -17.173 1.00 95.62 325 LEU A CA 1
ATOM 2574 C C . LEU A 1 325 ? 2.399 -8.303 -16.620 1.00 95.62 325 LEU A C 1
ATOM 2576 O O . LEU A 1 325 ? 2.420 -9.533 -16.649 1.00 95.62 325 LEU A O 1
ATOM 2580 N N . ALA A 1 326 ? 1.367 -7.605 -16.139 1.00 95.25 326 ALA A N 1
ATOM 2581 C CA . ALA A 1 326 ? 0.134 -8.227 -15.667 1.00 95.25 326 ALA A CA 1
ATOM 2582 C C . ALA A 1 326 ? -0.585 -8.972 -16.798 1.00 95.25 326 ALA A C 1
ATOM 2584 O O . ALA A 1 326 ? -0.831 -10.167 -16.665 1.00 95.25 326 ALA A O 1
ATOM 2585 N N . THR A 1 327 ? -0.798 -8.318 -17.941 1.00 93.31 327 THR A N 1
ATOM 2586 C CA . THR A 1 327 ? -1.400 -8.902 -19.145 1.00 93.31 327 THR A CA 1
ATOM 2587 C C . THR A 1 327 ? -0.608 -10.106 -19.647 1.00 93.31 327 THR A C 1
ATOM 2589 O O . THR A 1 327 ? -1.186 -11.166 -19.877 1.00 93.31 327 THR A O 1
ATOM 2592 N N . ALA A 1 328 ? 0.720 -9.997 -19.759 1.00 93.94 328 ALA A N 1
ATOM 2593 C CA . ALA A 1 328 ? 1.559 -11.098 -20.231 1.00 93.94 328 ALA A CA 1
ATOM 2594 C C . ALA A 1 328 ? 1.507 -12.324 -19.304 1.00 93.94 328 ALA A C 1
ATOM 2596 O O . ALA A 1 328 ? 1.532 -13.460 -19.777 1.00 93.94 328 ALA A O 1
ATOM 2597 N N . ALA A 1 329 ? 1.416 -12.111 -17.988 1.00 93.88 329 ALA A N 1
ATOM 2598 C CA . ALA A 1 329 ? 1.222 -13.193 -17.026 1.00 93.88 329 ALA A CA 1
ATOM 2599 C C . ALA A 1 329 ? -0.221 -13.724 -17.019 1.00 93.88 329 ALA A C 1
ATOM 2601 O O . ALA A 1 329 ? -0.423 -14.927 -16.879 1.00 93.88 329 ALA A O 1
ATOM 2602 N N . GLY A 1 330 ? -1.213 -12.853 -17.214 1.00 87.19 330 GLY A N 1
ATOM 2603 C CA . GLY A 1 330 ? -2.630 -13.199 -17.326 1.00 87.19 330 GLY A CA 1
ATOM 2604 C C . GLY A 1 330 ? -2.915 -14.101 -18.525 1.00 87.19 330 GLY A C 1
ATOM 2605 O O . GLY A 1 330 ? -3.624 -15.092 -18.395 1.00 87.19 330 GLY A O 1
ATOM 2606 N N . MET A 1 331 ? -2.263 -13.848 -19.664 1.00 84.19 331 MET A N 1
ATOM 2607 C CA . MET A 1 331 ? -2.313 -14.721 -20.847 1.00 84.19 331 MET A CA 1
ATOM 2608 C C . MET A 1 331 ? -1.751 -16.130 -20.595 1.00 84.19 331 MET A C 1
ATOM 2610 O O . MET A 1 331 ? -1.982 -17.032 -21.396 1.00 84.19 331 MET A O 1
ATOM 2614 N N . ARG A 1 332 ? -1.004 -16.336 -19.502 1.00 75.06 332 ARG A N 1
ATOM 2615 C CA . ARG A 1 332 ? -0.477 -17.646 -19.090 1.00 75.06 332 ARG A CA 1
ATOM 2616 C C . ARG A 1 332 ? -1.386 -18.376 -18.095 1.00 75.06 332 ARG A C 1
ATOM 2618 O O . ARG A 1 332 ? -1.081 -19.516 -17.750 1.00 75.06 332 ARG A O 1
ATOM 2625 N N . LEU A 1 333 ? -2.488 -17.771 -17.642 1.00 70.88 333 LEU A N 1
ATOM 2626 C CA . LEU A 1 333 ? -3.473 -18.455 -16.801 1.00 70.88 333 LEU A CA 1
ATOM 2627 C C . LEU A 1 333 ? -4.076 -19.636 -17.579 1.00 70.88 333 LEU A C 1
ATOM 2629 O O . LEU A 1 333 ? -4.630 -19.461 -18.660 1.00 70.88 333 LEU A O 1
ATOM 2633 N N . GLY A 1 334 ? -3.940 -20.850 -17.040 1.00 52.16 334 GLY A N 1
ATOM 2634 C CA . GLY A 1 334 ? -4.455 -22.069 -17.674 1.00 52.16 334 GLY A CA 1
ATOM 2635 C C . GLY A 1 334 ? -3.579 -22.696 -18.766 1.00 52.16 334 GLY A C 1
ATOM 2636 O O . GLY A 1 334 ? -3.983 -23.711 -19.328 1.00 52.16 334 GLY A O 1
ATOM 2637 N N . LEU A 1 335 ? -2.385 -22.159 -19.043 1.00 51.41 335 LEU A N 1
ATOM 2638 C CA . LEU A 1 335 ? -1.401 -22.792 -19.929 1.00 51.41 335 LEU A CA 1
ATOM 2639 C C . LEU A 1 335 ? -0.356 -23.542 -19.085 1.00 51.41 335 LEU A C 1
ATOM 2641 O O . LEU A 1 335 ? 0.571 -22.930 -18.559 1.00 51.41 335 LEU A O 1
ATOM 2645 N N . GLU A 1 336 ? -0.499 -24.861 -18.940 1.00 42.91 336 GLU A N 1
ATOM 2646 C CA . GLU A 1 336 ? 0.553 -25.724 -18.376 1.00 42.91 336 GLU A CA 1
ATOM 2647 C C . GLU A 1 336 ? 1.535 -26.156 -19.482 1.00 42.91 336 GLU A C 1
ATOM 2649 O O . GLU A 1 336 ? 1.105 -26.551 -20.564 1.00 42.91 336 GLU A O 1
ATOM 2654 N N . ASP A 1 337 ? 2.841 -26.044 -19.203 1.00 43.22 337 ASP A N 1
ATOM 2655 C CA . ASP A 1 337 ? 3.978 -26.653 -19.919 1.00 43.22 337 ASP A CA 1
ATOM 2656 C C . ASP A 1 337 ? 3.879 -26.744 -21.456 1.00 43.22 337 ASP A C 1
ATOM 2658 O O . ASP A 1 337 ? 4.046 -27.810 -22.049 1.00 43.22 337 ASP A O 1
ATOM 2662 N N . ALA A 1 338 ? 3.666 -25.612 -22.131 1.00 33.28 338 ALA A N 1
ATOM 2663 C CA . ALA A 1 338 ? 3.915 -25.505 -23.568 1.00 33.28 338 ALA A CA 1
ATOM 2664 C C . ALA A 1 338 ? 5.250 -24.786 -23.812 1.00 33.28 338 ALA A C 1
ATOM 2666 O O . ALA A 1 338 ? 5.413 -23.623 -23.425 1.00 33.28 338 ALA A O 1
ATOM 2667 N N . ASP A 1 339 ? 6.183 -25.508 -24.442 1.00 35.53 339 ASP A N 1
ATOM 2668 C CA . ASP A 1 339 ? 7.500 -25.052 -24.889 1.00 35.53 339 ASP A CA 1
ATOM 2669 C C . ASP A 1 339 ? 7.472 -23.607 -25.405 1.00 35.53 339 ASP A C 1
ATOM 2671 O O . ASP A 1 339 ? 6.695 -23.228 -26.286 1.00 35.53 339 ASP A O 1
ATOM 2675 N N . VAL A 1 340 ? 8.348 -22.788 -24.827 1.00 36.16 340 VAL A N 1
ATOM 2676 C CA . VAL A 1 340 ? 8.523 -21.380 -25.172 1.00 36.16 340 VAL A CA 1
ATOM 2677 C C . VAL A 1 340 ? 9.163 -21.294 -26.561 1.00 36.16 340 VAL A C 1
ATOM 2679 O O . VAL A 1 340 ? 10.377 -21.435 -26.696 1.00 36.16 340 VAL A O 1
ATOM 2682 N N . GLN A 1 341 ? 8.357 -21.039 -27.594 1.00 29.64 341 GLN A N 1
ATOM 2683 C CA . GLN A 1 341 ? 8.844 -20.560 -28.889 1.00 29.64 341 GLN A CA 1
ATOM 2684 C C . GLN A 1 341 ? 8.170 -19.249 -29.302 1.00 29.64 341 GLN A C 1
ATOM 2686 O O . GLN A 1 341 ? 6.948 -19.115 -29.308 1.00 29.64 341 GLN A O 1
ATOM 2691 N N . ASP A 1 342 ? 9.045 -18.297 -29.627 1.00 34.25 342 ASP A N 1
ATOM 2692 C CA . ASP A 1 342 ? 8.806 -16.959 -30.160 1.00 34.25 342 ASP A CA 1
ATOM 2693 C C . ASP A 1 342 ? 7.858 -16.942 -31.364 1.00 34.25 342 ASP A C 1
ATOM 2695 O O . ASP A 1 342 ? 8.053 -17.676 -32.333 1.00 34.25 342 ASP A O 1
ATOM 2699 N N . SER A 1 343 ? 6.937 -15.979 -31.382 1.00 28.95 343 SER A N 1
ATOM 2700 C CA . SER A 1 343 ? 6.707 -15.179 -32.592 1.00 28.95 343 SER A CA 1
ATOM 2701 C C . SER A 1 343 ? 5.979 -13.877 -32.259 1.00 28.95 343 SER A C 1
ATOM 2703 O O . SER A 1 343 ? 4.864 -13.861 -31.746 1.00 28.95 343 SER A O 1
ATOM 2705 N N . ALA A 1 344 ? 6.650 -12.769 -32.564 1.00 29.81 344 ALA A N 1
ATOM 2706 C CA . ALA A 1 344 ? 6.104 -11.423 -32.569 1.00 29.81 344 ALA A CA 1
ATOM 2707 C C . ALA A 1 344 ? 5.594 -11.081 -33.975 1.00 29.81 344 ALA A C 1
ATOM 2709 O O . ALA A 1 344 ? 6.304 -11.310 -34.956 1.00 29.81 344 ALA A O 1
ATOM 2710 N N . THR A 1 345 ? 4.410 -10.474 -34.093 1.00 26.27 345 THR A N 1
ATOM 2711 C CA . THR A 1 345 ? 4.056 -9.616 -35.241 1.00 26.27 345 THR A CA 1
ATOM 2712 C C . THR A 1 345 ? 2.952 -8.617 -34.837 1.00 26.27 345 THR A C 1
ATOM 2714 O O . THR A 1 345 ? 2.024 -9.030 -34.143 1.00 26.27 345 THR A O 1
ATOM 2717 N N . PRO A 1 346 ? 3.029 -7.327 -35.231 1.00 29.14 346 PRO A N 1
ATOM 2718 C CA . PRO A 1 346 ? 2.089 -6.286 -34.802 1.00 29.14 346 PRO A CA 1
ATOM 2719 C C . PRO A 1 346 ? 0.929 -6.052 -35.796 1.00 29.14 346 PRO A C 1
ATOM 2721 O O . PRO A 1 346 ? 1.106 -6.154 -37.008 1.00 29.14 346 PRO A O 1
ATOM 2724 N N . MET A 1 347 ? -0.236 -5.667 -35.268 1.00 25.58 347 MET A N 1
ATOM 2725 C CA . MET A 1 347 ? -1.360 -4.986 -35.946 1.00 25.58 347 MET A CA 1
ATOM 2726 C C . MET A 1 347 ? -1.559 -3.657 -35.189 1.00 25.58 347 MET A C 1
ATOM 2728 O O . MET A 1 347 ? -1.422 -3.667 -33.972 1.00 25.58 347 MET A O 1
ATOM 2732 N N . GLY A 1 348 ? -1.807 -2.486 -35.775 1.00 24.03 348 GLY A N 1
ATOM 2733 C CA . GLY A 1 348 ? -2.521 -2.147 -37.007 1.00 24.03 348 GLY A CA 1
ATOM 2734 C C . GLY A 1 348 ? -3.705 -1.245 -36.613 1.00 24.03 348 GLY A C 1
ATOM 2735 O O . GLY A 1 348 ? -4.591 -1.722 -35.913 1.00 24.03 348 GLY A O 1
ATOM 2736 N N . ASP A 1 349 ? -3.643 0.028 -37.016 1.00 23.94 349 ASP A N 1
ATOM 2737 C CA . ASP A 1 349 ? -4.417 1.200 -36.557 1.00 23.94 349 ASP A CA 1
ATOM 2738 C C . ASP A 1 349 ? -5.961 1.174 -36.674 1.00 23.94 349 ASP A C 1
ATOM 2740 O O . ASP A 1 349 ? -6.546 0.461 -37.490 1.00 23.94 349 ASP A O 1
ATOM 2744 N N . ASP A 1 350 ? -6.538 2.116 -35.908 1.00 25.23 350 ASP A N 1
ATOM 2745 C CA . ASP A 1 350 ? -7.766 2.913 -36.094 1.00 25.23 350 ASP A CA 1
ATOM 2746 C C . ASP A 1 350 ? -9.165 2.303 -35.875 1.00 25.23 350 ASP A C 1
ATOM 2748 O O . ASP A 1 350 ? -9.693 1.559 -36.699 1.00 25.23 350 ASP A O 1
ATOM 2752 N N . ALA A 1 351 ? -9.855 2.818 -34.843 1.00 23.62 351 ALA A N 1
ATOM 2753 C CA . ALA A 1 351 ? -11.214 3.369 -34.970 1.00 23.62 351 ALA A CA 1
ATOM 2754 C C . ALA A 1 351 ? -11.603 4.225 -33.743 1.00 23.62 351 ALA A C 1
ATOM 2756 O O . ALA A 1 351 ? -11.694 3.733 -32.620 1.00 23.62 351 ALA A O 1
ATOM 2757 N N . ALA A 1 352 ? -11.878 5.508 -33.987 1.00 28.03 352 ALA A N 1
ATOM 2758 C CA . ALA A 1 352 ? -12.420 6.471 -33.031 1.00 28.03 352 ALA A CA 1
ATOM 2759 C C . ALA A 1 352 ? -13.894 6.187 -32.682 1.00 28.03 352 ALA A C 1
ATOM 2761 O O . ALA A 1 352 ? -14.680 5.886 -33.580 1.00 28.03 352 ALA A O 1
ATOM 2762 N N . PHE A 1 353 ? -14.284 6.375 -31.415 1.00 23.62 353 PHE A N 1
ATOM 2763 C CA . PHE A 1 353 ? -15.686 6.497 -30.996 1.00 23.62 353 PHE A CA 1
ATOM 2764 C C . PHE A 1 353 ? -15.855 7.529 -29.866 1.00 23.62 353 PHE A C 1
ATOM 2766 O O . PHE A 1 353 ? -15.040 7.617 -28.953 1.00 23.62 353 PHE A O 1
ATOM 2773 N N . GLU A 1 354 ? -16.917 8.326 -29.999 1.00 23.95 354 GLU A N 1
ATOM 2774 C CA . GLU A 1 354 ? -17.283 9.521 -29.227 1.00 23.95 354 GLU A CA 1
ATOM 2775 C C . GLU A 1 354 ? -17.652 9.249 -27.751 1.00 23.95 354 GLU A C 1
ATOM 2777 O O . GLU A 1 354 ? -18.382 8.305 -27.441 1.00 23.95 354 GLU A O 1
ATOM 2782 N N . GLU A 1 355 ? -17.213 10.138 -26.849 1.00 23.55 355 GLU A N 1
ATOM 2783 C CA . GLU A 1 355 ? -17.615 10.196 -25.432 1.00 23.55 355 GLU A CA 1
ATOM 2784 C C . GLU A 1 355 ? -19.013 10.828 -25.237 1.00 23.55 355 GLU A C 1
ATOM 2786 O O . GLU A 1 355 ? -19.300 11.872 -25.832 1.00 23.55 355 GLU A O 1
ATOM 2791 N N . PRO A 1 356 ? -19.870 10.304 -24.334 1.00 23.67 356 PRO A N 1
ATOM 2792 C CA . PRO A 1 356 ? -21.017 11.037 -23.804 1.00 23.67 356 PRO A CA 1
ATOM 2793 C C . PRO A 1 356 ? -20.678 11.751 -22.472 1.00 23.67 356 PRO A C 1
ATOM 2795 O O . PRO A 1 356 ? -19.821 11.290 -21.716 1.00 23.67 356 PRO A O 1
ATOM 2798 N N . PRO A 1 357 ? -21.360 12.866 -22.138 1.00 24.78 357 PRO A N 1
ATOM 2799 C CA . PRO A 1 357 ? -20.894 13.809 -21.126 1.00 24.78 357 PRO A CA 1
ATOM 2800 C C . PRO A 1 357 ? -21.170 13.349 -19.687 1.00 24.78 357 PRO A C 1
ATOM 2802 O O . PRO A 1 357 ? -22.254 12.863 -19.356 1.00 24.78 357 PRO A O 1
ATOM 2805 N N . LEU A 1 358 ? -20.190 13.588 -18.813 1.00 24.91 358 LEU A N 1
ATOM 2806 C CA . LEU A 1 358 ? -20.301 13.486 -17.358 1.00 24.91 358 LEU A CA 1
ATOM 2807 C C . LEU A 1 358 ? -21.147 14.647 -16.813 1.00 24.91 358 LEU A C 1
ATOM 2809 O O . LEU A 1 358 ? -20.831 15.812 -17.032 1.00 24.91 358 LEU A O 1
ATOM 2813 N N . THR A 1 359 ? -22.220 14.333 -16.088 1.00 24.50 359 THR A N 1
ATOM 2814 C CA . THR A 1 359 ? -23.022 15.320 -15.350 1.00 24.50 359 THR A CA 1
ATOM 2815 C C . THR A 1 359 ? -22.465 15.541 -13.947 1.00 24.50 359 THR A C 1
ATOM 2817 O O . THR A 1 359 ? -22.331 14.583 -13.179 1.00 24.50 359 THR A O 1
ATOM 2820 N N . ASP A 1 360 ? -22.227 16.807 -13.612 1.00 29.39 360 ASP A N 1
ATOM 2821 C CA . ASP A 1 360 ? -21.782 17.299 -12.310 1.00 29.39 360 ASP A CA 1
ATOM 2822 C C . ASP A 1 360 ? -22.752 16.975 -11.163 1.00 29.39 360 ASP A C 1
ATOM 2824 O O . ASP A 1 360 ? -23.979 17.038 -11.293 1.00 29.39 360 ASP A O 1
ATOM 2828 N N . ARG A 1 361 ? -22.185 16.681 -9.988 1.00 25.44 361 ARG A N 1
ATOM 2829 C CA . ARG A 1 361 ? -22.877 16.763 -8.695 1.00 25.44 361 ARG A CA 1
ATOM 2830 C C . ARG A 1 361 ? -22.042 17.604 -7.737 1.00 25.44 361 ARG A C 1
ATOM 2832 O O . ARG A 1 361 ? -21.092 17.105 -7.141 1.00 25.44 361 ARG A O 1
ATOM 2839 N N . GLU A 1 362 ? -22.436 18.862 -7.580 1.00 29.61 362 GLU A N 1
ATOM 2840 C CA . GLU A 1 362 ? -22.006 19.739 -6.491 1.00 29.61 362 GLU A CA 1
ATOM 2841 C C . GLU A 1 362 ? -22.713 19.341 -5.177 1.00 29.61 362 GLU A C 1
ATOM 2843 O O . GLU A 1 362 ? -23.941 19.255 -5.123 1.00 29.61 362 GLU A O 1
ATOM 2848 N N . GLU A 1 363 ? -21.949 19.133 -4.100 1.00 27.23 363 GLU A N 1
ATOM 2849 C CA . GLU A 1 363 ? -22.444 19.183 -2.714 1.00 27.23 363 GLU A CA 1
ATOM 2850 C C . GLU A 1 363 ? -21.804 20.390 -1.991 1.00 27.23 363 GLU A C 1
ATOM 2852 O O . GLU A 1 363 ? -20.618 20.653 -2.189 1.00 27.23 363 GLU A O 1
ATOM 2857 N N . PRO A 1 364 ? -22.544 21.139 -1.147 1.00 30.80 364 PRO A N 1
ATOM 2858 C CA . PRO A 1 364 ? -22.080 22.411 -0.590 1.00 30.80 364 PRO A CA 1
ATOM 2859 C C . PRO A 1 364 ? -21.112 22.267 0.604 1.00 30.80 364 PRO A C 1
ATOM 2861 O O . PRO A 1 364 ? -21.213 21.350 1.423 1.00 30.80 364 PRO A O 1
ATOM 2864 N N . ALA A 1 365 ? -20.202 23.242 0.729 1.00 35.25 365 ALA A N 1
ATOM 2865 C CA . ALA A 1 365 ? -19.126 23.319 1.720 1.00 35.25 365 ALA A CA 1
ATOM 2866 C C . ALA A 1 365 ? -19.585 23.329 3.200 1.00 35.25 365 ALA A C 1
ATOM 2868 O O . ALA A 1 365 ? -20.625 23.862 3.587 1.00 35.25 365 ALA A O 1
ATOM 2869 N N . ASN A 1 366 ? -18.750 22.736 4.059 1.00 45.47 366 ASN A N 1
ATOM 2870 C CA . ASN A 1 366 ? -19.053 22.345 5.437 1.00 45.47 366 ASN A CA 1
ATOM 2871 C C . ASN A 1 366 ? -18.643 23.422 6.480 1.00 45.47 366 ASN A C 1
ATOM 2873 O O . ASN A 1 366 ? -17.474 23.796 6.568 1.00 45.47 366 ASN A O 1
ATOM 2877 N N . SER A 1 367 ? -19.575 23.837 7.352 1.00 46.69 367 SER A N 1
ATOM 2878 C CA . SER A 1 367 ? -19.454 24.824 8.464 1.00 46.69 367 SER A CA 1
ATOM 2879 C C . SER A 1 367 ? -18.229 24.729 9.413 1.00 46.69 367 SER A C 1
ATOM 2881 O O . SER A 1 367 ? -18.004 25.601 10.259 1.00 46.69 367 SER A O 1
ATOM 2883 N N . GLY A 1 368 ? -17.425 23.665 9.334 1.00 63.75 368 GLY A N 1
ATOM 2884 C CA . GLY A 1 368 ? -16.191 23.499 10.109 1.00 63.75 368 GLY A CA 1
ATOM 2885 C C . GLY A 1 368 ? -14.986 24.288 9.584 1.00 63.75 368 GLY A C 1
ATOM 2886 O O . GLY A 1 368 ? -14.067 24.567 10.364 1.00 63.75 368 GLY A O 1
ATOM 2887 N N . ASP A 1 369 ? -14.976 24.654 8.303 1.00 72.12 369 ASP A N 1
ATOM 2888 C CA . ASP A 1 369 ? -13.807 25.259 7.657 1.00 72.12 369 ASP A CA 1
ATOM 2889 C C . ASP A 1 369 ? -13.667 26.758 7.935 1.00 72.12 369 ASP A C 1
ATOM 2891 O O . ASP A 1 369 ? -12.556 27.210 8.206 1.00 72.12 369 ASP A O 1
ATOM 2895 N N . GLU A 1 370 ? -14.765 27.500 8.082 1.00 80.75 370 GLU A N 1
ATOM 2896 C CA . GLU A 1 370 ? -14.741 28.914 8.499 1.00 80.75 370 GLU A CA 1
ATOM 2897 C C . GLU A 1 370 ? -14.057 29.109 9.866 1.00 80.75 370 GLU A C 1
ATOM 2899 O O . GLU A 1 370 ? -13.213 29.986 10.062 1.00 80.75 370 GLU A O 1
ATOM 2904 N N . LYS A 1 371 ? -14.338 28.223 10.832 1.00 84.88 371 LYS A N 1
ATOM 2905 C CA . LYS A 1 371 ? -13.704 28.258 12.165 1.00 84.88 371 LYS A CA 1
ATOM 2906 C C . LYS A 1 371 ? -12.225 27.880 12.128 1.00 84.88 371 LYS A C 1
ATOM 2908 O O . LYS A 1 371 ? -11.441 28.312 12.981 1.00 84.88 371 LYS A O 1
ATOM 2913 N N . LYS A 1 372 ? -11.813 27.001 11.210 1.00 87.75 372 LYS A N 1
ATOM 2914 C CA . LYS A 1 372 ? -10.385 26.717 10.994 1.00 87.75 372 LYS A CA 1
ATOM 2915 C C . LYS A 1 372 ? -9.708 27.912 10.340 1.00 87.75 372 LYS A C 1
ATOM 2917 O O . LYS A 1 372 ? -8.614 28.262 10.773 1.00 87.75 372 LYS A O 1
ATOM 2922 N N . PHE A 1 373 ? -10.384 28.551 9.394 1.00 89.81 373 PHE A N 1
ATOM 2923 C CA . PHE A 1 373 ? -9.876 29.695 8.662 1.00 89.81 373 PHE A CA 1
ATOM 2924 C C . PHE A 1 373 ? -9.641 30.891 9.588 1.00 89.81 373 PHE A C 1
ATOM 2926 O O . PHE A 1 373 ? -8.538 31.425 9.614 1.00 89.81 373 PHE A O 1
ATOM 2933 N N . GLY A 1 374 ? -10.582 31.207 10.484 1.00 88.38 374 GLY A N 1
ATOM 2934 C CA . GLY A 1 374 ? -10.366 32.237 11.509 1.00 88.38 374 GLY A CA 1
ATOM 2935 C C . GLY A 1 374 ? -9.124 31.976 12.379 1.00 88.38 374 GLY A C 1
ATOM 2936 O O . GLY A 1 374 ? -8.335 32.881 12.639 1.00 88.38 374 GLY A O 1
ATOM 2937 N N . ARG A 1 375 ? -8.873 30.716 12.767 1.00 90.12 375 ARG A N 1
ATOM 2938 C CA . ARG A 1 375 ? -7.658 30.338 13.521 1.00 90.12 375 ARG A CA 1
ATOM 2939 C C . ARG A 1 375 ? -6.383 30.411 12.683 1.00 90.12 375 ARG A C 1
ATOM 2941 O O . ARG A 1 375 ? -5.322 30.666 13.246 1.00 90.12 375 ARG A O 1
ATOM 2948 N N . PHE A 1 376 ? -6.478 30.147 11.385 1.00 91.81 376 PHE A N 1
ATOM 2949 C CA . PHE A 1 376 ? -5.381 30.299 10.435 1.00 91.81 376 PHE A CA 1
ATOM 2950 C C . PHE A 1 376 ? -5.023 31.781 10.252 1.00 91.81 376 PHE A C 1
ATOM 2952 O O . PHE A 1 376 ? -3.859 32.130 10.399 1.00 91.81 376 PHE A O 1
ATOM 2959 N N . VAL A 1 377 ? -6.014 32.670 10.110 1.00 91.50 377 VAL A N 1
ATOM 2960 C CA . VAL A 1 377 ? -5.823 34.134 10.069 1.00 91.50 377 VAL A CA 1
ATOM 2961 C C . VAL A 1 377 ? -5.105 34.636 11.327 1.00 91.50 377 VAL A C 1
ATOM 2963 O O . VAL A 1 377 ? -4.151 35.399 11.231 1.00 91.50 377 VAL A O 1
ATOM 2966 N N . THR A 1 378 ? -5.506 34.168 12.515 1.00 90.75 378 THR A N 1
ATOM 2967 C CA . THR A 1 378 ? -4.819 34.505 13.779 1.00 90.75 378 THR A CA 1
ATOM 2968 C C . THR A 1 378 ? -3.390 33.951 13.851 1.00 90.75 378 THR A C 1
ATOM 2970 O O . THR A 1 378 ? -2.565 34.437 14.626 1.00 90.75 378 THR A O 1
ATOM 2973 N N . ALA A 1 379 ? -3.090 32.890 13.101 1.00 87.06 379 ALA A N 1
ATOM 2974 C CA . ALA A 1 379 ? -1.769 32.277 13.064 1.00 87.06 379 ALA A CA 1
ATOM 2975 C C . ALA A 1 379 ? -0.817 32.907 12.041 1.00 87.06 379 ALA A C 1
ATOM 2977 O O . ALA A 1 379 ? 0.388 32.744 12.205 1.00 87.06 379 ALA A O 1
ATOM 2978 N N . ASP A 1 380 ? -1.349 33.645 11.070 1.00 91.12 380 ASP A N 1
ATOM 2979 C CA . ASP A 1 380 ? -0.618 34.340 10.010 1.00 91.12 380 ASP A CA 1
ATOM 2980 C C . ASP A 1 380 ? -1.027 35.831 9.948 1.00 91.12 380 ASP A C 1
ATOM 2982 O O . ASP A 1 380 ? -1.578 36.292 8.945 1.00 91.12 380 ASP A O 1
ATOM 2986 N N . PRO A 1 381 ? -0.834 36.614 11.028 1.00 86.75 381 PRO A N 1
ATOM 2987 C CA . PRO A 1 381 ? -1.357 37.982 11.110 1.00 86.75 381 PRO A CA 1
ATOM 2988 C C . PRO A 1 381 ? -0.769 38.921 10.047 1.00 86.75 381 PRO A C 1
ATOM 2990 O O . PRO A 1 381 ? -1.454 39.838 9.606 1.00 86.75 381 PRO A O 1
ATOM 2993 N N . GLN A 1 382 ? 0.471 38.673 9.619 1.00 87.94 382 GLN A N 1
ATOM 2994 C CA . GLN A 1 382 ? 1.190 39.465 8.616 1.00 87.94 382 GLN A CA 1
ATOM 2995 C C . GLN A 1 382 ? 0.951 38.992 7.175 1.00 87.94 382 GLN A C 1
ATOM 2997 O O . GLN A 1 382 ? 1.514 39.567 6.256 1.00 87.94 382 GLN A O 1
ATOM 3002 N N . ARG A 1 383 ? 0.116 37.963 6.971 1.00 91.19 383 ARG A N 1
ATOM 3003 C CA . ARG A 1 383 ? -0.198 37.361 5.662 1.00 91.19 383 ARG A CA 1
ATOM 3004 C C . ARG A 1 383 ? 0.972 36.688 4.934 1.00 91.19 383 ARG A C 1
ATOM 3006 O O . ARG A 1 383 ? 0.761 36.213 3.825 1.00 91.19 383 ARG A O 1
ATOM 3013 N N . LEU A 1 384 ? 2.149 36.552 5.547 1.00 91.12 384 LEU A N 1
ATOM 3014 C CA . LEU A 1 384 ? 3.331 35.940 4.925 1.00 91.12 384 LEU A CA 1
ATOM 3015 C C . LEU A 1 384 ? 3.044 34.533 4.381 1.00 91.12 384 LEU A C 1
ATOM 3017 O O . LEU A 1 384 ? 3.437 34.195 3.266 1.00 91.12 384 LEU A O 1
ATOM 3021 N N . VAL A 1 385 ? 2.309 33.715 5.141 1.00 94.06 385 VAL A N 1
ATOM 3022 C CA . VAL A 1 385 ? 1.965 32.345 4.726 1.00 94.06 385 VAL A CA 1
ATOM 3023 C C . VAL A 1 385 ? 0.949 32.359 3.585 1.00 94.06 385 VAL A C 1
ATOM 3025 O O . VAL A 1 385 ? 1.080 31.588 2.634 1.00 94.06 385 VAL A O 1
ATOM 3028 N N . ARG A 1 386 ? -0.067 33.225 3.669 1.00 93.75 386 ARG A N 1
ATOM 3029 C CA . ARG A 1 386 ? -1.093 33.374 2.624 1.00 93.75 386 ARG A CA 1
ATOM 3030 C C . ARG A 1 386 ? -0.544 33.930 1.321 1.00 93.75 386 ARG A C 1
ATOM 3032 O O . ARG A 1 386 ? -0.940 33.448 0.265 1.00 93.75 386 ARG A O 1
ATOM 3039 N N . ASP A 1 387 ? 0.342 34.911 1.390 1.00 92.19 387 ASP A N 1
ATOM 3040 C CA . ASP A 1 387 ? 0.910 35.563 0.215 1.00 92.19 387 ASP A CA 1
ATOM 3041 C C . ASP A 1 387 ? 1.902 34.634 -0.490 1.00 92.19 387 ASP A C 1
ATOM 3043 O O . ASP A 1 387 ? 1.845 34.496 -1.713 1.00 92.19 387 ASP A O 1
ATOM 3047 N N . HIS A 1 388 ? 2.712 33.886 0.268 1.00 93.12 388 HIS A N 1
ATOM 3048 C CA . HIS A 1 388 ? 3.525 32.806 -0.288 1.00 93.12 388 HIS A CA 1
ATOM 3049 C C . HIS A 1 388 ? 2.663 31.716 -0.940 1.00 93.12 388 HIS A C 1
ATOM 3051 O O . HIS A 1 388 ? 2.939 31.315 -2.068 1.00 93.12 388 HIS A O 1
ATOM 3057 N N . LEU A 1 389 ? 1.604 31.248 -0.262 1.00 94.19 389 LEU A N 1
ATOM 3058 C CA . LEU A 1 389 ? 0.708 30.231 -0.816 1.00 94.19 389 LEU A CA 1
ATOM 3059 C C . LEU A 1 389 ? 0.038 30.723 -2.104 1.00 94.19 389 LEU A C 1
ATOM 3061 O O . LEU A 1 389 ? 0.010 29.985 -3.081 1.00 94.19 389 LEU A O 1
ATOM 3065 N N . ARG A 1 390 ? -0.449 31.968 -2.140 1.00 92.06 390 ARG A N 1
ATOM 3066 C CA . ARG A 1 390 ? -0.984 32.578 -3.364 1.00 92.06 390 ARG A CA 1
ATOM 3067 C C . ARG A 1 390 ? 0.058 32.563 -4.477 1.00 92.06 390 ARG A C 1
ATOM 3069 O O . ARG A 1 390 ? -0.208 32.034 -5.548 1.00 92.06 390 ARG A O 1
ATOM 3076 N N . SER A 1 391 ? 1.258 33.070 -4.192 1.00 89.69 391 SER A N 1
ATOM 3077 C CA . SER A 1 391 ? 2.353 33.107 -5.159 1.00 89.69 391 SER A CA 1
ATOM 3078 C C . SER A 1 391 ? 2.673 31.716 -5.711 1.00 89.69 391 SER A C 1
ATOM 3080 O O . SER A 1 391 ? 2.809 31.562 -6.921 1.00 89.69 391 SER A O 1
ATOM 3082 N N . LEU A 1 392 ? 2.721 30.692 -4.855 1.00 91.88 392 LEU A N 1
ATOM 3083 C CA . LEU A 1 392 ? 2.890 29.305 -5.276 1.00 91.88 392 LEU A CA 1
ATOM 3084 C C . LEU A 1 392 ? 1.762 28.864 -6.220 1.00 91.88 392 LEU A C 1
ATOM 3086 O O . LEU A 1 392 ? 2.051 28.394 -7.316 1.00 91.88 392 LEU A O 1
ATOM 3090 N N . LEU A 1 393 ? 0.494 29.021 -5.828 1.00 92.31 393 LEU A N 1
ATOM 3091 C CA . LEU A 1 393 ? -0.646 28.576 -6.638 1.00 92.31 393 LEU A CA 1
ATOM 3092 C C . LEU A 1 393 ? -0.699 29.285 -7.998 1.00 92.31 393 LEU A C 1
ATOM 3094 O O . LEU A 1 393 ? -0.971 28.641 -9.005 1.00 92.31 393 LEU A O 1
ATOM 3098 N N . ASP A 1 394 ? -0.425 30.586 -8.042 1.00 89.50 394 ASP A N 1
ATOM 3099 C CA . ASP A 1 394 ? -0.503 31.379 -9.274 1.00 89.50 394 ASP A CA 1
ATOM 3100 C C . ASP A 1 394 ? 0.609 31.023 -10.269 1.00 89.50 394 ASP A C 1
ATOM 3102 O O . ASP A 1 394 ? 0.401 31.103 -11.476 1.00 89.50 394 ASP A O 1
ATOM 3106 N N . HIS A 1 395 ? 1.774 30.585 -9.779 1.00 85.38 395 HIS A N 1
ATOM 3107 C CA . HIS A 1 395 ? 2.922 30.257 -10.632 1.00 85.38 395 HIS A CA 1
ATOM 3108 C C . HIS A 1 395 ? 3.067 28.766 -10.945 1.00 85.38 395 HIS A C 1
ATOM 3110 O O . HIS A 1 395 ? 3.889 28.417 -11.786 1.00 85.38 395 HIS A O 1
ATOM 3116 N N . THR A 1 396 ? 2.329 27.888 -10.259 1.00 85.06 396 THR A N 1
ATOM 3117 C CA . THR A 1 396 ? 2.496 26.428 -10.403 1.00 85.06 396 THR A CA 1
ATOM 3118 C C . THR A 1 396 ? 1.213 25.678 -10.739 1.00 85.06 396 THR A C 1
ATOM 3120 O O . THR A 1 396 ? 1.274 24.552 -11.218 1.00 85.06 396 THR A O 1
ATOM 3123 N N . LEU A 1 397 ? 0.042 26.267 -10.488 1.00 78.88 397 LEU A N 1
ATOM 3124 C CA . LEU A 1 397 ? -1.257 25.626 -10.685 1.00 78.88 397 LEU A CA 1
ATOM 3125 C C . LEU A 1 397 ? -2.137 26.561 -11.521 1.00 78.88 397 LEU A C 1
ATOM 3127 O O . LEU A 1 397 ? -3.014 27.249 -10.991 1.00 78.88 397 LEU A O 1
ATOM 3131 N N . GLY A 1 398 ? -1.825 26.589 -12.826 1.00 69.31 398 GLY A N 1
ATOM 3132 C CA . GLY A 1 398 ? -2.456 27.424 -13.855 1.00 69.31 398 GLY A CA 1
ATOM 3133 C C . GLY A 1 398 ? -3.951 27.143 -14.026 1.00 69.31 398 GLY A C 1
ATOM 3134 O O . GLY A 1 398 ? -4.765 27.783 -13.365 1.00 69.31 398 GLY A O 1
ATOM 3135 N N . ASP A 1 399 ? -4.327 26.180 -14.882 1.00 72.69 399 ASP A N 1
ATOM 3136 C CA . ASP A 1 399 ? -5.697 25.635 -14.860 1.00 72.69 399 ASP A CA 1
ATOM 3137 C C . ASP A 1 399 ? -5.982 25.103 -13.448 1.00 72.69 399 ASP A C 1
ATOM 3139 O O . ASP A 1 399 ? -5.066 24.608 -12.800 1.00 72.69 399 ASP A O 1
ATOM 3143 N N . ARG A 1 400 ? -7.205 25.236 -12.936 1.00 83.00 400 ARG A N 1
ATOM 3144 C CA . ARG A 1 400 ? -7.631 24.747 -11.611 1.00 83.00 400 ARG A CA 1
ATOM 3145 C C . ARG A 1 400 ? -8.889 23.876 -11.692 1.00 83.00 400 ARG A C 1
ATOM 3147 O O . ARG A 1 400 ? -9.470 23.573 -10.655 1.00 83.00 400 ARG A O 1
ATOM 3154 N N . SER A 1 401 ? -9.284 23.461 -12.897 1.00 78.06 401 SER A N 1
ATOM 3155 C CA . SER A 1 401 ? -10.458 22.619 -13.170 1.00 78.06 401 SER A CA 1
ATOM 3156 C C . SER A 1 401 ? -10.445 21.269 -12.435 1.00 78.06 401 SER A C 1
ATOM 3158 O O . SER A 1 401 ? -11.493 20.737 -12.086 1.00 78.06 401 SER A O 1
ATOM 3160 N N . ASP A 1 402 ? -9.260 20.737 -12.138 1.00 79.31 402 ASP A N 1
ATOM 3161 C CA . ASP A 1 402 ? -9.023 19.455 -11.459 1.00 79.31 402 ASP A CA 1
ATOM 3162 C C . ASP A 1 402 ? -8.791 19.589 -9.935 1.00 79.31 402 ASP A C 1
ATOM 3164 O O . ASP A 1 402 ? -8.309 18.649 -9.282 1.00 79.31 402 ASP A O 1
ATOM 3168 N N . VAL A 1 403 ? -9.093 20.755 -9.351 1.00 85.75 403 VAL A N 1
ATOM 3169 C CA . VAL A 1 403 ? -9.038 20.944 -7.899 1.00 85.75 403 VAL A CA 1
ATOM 3170 C C . VAL A 1 403 ? -10.013 19.994 -7.205 1.00 85.75 403 VAL A C 1
ATOM 3172 O O . VAL A 1 403 ? -11.112 19.737 -7.684 1.00 85.75 403 VAL A O 1
ATOM 3175 N N . GLY A 1 404 ? -9.602 19.393 -6.088 1.00 78.38 404 GLY A N 1
ATOM 3176 C CA . GLY A 1 404 ? -10.411 18.356 -5.441 1.00 78.38 404 GLY A CA 1
ATOM 3177 C C . GLY A 1 404 ? -10.380 17.005 -6.174 1.00 78.38 404 GLY A C 1
ATOM 3178 O O . GLY A 1 404 ? -10.952 16.035 -5.673 1.00 78.38 404 GLY A O 1
ATOM 3179 N N . VAL A 1 405 ? -9.625 16.895 -7.276 1.00 78.31 405 VAL A N 1
ATOM 3180 C CA . VAL A 1 405 ? -9.376 15.646 -8.008 1.00 78.31 405 VAL A CA 1
ATOM 3181 C C . VAL A 1 405 ? -7.887 15.306 -8.025 1.00 78.31 405 VAL A C 1
ATOM 3183 O O . VAL A 1 405 ? -7.479 14.342 -7.373 1.00 78.31 405 VAL A O 1
ATOM 3186 N N . SER A 1 406 ? -7.065 16.082 -8.731 1.00 79.38 406 SER A N 1
ATOM 3187 C CA . SER A 1 406 ? -5.624 15.818 -8.911 1.00 79.38 406 SER A CA 1
ATOM 3188 C C . SER A 1 406 ? -4.757 16.554 -7.896 1.00 79.38 406 SER A C 1
ATOM 3190 O O . SER A 1 406 ? -3.609 16.180 -7.664 1.00 79.38 406 SER A O 1
ATOM 3192 N N . TRP A 1 407 ? -5.308 17.558 -7.217 1.00 91.69 407 TRP A N 1
ATOM 3193 C CA . TRP A 1 407 ? -4.644 18.266 -6.129 1.00 91.69 407 TRP A CA 1
ATOM 3194 C C . TRP A 1 407 ? -5.654 18.825 -5.125 1.00 91.69 407 TRP A C 1
ATOM 3196 O O . TRP A 1 407 ? -6.855 18.897 -5.386 1.00 91.69 407 TRP A O 1
ATOM 3206 N N . GLY A 1 408 ? -5.178 19.199 -3.939 1.00 91.12 408 GLY A N 1
ATOM 3207 C CA . GLY A 1 408 ? -6.029 19.787 -2.914 1.00 91.12 408 GLY A CA 1
ATOM 3208 C C . GLY A 1 408 ? -5.265 20.473 -1.787 1.00 91.12 408 GLY A C 1
ATOM 3209 O O . GLY A 1 408 ? -4.242 19.989 -1.295 1.00 91.12 408 GLY A O 1
ATOM 3210 N N . LEU A 1 409 ? -5.818 21.603 -1.349 1.00 93.31 409 LEU A N 1
ATOM 3211 C CA . LEU A 1 409 ? -5.385 22.362 -0.174 1.00 93.31 409 LEU A CA 1
ATOM 3212 C C . LEU A 1 409 ? -6.110 21.930 1.096 1.00 93.31 409 LEU A C 1
ATOM 3214 O O . LEU A 1 409 ? -7.314 22.125 1.220 1.00 93.31 409 LEU A O 1
ATOM 3218 N N . SER A 1 410 ? -5.372 21.411 2.070 1.00 92.62 410 SER A N 1
ATOM 3219 C CA . SER A 1 410 ? -5.898 21.130 3.405 1.00 92.62 410 SER A CA 1
ATOM 3220 C C . SER A 1 410 ? -5.656 22.305 4.347 1.00 92.62 410 SER A C 1
ATOM 3222 O O . SER A 1 410 ? -4.511 22.679 4.600 1.00 92.62 410 SER A O 1
ATOM 3224 N N . LEU A 1 411 ? -6.728 22.834 4.937 1.00 92.50 411 LEU A N 1
ATOM 3225 C CA . LEU A 1 411 ? -6.672 23.903 5.933 1.00 92.50 411 LEU A CA 1
ATOM 3226 C C . LEU A 1 411 ? -6.547 23.335 7.353 1.00 92.50 411 LEU A C 1
ATOM 3228 O O . LEU A 1 411 ? -7.422 22.600 7.821 1.00 92.50 411 LEU A O 1
ATOM 3232 N N . MET A 1 412 ? -5.486 23.726 8.067 1.00 87.62 412 MET A N 1
ATOM 3233 C CA . MET A 1 412 ? -5.217 23.340 9.460 1.00 87.62 412 MET A CA 1
ATOM 3234 C C . MET A 1 412 ? -5.409 21.827 9.713 1.00 87.62 412 MET A C 1
ATOM 3236 O O . MET A 1 412 ? -6.204 21.451 10.589 1.00 87.62 412 MET A O 1
ATOM 3240 N N . PRO A 1 413 ? -4.748 20.943 8.935 1.00 83.44 413 PRO A N 1
ATOM 3241 C CA . PRO A 1 413 ? -4.979 19.508 9.022 1.00 83.44 413 PRO A CA 1
ATOM 3242 C C . PRO A 1 413 ? -4.619 18.963 10.410 1.00 83.44 413 PRO A C 1
ATOM 3244 O O . PRO A 1 413 ? -3.712 19.444 11.088 1.00 83.44 413 PRO A O 1
ATOM 3247 N N . GLY A 1 414 ? -5.341 17.924 10.841 1.00 71.69 414 GLY A N 1
ATOM 3248 C CA . GLY A 1 414 ? -5.122 17.263 12.134 1.00 71.69 414 GLY A CA 1
ATOM 3249 C C . GLY A 1 414 ? -3.892 16.347 12.178 1.00 71.69 414 GLY A C 1
ATOM 3250 O O . GLY A 1 414 ? -3.660 15.689 13.192 1.00 71.69 414 GLY A O 1
ATOM 3251 N N . THR A 1 415 ? -3.131 16.263 11.085 1.00 66.75 415 THR A N 1
ATOM 3252 C CA . THR A 1 415 ? -1.883 15.503 11.012 1.00 66.75 415 THR A CA 1
ATOM 3253 C C . THR A 1 415 ? -0.829 16.148 11.916 1.00 66.75 415 THR A C 1
ATOM 3255 O O . THR A 1 415 ? -0.669 17.367 11.966 1.00 66.75 415 THR A O 1
ATOM 3258 N N . SER A 1 416 ? -0.131 15.324 12.700 1.00 54.06 416 SER A N 1
ATOM 3259 C CA . SER A 1 416 ? 0.872 15.807 13.655 1.00 54.06 416 SER A CA 1
ATOM 3260 C C . SER A 1 416 ? 2.096 16.357 12.915 1.00 54.06 416 SER A C 1
ATOM 3262 O O . SER A 1 416 ? 2.735 15.616 12.175 1.00 54.06 416 SER A O 1
ATOM 3264 N N . ALA A 1 417 ? 2.456 17.622 13.160 1.00 70.38 417 ALA A N 1
ATOM 3265 C CA . ALA A 1 417 ? 3.731 18.223 12.735 1.00 70.38 417 ALA A CA 1
ATOM 3266 C C . ALA A 1 417 ? 4.866 18.005 13.759 1.00 70.38 417 ALA A C 1
ATOM 3268 O O . ALA A 1 417 ? 5.934 18.604 13.651 1.00 70.38 417 ALA A O 1
ATOM 3269 N N . GLY A 1 418 ? 4.626 17.183 14.786 1.00 69.38 418 GLY A N 1
ATOM 3270 C CA . GLY A 1 418 ? 5.505 17.040 15.944 1.00 69.38 418 GLY A CA 1
ATOM 3271 C C . GLY A 1 418 ? 5.077 17.905 17.135 1.00 69.38 418 GLY A C 1
ATOM 3272 O O . GLY A 1 418 ? 4.242 18.805 17.034 1.00 69.38 418 GLY A O 1
ATOM 3273 N N . LYS A 1 419 ? 5.626 17.598 18.315 1.00 74.88 419 LYS A N 1
ATOM 3274 C CA . LYS A 1 419 ? 5.294 18.297 19.566 1.00 74.88 419 LYS A CA 1
ATOM 3275 C C . LYS A 1 419 ? 5.681 19.775 19.454 1.00 74.88 419 LYS A C 1
ATOM 3277 O O . LYS A 1 419 ? 6.819 20.079 19.126 1.00 74.88 419 LYS A O 1
ATOM 3282 N N . GLY A 1 420 ? 4.744 20.675 19.755 1.00 80.44 420 GLY A N 1
ATOM 3283 C CA . GLY A 1 420 ? 4.975 22.123 19.687 1.00 80.44 420 GLY A CA 1
ATOM 3284 C C . GLY A 1 420 ? 4.905 22.718 18.278 1.00 80.44 420 GLY A C 1
ATOM 3285 O O . GLY A 1 420 ? 5.184 23.898 18.129 1.00 80.44 420 GLY A O 1
ATOM 3286 N N . LYS A 1 421 ? 4.513 21.944 17.256 1.00 85.12 421 LYS A N 1
ATOM 3287 C CA . LYS A 1 421 ? 4.268 22.445 15.897 1.00 85.12 421 LYS A CA 1
ATOM 3288 C C . LYS A 1 421 ? 2.818 22.198 15.492 1.00 85.12 421 LYS A C 1
ATOM 3290 O O . LYS A 1 421 ? 2.209 21.199 15.880 1.00 85.12 421 LYS A O 1
ATOM 3295 N N . LYS A 1 422 ? 2.254 23.105 14.698 1.00 88.25 422 LYS A N 1
ATOM 3296 C CA . LYS A 1 422 ? 0.886 23.007 14.182 1.00 88.25 422 LYS A CA 1
ATOM 3297 C C . LYS A 1 422 ? 0.857 23.334 12.695 1.00 88.25 422 LYS A C 1
ATOM 3299 O O . LYS A 1 422 ? 1.245 24.436 12.322 1.00 88.25 422 LYS A O 1
ATOM 3304 N N . ARG A 1 423 ? 0.372 22.404 11.864 1.00 92.00 423 ARG A N 1
ATOM 3305 C CA . ARG A 1 423 ? 0.148 22.643 10.428 1.00 92.00 423 ARG A CA 1
ATOM 3306 C C . ARG A 1 423 ? -0.853 23.780 10.236 1.00 92.00 423 ARG A C 1
ATOM 3308 O O . ARG A 1 423 ? -1.915 23.776 10.861 1.00 92.00 423 ARG A O 1
ATOM 3315 N N . LEU A 1 424 ? -0.493 24.720 9.371 1.00 93.75 424 LEU A N 1
ATOM 3316 C CA . LEU A 1 424 ? -1.342 25.819 8.927 1.00 93.75 424 LEU A CA 1
ATOM 3317 C C . LEU A 1 424 ? -2.052 25.452 7.626 1.00 93.75 424 LEU A C 1
ATOM 3319 O O . LEU A 1 424 ? -3.280 25.503 7.568 1.00 93.75 424 LEU A O 1
ATOM 3323 N N . TYR A 1 425 ? -1.292 24.977 6.641 1.00 95.06 425 TYR A N 1
ATOM 3324 C CA . TYR A 1 425 ? -1.825 24.341 5.444 1.00 95.06 425 TYR A CA 1
ATOM 3325 C C . TYR A 1 425 ? -0.905 23.211 4.970 1.00 95.06 425 TYR A C 1
ATOM 3327 O O . TYR A 1 425 ? 0.272 23.152 5.340 1.00 95.06 425 TYR A O 1
ATOM 3335 N N . THR A 1 426 ? -1.471 22.347 4.134 1.00 94.38 426 THR A N 1
ATOM 3336 C CA . THR A 1 426 ? -0.739 21.416 3.274 1.00 94.38 426 THR A CA 1
ATOM 3337 C C . THR A 1 426 ? -1.326 21.513 1.864 1.00 94.38 426 THR A C 1
ATOM 3339 O O . THR A 1 426 ? -2.546 21.427 1.711 1.00 94.38 426 THR A O 1
ATOM 3342 N N . LEU A 1 427 ? -0.475 21.660 0.851 1.00 95.12 427 LEU A N 1
ATOM 3343 C CA . LEU A 1 427 ? -0.812 21.485 -0.558 1.00 95.12 427 LEU A CA 1
ATOM 3344 C C . LEU A 1 427 ? -0.365 20.089 -0.996 1.00 95.12 427 LEU A C 1
ATOM 3346 O O . LEU A 1 427 ? 0.824 19.769 -0.938 1.00 95.12 427 LEU A O 1
ATOM 3350 N N . ASN A 1 428 ? -1.318 19.270 -1.437 1.00 93.75 428 ASN A N 1
ATOM 3351 C CA . ASN A 1 428 ? -1.024 17.974 -2.040 1.00 93.75 428 ASN A CA 1
ATOM 3352 C C . ASN A 1 428 ? -1.331 18.023 -3.532 1.00 93.75 428 ASN A C 1
ATOM 3354 O O . ASN A 1 428 ? -2.410 18.478 -3.904 1.00 93.75 428 ASN A O 1
ATOM 3358 N N . VAL A 1 429 ? -0.429 17.499 -4.355 1.00 90.50 429 VAL A N 1
ATOM 3359 C CA . VAL A 1 429 ? -0.618 17.309 -5.799 1.00 90.50 429 VAL A CA 1
ATOM 3360 C C . VAL A 1 429 ? -0.258 15.861 -6.111 1.00 90.50 429 VAL A C 1
ATOM 3362 O O . VAL A 1 429 ? 0.770 15.354 -5.654 1.00 90.50 429 VAL A O 1
ATOM 3365 N N . GLY A 1 430 ? -1.144 15.158 -6.814 1.00 86.88 430 GLY A N 1
ATOM 3366 C CA . GLY A 1 430 ? -1.043 13.718 -7.003 1.00 86.88 430 GLY A CA 1
ATOM 3367 C C . GLY A 1 430 ? -0.835 12.991 -5.672 1.00 86.88 430 GLY A C 1
ATOM 3368 O O . GLY A 1 430 ? -1.533 13.232 -4.681 1.00 86.88 430 GLY A O 1
ATOM 3369 N N . GLN A 1 431 ? 0.170 12.119 -5.634 1.00 82.88 431 GLN A N 1
ATOM 3370 C CA . GLN A 1 431 ? 0.529 11.313 -4.462 1.00 82.88 431 GLN A CA 1
ATOM 3371 C C . GLN A 1 431 ? 1.535 11.996 -3.510 1.00 82.88 431 GLN A C 1
ATOM 3373 O O . GLN A 1 431 ? 2.140 11.307 -2.686 1.00 82.88 431 GLN A O 1
ATOM 3378 N N . MET A 1 432 ? 1.719 13.322 -3.582 1.00 86.88 432 MET A N 1
ATOM 3379 C CA . MET A 1 432 ? 2.765 14.022 -2.826 1.00 86.88 432 MET A CA 1
ATOM 3380 C C . MET A 1 432 ? 2.272 15.292 -2.113 1.00 86.88 432 MET A C 1
ATOM 3382 O O . MET A 1 432 ? 1.502 16.072 -2.670 1.00 86.88 432 MET A O 1
ATOM 3386 N N . GLU A 1 433 ? 2.759 15.517 -0.885 1.00 91.69 433 GLU A N 1
ATOM 3387 C CA . GLU A 1 433 ? 2.738 16.837 -0.234 1.00 91.69 433 GLU A CA 1
ATOM 3388 C C . GLU A 1 433 ? 3.843 17.679 -0.881 1.00 91.69 433 GLU A C 1
ATOM 3390 O O . GLU A 1 433 ? 5.021 17.355 -0.738 1.00 91.69 433 GLU A O 1
ATOM 3395 N N . VAL A 1 434 ? 3.464 18.730 -1.609 1.00 94.25 434 VAL A N 1
ATOM 3396 C CA . VAL A 1 434 ? 4.413 19.570 -2.361 1.00 94.25 434 VAL A CA 1
ATOM 3397 C C . VAL A 1 434 ? 4.681 20.915 -1.718 1.00 94.25 434 VAL A C 1
ATOM 3399 O O . VAL A 1 434 ? 5.703 21.527 -1.997 1.00 94.25 434 VAL A O 1
ATOM 3402 N N . ALA A 1 435 ? 3.798 21.378 -0.839 1.00 96.44 435 ALA A N 1
ATOM 3403 C CA . ALA A 1 435 ? 4.081 22.541 -0.018 1.00 96.44 435 ALA A CA 1
ATOM 3404 C C . ALA A 1 435 ? 3.337 22.480 1.304 1.00 96.44 435 ALA A C 1
ATOM 3406 O O . ALA A 1 435 ? 2.259 21.886 1.421 1.00 96.44 435 ALA A O 1
ATOM 3407 N N . TRP A 1 436 ? 3.904 23.119 2.314 1.00 95.75 436 TRP A N 1
ATOM 3408 C CA . TRP A 1 436 ? 3.308 23.160 3.635 1.00 95.75 436 TRP A CA 1
ATOM 3409 C C . TRP A 1 436 ? 3.783 24.363 4.437 1.00 95.75 436 TRP A C 1
ATOM 3411 O O . TRP A 1 436 ? 4.862 24.901 4.215 1.00 95.75 436 TRP A O 1
ATOM 3421 N N . ALA A 1 437 ? 2.992 24.727 5.447 1.00 96.00 437 ALA A N 1
ATOM 3422 C CA . ALA A 1 437 ? 3.404 25.677 6.474 1.00 96.00 437 ALA A CA 1
ATOM 3423 C C . ALA A 1 437 ? 3.038 25.173 7.870 1.00 96.00 437 ALA A C 1
ATOM 3425 O O . ALA A 1 437 ? 1.994 24.544 8.080 1.00 96.00 437 ALA A O 1
ATOM 3426 N N . VAL A 1 438 ? 3.890 25.464 8.847 1.00 94.25 438 VAL A N 1
ATOM 3427 C CA . VAL A 1 438 ? 3.671 25.166 10.262 1.00 94.25 438 VAL A CA 1
ATOM 3428 C C . VAL A 1 438 ? 3.937 26.394 11.114 1.00 94.25 438 VAL A C 1
ATOM 3430 O O . VAL A 1 438 ? 4.848 27.173 10.858 1.00 94.25 438 VAL A O 1
ATOM 3433 N N . ARG A 1 439 ? 3.174 26.511 12.196 1.00 91.75 439 ARG A N 1
ATOM 3434 C CA . ARG A 1 439 ? 3.496 27.393 13.311 1.00 91.75 439 ARG A CA 1
ATOM 3435 C C . ARG A 1 439 ? 4.203 26.594 14.394 1.00 91.75 439 ARG A C 1
ATOM 3437 O O . ARG A 1 439 ? 3.665 25.568 14.823 1.00 91.75 439 ARG A O 1
ATOM 3444 N N . SER A 1 440 ? 5.363 27.061 14.842 1.00 90.19 440 SER A N 1
ATOM 3445 C CA . SER A 1 440 ? 6.071 26.483 15.985 1.00 90.19 440 SER A CA 1
ATOM 3446 C C . SER A 1 440 ? 5.837 27.311 17.247 1.00 90.19 440 SER A C 1
ATOM 3448 O O . SER A 1 440 ? 5.719 28.533 17.211 1.00 90.19 440 SER A O 1
ATOM 3450 N N . THR A 1 441 ? 5.741 26.627 18.381 1.00 87.88 441 THR A N 1
ATOM 3451 C CA . THR A 1 441 ? 5.772 27.218 19.726 1.00 87.88 441 THR A CA 1
ATOM 3452 C C . THR A 1 441 ? 7.049 26.834 20.473 1.00 87.88 441 THR A C 1
ATOM 3454 O O . THR A 1 441 ? 7.113 26.987 21.691 1.00 87.88 441 THR A O 1
ATOM 3457 N N . ARG A 1 442 ? 8.017 26.225 19.781 1.00 86.44 442 ARG A N 1
ATOM 3458 C CA . ARG A 1 442 ? 9.317 25.840 20.338 1.00 86.44 442 ARG A CA 1
ATOM 3459 C C . ARG A 1 442 ? 10.252 27.049 20.289 1.00 86.44 442 ARG A C 1
ATOM 3461 O O . ARG A 1 442 ? 10.153 27.845 19.365 1.00 86.44 442 ARG A O 1
ATOM 3468 N N . ALA A 1 443 ? 11.113 27.199 21.292 1.00 81.56 443 ALA A N 1
ATOM 3469 C CA . ALA A 1 443 ? 11.969 28.381 21.426 1.00 81.56 443 ALA A CA 1
ATOM 3470 C C . ALA A 1 443 ? 13.128 28.383 20.415 1.00 81.56 443 ALA A C 1
ATOM 3472 O O . ALA A 1 443 ? 13.653 29.433 20.070 1.00 81.56 443 ALA A O 1
ATOM 3473 N N . GLU A 1 444 ? 13.518 27.196 19.965 1.00 84.44 444 GLU A N 1
ATOM 3474 C CA . GLU A 1 444 ? 14.608 26.935 19.032 1.00 84.44 444 GLU A CA 1
ATOM 3475 C C . GLU A 1 444 ? 14.193 26.982 17.553 1.00 84.44 444 GLU A C 1
ATOM 3477 O O . GLU A 1 444 ? 15.057 26.965 16.684 1.00 84.44 444 GLU A O 1
ATOM 3482 N N . ASP A 1 445 ? 12.889 27.014 17.259 1.00 84.81 445 ASP A N 1
ATOM 3483 C CA . ASP A 1 445 ? 12.383 27.101 15.890 1.00 84.81 445 ASP A CA 1
ATOM 3484 C C . ASP A 1 445 ? 11.943 28.539 15.572 1.00 84.81 445 ASP A C 1
ATOM 3486 O O . ASP A 1 445 ? 11.372 29.215 16.435 1.00 84.81 445 ASP A O 1
ATOM 3490 N N . PRO A 1 446 ? 12.054 28.969 14.307 1.00 88.94 446 PRO A N 1
ATOM 3491 C CA . PRO A 1 446 ? 11.300 30.108 13.809 1.00 88.94 446 PRO A CA 1
ATOM 3492 C C . PRO A 1 446 ? 9.789 29.958 14.094 1.00 88.94 446 PRO A C 1
ATOM 3494 O O . PRO A 1 446 ? 9.243 28.849 13.990 1.00 88.94 446 PRO A O 1
ATOM 3497 N N . PRO A 1 447 ? 9.072 31.053 14.426 1.00 89.81 447 PRO A N 1
ATOM 3498 C CA . PRO A 1 447 ? 7.640 31.004 14.740 1.00 89.81 447 PRO A CA 1
ATOM 3499 C C . PRO A 1 447 ? 6.784 30.420 13.613 1.00 89.81 447 PRO A C 1
ATOM 3501 O O . PRO A 1 447 ? 5.767 29.769 13.875 1.00 89.81 447 PRO A O 1
ATOM 3504 N N . LEU A 1 448 ? 7.200 30.647 12.368 1.00 94.12 448 LEU A N 1
ATOM 3505 C CA . LEU A 1 448 ? 6.567 30.154 11.156 1.00 94.12 448 LEU A CA 1
ATOM 3506 C C . LEU A 1 448 ? 7.635 29.526 10.260 1.00 94.12 448 LEU A C 1
ATOM 3508 O O . LEU A 1 448 ? 8.647 30.152 9.956 1.00 94.12 448 LEU A O 1
ATOM 3512 N N . LEU A 1 449 ? 7.383 28.291 9.839 1.00 94.50 449 LEU A N 1
ATOM 3513 C CA . LEU A 1 449 ? 8.258 27.503 8.975 1.00 94.50 449 LEU A CA 1
ATOM 3514 C C . LEU A 1 449 ? 7.456 26.978 7.791 1.00 94.50 449 LEU A C 1
ATOM 3516 O O . LEU A 1 449 ? 6.300 26.573 7.960 1.00 94.50 449 LEU A O 1
ATOM 3520 N N . GLY A 1 450 ? 8.074 26.954 6.622 1.00 95.56 450 GLY A N 1
ATOM 3521 C CA . GLY A 1 450 ? 7.502 26.433 5.393 1.00 95.56 450 GLY A CA 1
ATOM 3522 C C . GLY A 1 450 ? 8.467 25.510 4.677 1.00 95.56 450 GLY A C 1
ATOM 3523 O O . GLY A 1 450 ? 9.661 25.493 4.968 1.00 95.56 450 GLY A O 1
ATOM 3524 N N . GLY A 1 451 ? 7.918 24.747 3.745 1.00 96.38 451 GLY A N 1
ATOM 3525 C CA . GLY A 1 451 ? 8.700 23.959 2.813 1.00 96.38 451 GLY A CA 1
ATOM 3526 C C . GLY A 1 451 ? 7.971 23.857 1.486 1.00 96.38 451 GLY A C 1
ATOM 3527 O O . GLY A 1 451 ? 6.743 23.719 1.464 1.00 96.38 451 GLY A O 1
ATOM 3528 N N . VAL A 1 452 ? 8.729 23.921 0.395 1.00 97.31 452 VAL A N 1
ATOM 3529 C CA . VAL A 1 452 ? 8.251 23.661 -0.966 1.00 97.31 452 VAL A CA 1
ATOM 3530 C C . VAL A 1 452 ? 9.117 22.589 -1.612 1.00 97.31 452 VAL A C 1
ATOM 3532 O O . VAL A 1 452 ? 10.340 22.614 -1.506 1.00 97.31 452 VAL A O 1
ATOM 3535 N N . VAL A 1 453 ? 8.482 21.619 -2.256 1.00 96.69 453 VAL A N 1
ATOM 3536 C CA . VAL A 1 453 ? 9.160 20.572 -3.017 1.00 96.69 453 VAL A CA 1
ATOM 3537 C C . VAL A 1 453 ? 9.248 21.019 -4.469 1.00 96.69 453 VAL A C 1
ATOM 3539 O O . VAL A 1 453 ? 8.245 21.425 -5.056 1.00 96.69 453 VAL A O 1
ATOM 3542 N N . VAL A 1 454 ? 10.445 20.943 -5.043 1.00 96.12 454 VAL A N 1
ATOM 3543 C CA . VAL A 1 454 ? 10.731 21.340 -6.427 1.00 96.12 454 VAL A CA 1
ATOM 3544 C C . VAL A 1 454 ? 11.521 20.255 -7.152 1.00 96.12 454 VAL A C 1
ATOM 3546 O O . VAL A 1 454 ? 12.117 19.391 -6.502 1.00 96.12 454 VAL A O 1
ATOM 3549 N N . SER A 1 455 ? 11.523 20.290 -8.488 1.00 93.81 455 SER A N 1
ATOM 3550 C CA . SER A 1 455 ? 12.413 19.437 -9.282 1.00 93.81 455 SER A CA 1
ATOM 3551 C C . SER A 1 455 ? 13.864 19.843 -9.016 1.00 93.81 455 SER A C 1
ATOM 3553 O O . SER A 1 455 ? 14.229 21.010 -9.182 1.00 93.81 455 SER A O 1
ATOM 3555 N N . ALA A 1 456 ? 14.683 18.898 -8.560 1.00 91.38 456 ALA A N 1
ATOM 3556 C CA . ALA A 1 456 ? 16.086 19.142 -8.257 1.00 91.38 456 ALA A CA 1
ATOM 3557 C C . ALA A 1 456 ? 16.866 19.461 -9.537 1.00 91.38 456 ALA A C 1
ATOM 355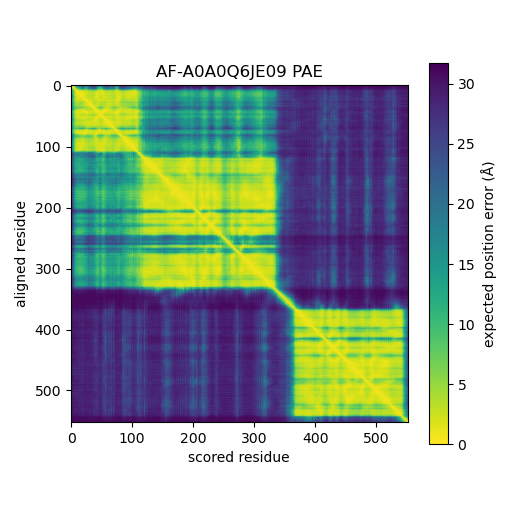9 O O . ALA A 1 456 ? 17.589 20.454 -9.571 1.00 91.38 456 ALA A O 1
ATOM 3560 N N . SER A 1 457 ? 16.667 18.670 -10.594 1.00 85.94 457 SER A N 1
ATOM 3561 C CA . SER A 1 457 ? 17.311 18.878 -11.889 1.00 85.94 457 SER A CA 1
ATOM 3562 C C . SER A 1 457 ? 16.945 20.227 -12.515 1.00 85.94 457 SER A C 1
ATOM 3564 O O . SER A 1 457 ? 17.831 20.938 -12.991 1.00 85.94 457 SER A O 1
ATOM 3566 N N . GLU A 1 458 ? 15.675 20.637 -12.440 1.00 94.56 458 GLU A N 1
ATOM 3567 C CA . GLU A 1 458 ? 15.224 21.922 -12.978 1.00 94.56 458 GLU A CA 1
ATOM 3568 C C . GLU A 1 458 ? 15.733 23.107 -12.148 1.00 94.56 458 GLU A C 1
ATOM 3570 O O . GLU A 1 458 ? 16.101 24.148 -12.700 1.00 94.56 458 GLU A O 1
ATOM 3575 N N . LEU A 1 459 ? 15.789 22.959 -10.819 1.00 95.94 459 LEU A N 1
ATOM 3576 C CA . LEU A 1 459 ? 16.351 23.982 -9.942 1.00 95.94 459 LEU A CA 1
ATOM 3577 C C . LEU A 1 459 ? 17.844 24.195 -10.236 1.00 95.94 459 LEU A C 1
ATOM 3579 O O . LEU A 1 459 ? 18.261 25.342 -10.391 1.00 95.94 459 LEU A O 1
ATOM 3583 N N . GLU A 1 460 ? 18.627 23.118 -10.367 1.00 95.06 460 GLU A N 1
ATOM 3584 C CA . GLU A 1 460 ? 20.056 23.189 -10.708 1.00 95.06 460 GLU A CA 1
ATOM 3585 C C . GLU A 1 460 ? 20.275 23.788 -12.104 1.00 95.06 460 GLU A C 1
ATOM 3587 O O . GLU A 1 460 ? 21.091 24.696 -12.276 1.00 95.06 460 GLU A O 1
ATOM 3592 N N . ALA A 1 461 ? 19.505 23.336 -13.099 1.00 91.06 461 ALA A N 1
ATOM 3593 C CA . ALA A 1 461 ? 19.611 23.819 -14.473 1.00 91.06 461 ALA A CA 1
ATOM 3594 C C . ALA A 1 461 ? 19.331 25.325 -14.584 1.00 91.06 461 ALA A C 1
ATOM 3596 O O . ALA A 1 461 ? 20.053 26.042 -15.279 1.00 91.06 461 ALA A O 1
ATOM 3597 N N . ARG A 1 462 ? 18.305 25.824 -13.884 1.00 94.94 462 ARG A N 1
ATOM 3598 C CA . ARG A 1 462 ? 17.931 27.246 -13.920 1.00 94.94 462 ARG A CA 1
ATOM 3599 C C . ARG A 1 462 ? 18.816 28.128 -13.057 1.00 94.94 462 ARG A C 1
ATOM 3601 O O . ARG A 1 462 ? 19.043 29.279 -13.418 1.00 94.94 462 ARG A O 1
ATOM 3608 N N . ALA A 1 463 ? 19.272 27.623 -11.914 1.00 94.62 463 ALA A N 1
ATOM 3609 C CA . ALA A 1 463 ? 20.167 28.372 -11.043 1.00 94.62 463 ALA A CA 1
ATOM 3610 C C . ALA A 1 463 ? 21.605 28.409 -11.586 1.00 94.62 463 ALA A C 1
ATOM 3612 O O . ALA A 1 463 ? 22.371 29.293 -11.211 1.00 94.62 463 ALA A O 1
ATOM 3613 N N . GLY A 1 464 ? 21.968 27.468 -12.468 1.00 95.62 464 GLY A N 1
ATOM 3614 C CA . GLY A 1 464 ? 23.325 27.324 -12.998 1.00 95.62 464 GLY A CA 1
ATOM 3615 C C . GLY A 1 464 ? 24.328 26.788 -11.969 1.00 95.62 464 GLY A C 1
ATOM 3616 O O . GLY A 1 464 ? 25.534 26.842 -12.200 1.00 95.62 464 GLY A O 1
ATOM 3617 N N . GLU A 1 465 ? 23.841 26.283 -10.836 1.00 95.31 465 GLU A N 1
ATOM 3618 C CA . GLU A 1 465 ? 24.620 25.834 -9.683 1.00 95.31 465 GLU A CA 1
ATOM 3619 C C . GLU A 1 465 ? 24.015 24.531 -9.139 1.00 95.31 465 GLU A C 1
ATOM 3621 O O . GLU A 1 465 ? 22.809 24.308 -9.243 1.00 95.31 465 GLU A O 1
ATOM 3626 N N . SER A 1 466 ? 24.840 23.656 -8.555 1.00 95.94 466 SER A N 1
ATOM 3627 C CA . SER A 1 466 ? 24.351 22.419 -7.931 1.00 95.94 466 SER A CA 1
ATOM 3628 C C . SER A 1 466 ? 23.604 22.705 -6.625 1.00 95.94 466 SER A C 1
ATOM 3630 O O . SER A 1 466 ? 23.868 23.712 -5.970 1.00 95.94 466 SER A O 1
ATOM 3632 N N . ILE A 1 467 ? 22.740 21.788 -6.173 1.00 95.12 467 ILE A N 1
ATOM 3633 C CA . ILE A 1 467 ? 22.034 21.931 -4.884 1.00 95.12 467 ILE A CA 1
ATOM 3634 C C . ILE A 1 467 ? 23.017 22.152 -3.724 1.00 95.12 467 ILE A C 1
ATOM 3636 O O . ILE A 1 467 ? 22.743 22.960 -2.846 1.00 95.12 467 ILE A O 1
ATOM 3640 N N . ALA A 1 468 ? 24.175 21.484 -3.738 1.00 93.38 468 ALA A N 1
ATOM 3641 C CA . ALA A 1 468 ? 25.199 21.665 -2.708 1.00 93.38 468 ALA A CA 1
ATOM 3642 C C . ALA A 1 468 ? 25.781 23.092 -2.705 1.00 93.38 468 ALA A C 1
ATOM 3644 O O . ALA A 1 468 ? 25.983 23.670 -1.643 1.00 93.38 468 ALA A O 1
ATOM 3645 N N . ALA A 1 469 ? 26.004 23.685 -3.883 1.00 95.25 469 ALA A N 1
ATOM 3646 C CA . ALA A 1 469 ? 26.458 25.072 -3.987 1.00 95.25 469 ALA A CA 1
ATOM 3647 C C . ALA A 1 469 ? 25.365 26.063 -3.552 1.00 95.25 469 ALA A C 1
ATOM 3649 O O . ALA A 1 469 ? 25.654 27.043 -2.866 1.00 95.25 469 ALA A O 1
ATOM 3650 N N . LEU A 1 470 ? 24.099 25.780 -3.880 1.00 95.81 470 LEU A N 1
ATOM 3651 C CA . LEU A 1 470 ? 22.960 26.577 -3.420 1.00 95.81 470 LEU A CA 1
ATOM 3652 C C . LEU A 1 470 ? 22.798 26.514 -1.893 1.00 95.81 470 LEU A C 1
ATOM 3654 O O . LEU A 1 470 ? 22.520 27.538 -1.276 1.00 95.81 470 LEU A O 1
ATOM 3658 N N . GLU A 1 471 ? 23.019 25.355 -1.271 1.00 95.38 471 GLU A N 1
ATOM 3659 C CA . GLU A 1 471 ? 22.988 25.196 0.190 1.00 95.38 471 GLU A CA 1
ATOM 3660 C C . GLU A 1 471 ? 24.060 26.052 0.884 1.00 95.38 471 GLU A C 1
ATOM 3662 O O . GLU A 1 471 ? 23.778 26.700 1.891 1.00 95.38 471 GLU A O 1
ATOM 3667 N N . GLU A 1 472 ? 25.265 26.143 0.313 1.00 94.69 472 GLU A N 1
ATOM 3668 C CA . GLU A 1 472 ? 26.317 27.038 0.818 1.00 94.69 472 GLU A CA 1
ATOM 3669 C C . GLU A 1 472 ? 25.984 28.524 0.596 1.00 94.69 472 GLU A C 1
ATOM 3671 O O . GLU A 1 472 ? 26.266 29.371 1.449 1.00 94.69 472 GLU A O 1
ATOM 3676 N N . LYS A 1 473 ? 25.376 28.852 -0.548 1.00 96.44 473 LYS A N 1
ATOM 3677 C CA . LYS A 1 473 ? 25.057 30.226 -0.960 1.00 96.44 473 LYS A CA 1
ATOM 3678 C C . LYS A 1 473 ? 23.863 30.823 -0.212 1.00 96.44 473 LYS A C 1
ATOM 3680 O O . LYS A 1 473 ? 23.834 32.034 0.013 1.00 96.44 473 LYS A O 1
ATOM 3685 N N . TYR A 1 474 ? 22.895 29.996 0.181 1.00 97.00 474 TYR A N 1
ATOM 3686 C CA . TYR A 1 474 ? 21.649 30.415 0.826 1.00 97.00 474 TYR A CA 1
ATOM 3687 C C . TYR A 1 474 ? 21.496 29.773 2.216 1.00 97.00 474 TYR A C 1
ATOM 3689 O O . TYR A 1 474 ? 20.655 28.898 2.405 1.00 97.00 474 TYR A O 1
ATOM 3697 N N . PRO A 1 475 ? 22.252 30.232 3.232 1.00 95.50 475 PRO A N 1
ATOM 3698 C CA . PRO A 1 475 ? 22.351 29.563 4.536 1.00 95.50 475 PRO A CA 1
ATOM 3699 C C . PRO A 1 475 ? 21.069 29.602 5.384 1.00 95.50 475 PRO A C 1
ATOM 3701 O O . PRO A 1 475 ? 21.003 28.951 6.425 1.00 95.50 475 PRO A O 1
ATOM 3704 N N . LEU A 1 476 ? 20.064 30.391 4.985 1.00 96.12 476 LEU A N 1
ATOM 3705 C CA . LEU A 1 476 ? 18.746 30.422 5.632 1.00 96.12 476 LEU A CA 1
ATOM 3706 C C . LEU A 1 476 ? 17.746 29.439 5.002 1.00 96.12 476 LEU A C 1
ATOM 3708 O O . LEU A 1 476 ? 16.615 29.341 5.480 1.00 96.12 476 LEU A O 1
ATOM 3712 N N . LEU A 1 477 ? 18.148 28.730 3.943 1.00 97.50 477 LEU A N 1
ATOM 3713 C CA . LEU A 1 477 ? 17.350 27.719 3.262 1.00 97.50 477 LEU A CA 1
ATOM 3714 C C . LEU A 1 477 ? 17.923 26.327 3.553 1.00 97.50 477 LEU A C 1
ATOM 3716 O O . LEU A 1 477 ? 19.130 26.114 3.492 1.00 97.50 477 LEU A O 1
ATOM 3720 N N . GLY A 1 478 ? 17.053 25.369 3.862 1.00 95.62 478 GLY A N 1
ATOM 3721 C CA . GLY A 1 478 ? 17.418 23.959 3.981 1.00 95.62 478 GLY A CA 1
ATOM 3722 C C . GLY A 1 478 ? 17.108 23.211 2.692 1.00 95.62 478 GLY A C 1
ATOM 3723 O O . GLY A 1 478 ? 16.003 23.342 2.173 1.00 95.62 478 GLY A O 1
ATOM 3724 N N . PHE A 1 479 ? 18.039 22.397 2.193 1.00 96.31 479 PHE A N 1
ATOM 3725 C CA . PHE A 1 479 ? 17.832 21.579 0.995 1.00 96.31 479 PHE A CA 1
ATOM 3726 C C . PHE A 1 479 ? 17.833 20.095 1.359 1.00 96.31 479 PHE A C 1
ATOM 3728 O O . PHE A 1 479 ? 18.821 19.541 1.841 1.00 96.31 479 PHE A O 1
ATOM 3735 N N . HIS A 1 480 ? 16.711 19.414 1.131 1.00 91.06 480 HIS A N 1
ATOM 3736 C CA . HIS A 1 480 ? 16.553 18.019 1.536 1.00 91.06 480 HIS A CA 1
ATOM 3737 C C . HIS A 1 480 ? 15.980 17.163 0.414 1.00 91.06 480 HIS A C 1
ATOM 3739 O O . HIS A 1 480 ? 14.813 17.302 0.046 1.00 91.06 480 HIS A O 1
ATOM 3745 N N . ARG A 1 481 ? 16.774 16.211 -0.085 1.00 86.44 481 ARG A N 1
ATOM 3746 C CA . ARG A 1 481 ? 16.281 15.169 -0.994 1.00 86.44 481 ARG A CA 1
ATOM 3747 C C . ARG A 1 481 ? 15.540 14.104 -0.191 1.00 86.44 481 ARG A C 1
ATOM 3749 O O . ARG A 1 481 ? 16.095 13.546 0.760 1.00 86.44 481 ARG A O 1
ATOM 3756 N N . ARG A 1 482 ? 14.283 13.827 -0.543 1.00 74.81 482 ARG A N 1
ATOM 3757 C CA . ARG A 1 482 ? 13.471 12.784 0.107 1.00 74.81 482 ARG A CA 1
ATOM 3758 C C . ARG A 1 482 ? 13.374 11.528 -0.753 1.00 74.81 482 ARG A C 1
ATOM 3760 O O . ARG A 1 482 ? 13.166 10.454 -0.192 1.00 74.81 482 ARG A O 1
ATOM 3767 N N . GLY A 1 483 ? 13.584 11.643 -2.064 1.00 70.56 483 GLY A N 1
ATOM 3768 C CA . GLY A 1 483 ? 13.557 10.514 -2.990 1.00 70.56 483 GLY A CA 1
ATOM 3769 C C . GLY A 1 483 ? 12.135 10.000 -3.196 1.00 70.56 483 GLY A C 1
ATOM 3770 O O . GLY A 1 483 ? 11.893 8.790 -3.171 1.00 70.56 483 GLY A O 1
ATOM 3771 N N . TYR A 1 484 ? 11.172 10.912 -3.323 1.00 66.88 484 TYR A N 1
ATOM 3772 C CA . TYR A 1 484 ? 9.782 10.563 -3.554 1.00 66.88 484 TYR A CA 1
ATOM 3773 C C . TYR A 1 484 ? 9.647 9.809 -4.875 1.00 66.88 484 TYR A C 1
ATOM 3775 O O . TYR A 1 484 ? 10.015 10.295 -5.942 1.00 66.88 484 TYR A O 1
ATOM 3783 N N . ALA A 1 485 ? 9.037 8.624 -4.810 1.00 64.62 485 ALA A N 1
ATOM 3784 C CA . ALA A 1 485 ? 8.763 7.819 -5.997 1.00 64.62 485 ALA A CA 1
ATOM 3785 C C . ALA A 1 485 ? 7.878 8.566 -7.012 1.00 64.62 485 ALA A C 1
ATOM 3787 O O . ALA A 1 485 ? 8.078 8.415 -8.211 1.00 64.62 485 ALA A O 1
ATOM 3788 N N . ALA A 1 486 ? 6.947 9.400 -6.529 1.00 66.81 486 ALA A N 1
ATOM 3789 C CA . ALA A 1 486 ? 6.101 10.249 -7.370 1.00 66.81 486 ALA A CA 1
ATOM 3790 C C . ALA A 1 486 ? 6.905 11.311 -8.139 1.00 66.81 486 ALA A C 1
ATOM 3792 O O . ALA A 1 486 ? 6.521 11.669 -9.239 1.00 66.81 486 ALA A O 1
ATOM 3793 N N . ALA A 1 487 ? 8.029 11.769 -7.585 1.00 71.88 487 ALA A N 1
ATOM 3794 C CA . ALA A 1 487 ? 8.946 12.702 -8.231 1.00 71.88 487 ALA A CA 1
ATOM 3795 C C . ALA A 1 487 ? 10.074 11.990 -9.000 1.00 71.88 487 ALA A C 1
ATOM 3797 O O . ALA A 1 487 ? 11.043 12.628 -9.394 1.00 71.88 487 ALA A O 1
ATOM 3798 N N . HIS A 1 488 ? 10.016 10.659 -9.147 1.00 67.12 488 HIS A N 1
ATOM 3799 C CA . HIS A 1 488 ? 11.085 9.840 -9.735 1.00 67.12 488 HIS A CA 1
ATOM 3800 C C . HIS A 1 488 ? 12.474 10.044 -9.095 1.00 67.12 488 HIS A C 1
ATOM 3802 O O . HIS A 1 488 ? 13.498 9.798 -9.728 1.00 67.12 488 HIS A O 1
ATOM 3808 N N . GLY A 1 489 ? 12.517 10.463 -7.825 1.00 71.75 489 GLY A N 1
ATOM 3809 C CA . GLY A 1 489 ? 13.756 10.794 -7.118 1.00 71.75 489 GLY A CA 1
ATOM 3810 C C . GLY A 1 489 ? 14.394 12.131 -7.515 1.00 71.75 489 GLY A C 1
ATOM 3811 O O . GLY A 1 489 ? 15.484 12.433 -7.031 1.00 71.75 489 GLY A O 1
ATOM 3812 N N . ASP A 1 490 ? 13.724 12.926 -8.352 1.00 85.69 490 ASP A N 1
ATOM 3813 C CA . ASP A 1 490 ? 14.125 14.279 -8.742 1.00 85.69 490 ASP A CA 1
ATOM 3814 C C . ASP A 1 490 ? 13.525 15.355 -7.818 1.00 85.69 490 ASP A C 1
ATOM 3816 O O . ASP A 1 490 ? 13.287 16.482 -8.225 1.00 85.69 490 ASP A O 1
ATOM 3820 N N . ASP A 1 491 ? 13.233 15.028 -6.560 1.00 91.88 491 ASP A N 1
ATOM 3821 C CA . ASP A 1 491 ? 12.723 15.987 -5.582 1.00 91.88 491 ASP A CA 1
ATOM 3822 C C . ASP A 1 491 ? 13.830 16.579 -4.704 1.00 91.88 491 ASP A C 1
ATOM 3824 O O . ASP A 1 491 ? 14.684 15.876 -4.153 1.00 91.88 491 ASP A O 1
ATOM 3828 N N . VAL A 1 492 ? 13.735 17.884 -4.473 1.00 95.75 492 VAL A N 1
ATOM 3829 C CA . VAL A 1 492 ? 14.387 18.557 -3.350 1.00 95.75 492 VAL A CA 1
ATOM 3830 C C . VAL A 1 492 ? 13.356 19.411 -2.621 1.00 95.75 492 VAL A C 1
ATOM 3832 O O . VAL A 1 492 ? 12.601 20.165 -3.229 1.00 95.75 492 VAL A O 1
ATOM 3835 N N . THR A 1 493 ? 13.285 19.261 -1.301 1.00 97.19 493 THR A N 1
ATOM 3836 C CA . THR A 1 493 ? 12.512 20.163 -0.442 1.00 97.19 493 THR A CA 1
ATOM 3837 C C . THR A 1 493 ? 13.389 21.351 -0.079 1.00 97.19 493 THR A C 1
ATOM 3839 O O . THR A 1 493 ? 14.487 21.141 0.437 1.00 97.19 493 THR A O 1
ATOM 3842 N N . VAL A 1 494 ? 12.898 22.560 -0.337 1.00 97.44 494 VAL A N 1
ATOM 3843 C CA . VAL A 1 494 ? 13.478 23.818 0.134 1.00 97.44 494 VAL A CA 1
ATOM 3844 C C . VAL A 1 494 ? 12.695 24.256 1.369 1.00 97.44 494 VAL A C 1
ATOM 3846 O O . VAL A 1 494 ? 11.545 24.683 1.252 1.00 97.44 494 VAL A O 1
ATOM 3849 N N . ASP A 1 495 ? 13.299 24.102 2.544 1.00 96.56 495 ASP A N 1
ATOM 3850 C CA . ASP A 1 495 ? 12.740 24.502 3.837 1.00 96.56 495 ASP A CA 1
ATOM 3851 C C . ASP A 1 495 ? 13.196 25.924 4.193 1.00 96.56 495 ASP A C 1
ATOM 3853 O O . ASP A 1 495 ? 14.355 26.282 3.988 1.00 96.56 495 ASP A O 1
ATOM 3857 N N . PHE A 1 496 ? 12.300 26.741 4.744 1.00 96.88 496 PHE A N 1
ATOM 3858 C CA . PHE A 1 496 ? 12.587 28.139 5.074 1.00 96.88 496 PHE A CA 1
ATOM 3859 C C . PHE A 1 496 ? 11.732 28.647 6.239 1.00 96.88 496 PHE A C 1
ATOM 3861 O O . PHE A 1 496 ? 10.671 28.105 6.566 1.00 96.88 496 PHE A O 1
ATOM 3868 N N . ALA A 1 497 ? 12.193 29.718 6.878 1.00 96.62 497 ALA A N 1
ATOM 3869 C CA . ALA A 1 497 ? 11.395 30.492 7.818 1.00 96.62 497 ALA A CA 1
ATOM 3870 C C . ALA A 1 497 ? 10.555 31.541 7.074 1.00 96.62 497 ALA A C 1
ATOM 3872 O O . ALA A 1 497 ? 10.987 32.087 6.063 1.00 96.62 497 ALA A O 1
ATOM 3873 N N . PHE A 1 498 ? 9.358 31.850 7.576 1.00 95.62 498 PHE A N 1
ATOM 3874 C CA . PHE A 1 498 ? 8.581 32.990 7.071 1.00 95.62 498 PHE A CA 1
ATOM 3875 C C . PHE A 1 498 ? 9.053 34.282 7.750 1.00 95.62 498 PHE A C 1
ATOM 3877 O O . PHE A 1 498 ? 8.343 34.854 8.578 1.00 95.62 498 PHE A O 1
ATOM 3884 N N . ASP A 1 499 ? 10.271 34.699 7.419 1.00 93.12 499 ASP A N 1
ATOM 3885 C CA . ASP A 1 499 ? 10.836 36.008 7.738 1.00 93.12 499 ASP A CA 1
ATOM 3886 C C . ASP A 1 499 ? 11.435 36.644 6.478 1.00 93.12 499 ASP A C 1
ATOM 3888 O O . ASP A 1 499 ? 11.701 35.958 5.489 1.00 93.12 499 ASP A O 1
ATOM 3892 N N . ASP A 1 500 ? 11.621 37.964 6.501 1.00 92.38 500 ASP A N 1
ATOM 3893 C CA . ASP A 1 500 ? 12.010 38.732 5.315 1.00 92.38 500 ASP A CA 1
ATOM 3894 C C . ASP A 1 500 ? 13.342 38.264 4.709 1.00 92.38 500 ASP A C 1
ATOM 3896 O O . ASP A 1 500 ? 13.505 38.272 3.490 1.00 92.38 500 ASP A O 1
ATOM 3900 N N . ALA A 1 501 ? 14.297 37.829 5.539 1.00 94.88 501 ALA A N 1
ATOM 3901 C CA . ALA A 1 501 ? 15.618 37.421 5.074 1.00 94.88 501 ALA A CA 1
ATOM 3902 C C . ALA A 1 501 ? 15.568 36.064 4.358 1.00 94.88 501 ALA A C 1
ATOM 3904 O O . ALA A 1 501 ? 16.118 35.923 3.263 1.00 94.88 501 ALA A O 1
ATOM 3905 N N . ALA A 1 502 ? 14.885 35.079 4.945 1.00 95.88 502 ALA A N 1
ATOM 3906 C CA . ALA A 1 502 ? 14.712 33.766 4.333 1.00 95.88 502 ALA A CA 1
ATOM 3907 C C . ALA A 1 502 ? 13.821 33.833 3.081 1.00 95.88 502 ALA A C 1
ATOM 3909 O O . ALA A 1 502 ? 14.140 33.203 2.072 1.00 95.88 502 ALA A O 1
ATOM 3910 N N . LEU A 1 503 ? 12.754 34.639 3.098 1.00 94.69 503 LEU A N 1
ATOM 3911 C CA . LEU A 1 503 ? 11.888 34.835 1.931 1.00 94.69 503 LEU A CA 1
ATOM 3912 C C . LEU A 1 503 ? 12.617 35.543 0.783 1.00 94.69 503 LEU A C 1
ATOM 3914 O O . LEU A 1 503 ? 12.476 35.116 -0.358 1.00 94.69 503 LEU A O 1
ATOM 3918 N N . ALA A 1 504 ? 13.461 36.542 1.064 1.00 95.12 504 ALA A N 1
ATOM 3919 C CA . ALA A 1 504 ? 14.282 37.183 0.035 1.00 95.12 504 ALA A CA 1
ATOM 3920 C C . ALA A 1 504 ? 15.283 36.205 -0.609 1.00 95.12 504 ALA A C 1
ATOM 3922 O O . ALA A 1 504 ? 15.491 36.241 -1.822 1.00 95.12 504 ALA A O 1
ATOM 3923 N N . MET A 1 505 ? 15.885 35.307 0.181 1.00 97.50 505 MET A N 1
ATOM 3924 C CA . MET A 1 505 ? 16.747 34.242 -0.349 1.00 97.50 505 MET A CA 1
ATOM 3925 C C . MET A 1 505 ? 15.959 33.233 -1.186 1.00 97.50 505 MET A C 1
ATOM 3927 O O . MET A 1 505 ? 16.420 32.838 -2.254 1.00 97.50 505 MET A O 1
ATOM 3931 N N . LEU A 1 506 ? 14.767 32.842 -0.727 1.00 96.50 506 LEU A N 1
ATOM 3932 C CA . LEU A 1 506 ? 13.882 31.959 -1.477 1.00 96.50 506 LEU A CA 1
ATOM 3933 C C . LEU A 1 506 ? 13.479 32.603 -2.810 1.00 96.50 506 LEU A C 1
ATOM 3935 O O . LEU A 1 506 ? 13.574 31.954 -3.842 1.00 96.50 506 LEU A O 1
ATOM 3939 N N . ASP A 1 507 ? 13.095 33.879 -2.825 1.00 94.50 507 ASP A N 1
ATOM 3940 C CA . ASP A 1 507 ? 12.706 34.600 -4.044 1.00 94.50 507 ASP A CA 1
ATOM 3941 C C . ASP A 1 507 ? 13.861 34.814 -5.032 1.00 94.50 507 ASP A C 1
ATOM 3943 O O . ASP A 1 507 ? 13.616 34.962 -6.230 1.00 94.50 507 ASP A O 1
ATOM 3947 N N . ALA A 1 508 ? 15.112 34.769 -4.568 1.00 95.38 508 ALA A N 1
ATOM 3948 C CA . ALA A 1 508 ? 16.282 34.771 -5.442 1.00 95.38 508 ALA A CA 1
ATOM 3949 C C . ALA A 1 508 ? 16.487 33.435 -6.189 1.00 95.38 508 ALA A C 1
ATOM 3951 O O . ALA A 1 508 ? 17.244 33.397 -7.161 1.00 95.38 508 ALA A O 1
ATOM 3952 N N . LEU A 1 509 ? 15.834 32.346 -5.760 1.00 95.50 509 LEU A N 1
ATOM 3953 C CA . LEU A 1 509 ? 15.873 31.056 -6.449 1.00 95.50 509 LEU A CA 1
ATOM 3954 C C . LEU A 1 509 ? 14.797 30.968 -7.541 1.00 95.50 509 LEU A C 1
ATOM 3956 O O . LEU A 1 509 ? 13.663 31.411 -7.341 1.00 95.50 509 LEU A O 1
ATOM 3960 N N . PRO A 1 510 ? 15.058 30.250 -8.649 1.00 95.56 510 PRO A N 1
ATOM 3961 C CA . PRO A 1 510 ? 14.044 29.942 -9.658 1.00 95.56 510 PRO A CA 1
ATOM 3962 C C . PRO A 1 510 ? 13.081 28.822 -9.206 1.00 95.56 510 PRO A C 1
ATOM 3964 O O . PRO A 1 510 ? 12.613 28.016 -10.013 1.00 95.56 510 PRO A O 1
ATOM 3967 N N . TRP A 1 511 ? 12.764 28.759 -7.907 1.00 94.88 511 TRP A N 1
ATOM 3968 C CA . TRP A 1 511 ? 12.012 27.668 -7.289 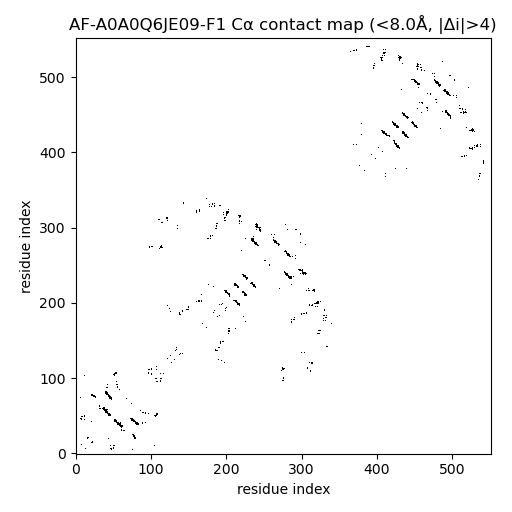1.00 94.88 511 TRP A CA 1
ATOM 3969 C C . TRP A 1 511 ? 10.585 27.555 -7.823 1.00 94.88 511 TRP A C 1
ATOM 3971 O O . TRP A 1 511 ? 10.081 26.448 -7.921 1.00 94.88 511 TRP A O 1
ATOM 3981 N N . ARG A 1 512 ? 9.937 28.662 -8.211 1.00 93.88 512 ARG A N 1
ATOM 3982 C CA . ARG A 1 512 ? 8.569 28.641 -8.764 1.00 93.88 512 ARG A CA 1
ATOM 3983 C C . ARG A 1 512 ? 8.505 27.869 -10.078 1.00 93.88 512 ARG A C 1
ATOM 3985 O O . ARG A 1 512 ? 7.634 27.027 -10.254 1.00 93.88 512 ARG A O 1
ATOM 3992 N N . ALA A 1 513 ? 9.467 28.111 -10.967 1.00 89.69 513 ALA A N 1
ATOM 3993 C CA . ALA A 1 513 ? 9.558 27.393 -12.233 1.00 89.69 513 ALA A CA 1
ATOM 3994 C C . ALA A 1 513 ? 9.900 25.911 -12.006 1.00 89.69 513 ALA A C 1
ATOM 3996 O O . ALA A 1 513 ? 9.251 25.038 -12.576 1.00 89.69 513 ALA A O 1
ATOM 3997 N N . ALA A 1 514 ? 10.848 25.620 -11.108 1.00 91.81 514 ALA A N 1
ATOM 3998 C CA . ALA A 1 514 ? 11.199 24.246 -10.742 1.00 91.81 514 ALA A CA 1
ATOM 3999 C C . ALA A 1 514 ? 10.056 23.496 -10.024 1.00 91.81 514 ALA A C 1
ATOM 4001 O O . ALA A 1 514 ? 9.888 22.289 -10.200 1.00 91.81 514 ALA A O 1
ATOM 4002 N N . ALA A 1 515 ? 9.248 24.204 -9.231 1.00 93.75 515 ALA A N 1
ATOM 4003 C CA . ALA A 1 515 ? 8.042 23.683 -8.599 1.00 93.75 515 ALA A CA 1
ATOM 4004 C C . ALA A 1 515 ? 6.963 23.384 -9.640 1.00 93.75 515 ALA A C 1
ATOM 4006 O O . ALA A 1 515 ? 6.361 22.320 -9.569 1.00 93.75 515 ALA A O 1
ATOM 4007 N N . SER A 1 516 ? 6.747 24.279 -10.614 1.00 89.75 516 SER A N 1
ATOM 4008 C CA . SER A 1 516 ? 5.773 24.076 -11.695 1.00 89.75 516 SER A CA 1
ATOM 4009 C C . SER A 1 516 ? 6.083 22.809 -12.483 1.00 89.75 516 SER A C 1
ATOM 4011 O O . SER A 1 516 ? 5.210 21.965 -12.622 1.00 89.75 516 SER A O 1
ATOM 4013 N N . VAL A 1 517 ? 7.340 22.614 -12.904 1.00 82.50 517 VAL A N 1
ATOM 4014 C CA . VAL A 1 517 ? 7.758 21.409 -13.645 1.00 82.50 517 VAL A CA 1
ATOM 4015 C C . VAL A 1 517 ? 7.474 20.132 -12.849 1.00 82.50 517 VAL A C 1
ATOM 4017 O O . VAL A 1 517 ? 6.933 19.161 -13.384 1.00 82.50 517 VAL A O 1
ATOM 4020 N N . LEU A 1 518 ? 7.793 20.132 -11.552 1.00 88.31 518 LEU A N 1
ATOM 4021 C CA . LEU A 1 518 ? 7.503 18.990 -10.689 1.00 88.31 518 LEU A CA 1
ATOM 4022 C C . LEU A 1 518 ? 5.995 18.770 -10.522 1.00 88.31 518 LEU A C 1
ATOM 4024 O O . LEU A 1 518 ? 5.527 17.638 -10.617 1.00 88.31 518 LEU A O 1
ATOM 4028 N N . ILE A 1 519 ? 5.245 19.840 -10.262 1.00 88.81 519 ILE A N 1
ATOM 4029 C CA . ILE A 1 519 ? 3.797 19.806 -10.066 1.00 88.81 519 ILE A CA 1
ATOM 4030 C C . ILE A 1 519 ? 3.109 19.280 -11.323 1.00 88.81 519 ILE A C 1
ATOM 4032 O O . ILE A 1 519 ? 2.331 18.341 -11.205 1.00 88.81 519 ILE A O 1
ATOM 4036 N N . ASP A 1 520 ? 3.453 19.770 -12.510 1.00 81.12 520 ASP A N 1
ATOM 4037 C CA . ASP A 1 520 ? 2.898 19.287 -13.778 1.00 81.12 520 ASP A CA 1
ATOM 4038 C C . ASP A 1 520 ? 3.182 17.794 -13.988 1.00 81.12 520 ASP A C 1
ATOM 4040 O O . ASP A 1 520 ? 2.299 17.036 -14.390 1.00 81.12 520 ASP A O 1
ATOM 4044 N N . THR A 1 521 ? 4.382 17.338 -13.614 1.00 75.56 521 THR A N 1
ATOM 4045 C CA . THR A 1 521 ? 4.769 15.922 -13.708 1.00 75.56 521 THR A CA 1
ATOM 4046 C C . THR A 1 521 ? 3.880 15.022 -12.839 1.00 75.56 521 THR A C 1
ATOM 4048 O O . THR A 1 521 ? 3.426 13.960 -13.275 1.00 75.56 521 THR A O 1
ATOM 4051 N N . ILE A 1 522 ? 3.591 15.436 -11.602 1.00 81.69 522 ILE A N 1
ATOM 4052 C CA . ILE A 1 522 ? 2.858 14.613 -10.621 1.00 81.69 522 ILE A CA 1
ATOM 4053 C C . ILE A 1 522 ? 1.337 14.841 -10.631 1.00 81.69 522 ILE A C 1
ATOM 4055 O O . ILE A 1 522 ? 0.584 14.022 -10.087 1.00 81.69 522 ILE A O 1
ATOM 4059 N N . ARG A 1 523 ? 0.874 15.930 -11.258 1.00 80.31 523 ARG A N 1
ATOM 4060 C CA . ARG A 1 523 ? -0.540 16.315 -11.437 1.00 80.31 523 ARG A CA 1
ATOM 4061 C C . ARG A 1 523 ? -1.285 15.439 -12.453 1.00 80.31 523 ARG A C 1
ATOM 4063 O O . ARG A 1 523 ? -2.468 15.619 -12.703 1.00 80.31 523 ARG A O 1
ATOM 4070 N N . THR A 1 524 ? -0.623 14.407 -12.958 1.00 63.19 524 THR A N 1
ATOM 4071 C CA . THR A 1 524 ? -1.175 13.352 -13.818 1.00 63.19 524 THR A CA 1
ATOM 4072 C C . THR A 1 524 ? -1.990 12.294 -13.059 1.00 63.19 524 THR A C 1
ATOM 4074 O O . THR A 1 524 ? -2.597 11.417 -13.672 1.00 63.19 524 THR A O 1
ATOM 4077 N N . SER A 1 525 ? -2.024 12.343 -11.720 1.00 65.38 525 SER A N 1
ATOM 4078 C CA . SER A 1 525 ? -2.699 11.349 -10.876 1.00 65.38 525 SER A CA 1
ATOM 4079 C C . SER A 1 525 ? -3.689 11.981 -9.896 1.00 65.38 525 SER A C 1
ATOM 4081 O O . SER A 1 525 ? -3.474 13.084 -9.396 1.00 65.38 525 SER A O 1
ATOM 4083 N N . LYS A 1 526 ? -4.764 11.252 -9.555 1.00 78.06 526 LYS A N 1
ATOM 4084 C CA . LYS A 1 526 ? -5.712 11.691 -8.517 1.00 78.06 526 LYS A CA 1
ATOM 4085 C C . LYS A 1 526 ? -5.001 11.830 -7.174 1.00 78.06 526 LYS A C 1
ATOM 4087 O O . LYS A 1 526 ? -4.299 10.909 -6.746 1.00 78.06 526 LYS A O 1
ATOM 4092 N N . SER A 1 527 ? -5.249 12.929 -6.469 1.00 82.00 527 SER A N 1
ATOM 4093 C CA . SER A 1 527 ? -4.737 13.120 -5.120 1.00 82.00 527 SER A CA 1
ATOM 4094 C C . SER A 1 527 ? -5.623 12.405 -4.095 1.00 82.00 527 SER A C 1
ATOM 4096 O O . SER A 1 527 ? -6.813 12.703 -3.975 1.00 82.00 527 SER A O 1
ATOM 4098 N N . PRO A 1 528 ? -5.084 11.482 -3.275 1.00 74.75 528 PRO A N 1
ATOM 4099 C CA . PRO A 1 528 ? -5.875 10.771 -2.269 1.00 74.75 528 PRO A CA 1
ATOM 4100 C C . PRO A 1 528 ? -6.301 11.694 -1.115 1.00 74.75 528 PRO A C 1
ATOM 4102 O O . PRO A 1 528 ? -7.156 11.327 -0.301 1.00 74.75 528 PRO A O 1
ATOM 4105 N N . TRP A 1 529 ? -5.716 12.894 -1.041 1.00 82.69 529 TRP A N 1
ATOM 4106 C CA . TRP A 1 529 ? -6.050 13.928 -0.067 1.00 82.69 529 TRP A CA 1
ATOM 4107 C C . TRP A 1 529 ? -7.005 14.985 -0.613 1.00 82.69 529 TRP A C 1
ATOM 4109 O O . TRP A 1 529 ? -7.380 15.882 0.138 1.00 82.69 529 TRP A O 1
ATOM 4119 N N . ALA A 1 530 ? -7.449 14.866 -1.865 1.00 74.06 530 ALA A N 1
ATOM 4120 C CA . ALA A 1 530 ? -8.315 15.858 -2.488 1.00 74.06 530 ALA A CA 1
ATOM 4121 C C . ALA A 1 530 ? -9.663 16.016 -1.757 1.00 74.06 530 ALA A C 1
ATOM 4123 O O . ALA A 1 530 ? -10.178 17.117 -1.625 1.00 74.06 530 ALA A O 1
ATOM 4124 N N . ARG A 1 531 ? -10.155 14.952 -1.106 1.00 77.88 531 ARG A N 1
ATOM 4125 C CA . ARG A 1 531 ? -11.327 14.997 -0.204 1.00 77.88 531 ARG A CA 1
ATOM 4126 C C . ARG A 1 531 ? -11.172 15.893 1.036 1.00 77.88 531 ARG A C 1
ATOM 4128 O O . ARG A 1 531 ? -12.132 16.083 1.774 1.00 77.88 531 ARG A O 1
ATOM 4135 N N . TYR A 1 532 ? -9.952 16.333 1.347 1.00 83.44 532 TYR A N 1
ATOM 4136 C CA . TYR A 1 532 ? -9.661 17.274 2.432 1.00 83.44 532 TYR A CA 1
ATOM 4137 C C . TYR A 1 532 ? -9.467 18.701 1.913 1.00 83.44 532 TYR A C 1
ATOM 4139 O O . TYR A 1 532 ? -8.974 19.548 2.663 1.00 83.44 532 TYR A O 1
ATOM 4147 N N . HIS A 1 533 ? -9.795 18.945 0.641 1.00 89.81 533 HIS A N 1
ATOM 4148 C CA . HIS A 1 533 ? -9.751 20.269 0.056 1.00 89.81 533 HIS A CA 1
ATOM 4149 C C . HIS A 1 533 ? -10.629 21.245 0.846 1.00 89.81 533 HIS A C 1
ATOM 4151 O O . HIS A 1 533 ? -11.705 20.886 1.321 1.00 89.81 533 HIS A O 1
ATOM 4157 N N . SER A 1 534 ? -10.131 22.465 1.015 1.00 91.75 534 SER A N 1
ATOM 4158 C CA . SER A 1 534 ? -10.833 23.557 1.669 1.00 91.75 534 SER A CA 1
ATOM 4159 C C . SER A 1 534 ? -11.094 24.665 0.660 1.00 91.75 534 SER A C 1
ATOM 4161 O O . SER A 1 534 ? -10.200 25.470 0.378 1.00 91.75 534 SER A O 1
ATOM 4163 N N . ASP A 1 535 ? -12.334 24.729 0.172 1.00 88.44 535 ASP A N 1
ATOM 4164 C CA . ASP A 1 535 ? -12.781 25.777 -0.753 1.00 88.44 535 ASP A CA 1
ATOM 4165 C C . ASP A 1 535 ? -12.624 27.165 -0.129 1.00 88.44 535 ASP A C 1
ATOM 4167 O O . ASP A 1 535 ? -12.212 28.103 -0.797 1.00 88.44 535 ASP A O 1
ATOM 4171 N N . VAL A 1 536 ? -12.856 27.286 1.185 1.00 90.12 536 VAL A N 1
ATOM 4172 C CA . VAL A 1 536 ? -12.699 28.544 1.935 1.00 90.12 536 VAL A CA 1
ATOM 4173 C C . VAL A 1 536 ? -11.266 29.074 1.840 1.00 90.12 536 VAL A C 1
ATOM 4175 O O . VAL A 1 536 ? -11.054 30.264 1.615 1.00 90.12 536 VAL A O 1
ATOM 4178 N N . LEU A 1 537 ? -10.265 28.200 2.005 1.00 90.69 537 LEU A N 1
ATOM 4179 C CA . LEU A 1 537 ? -8.865 28.611 1.899 1.00 90.69 537 LEU A CA 1
ATOM 4180 C C . LEU A 1 537 ? -8.508 28.981 0.458 1.00 90.69 537 LEU A C 1
ATOM 4182 O O . LEU A 1 537 ? -7.816 29.978 0.261 1.00 90.69 537 LEU A O 1
ATOM 4186 N N . LEU A 1 538 ? -8.975 28.205 -0.527 1.00 91.06 538 LEU A N 1
ATOM 4187 C CA . LEU A 1 538 ? -8.719 28.477 -1.941 1.00 91.06 538 LEU A CA 1
ATOM 4188 C C . LEU A 1 538 ? -9.358 29.795 -2.395 1.00 91.06 538 LEU A C 1
ATOM 4190 O O . LEU A 1 538 ? -8.699 30.598 -3.057 1.00 91.06 538 LEU A O 1
ATOM 4194 N N . GLN A 1 539 ? -10.614 30.033 -2.017 1.00 89.19 539 GLN A N 1
ATOM 4195 C CA . GLN A 1 539 ? -11.331 31.268 -2.313 1.00 89.19 539 GLN A CA 1
ATOM 4196 C C . GLN A 1 539 ? -10.608 32.466 -1.709 1.00 89.19 539 GLN A C 1
ATOM 4198 O O . GLN A 1 539 ? -10.368 33.424 -2.429 1.00 89.19 539 GLN A O 1
ATOM 4203 N N . GLU A 1 540 ? -10.176 32.417 -0.447 1.00 88.12 540 GLU A N 1
ATOM 4204 C CA . GLU A 1 540 ? -9.434 33.528 0.164 1.00 88.12 540 GLU A CA 1
ATOM 4205 C C . GLU A 1 540 ? -8.156 33.877 -0.615 1.00 88.12 540 GLU A C 1
ATOM 4207 O O . GLU A 1 540 ? -7.897 35.046 -0.927 1.00 88.12 540 GLU A O 1
ATOM 4212 N N . VAL A 1 541 ? -7.319 32.872 -0.899 1.00 88.12 541 VAL A N 1
ATOM 4213 C CA . VAL A 1 541 ? -6.029 33.128 -1.553 1.00 88.12 541 VAL A CA 1
ATOM 4214 C C . VAL A 1 541 ? -6.213 33.579 -3.002 1.00 88.12 541 VAL A C 1
ATOM 4216 O O . VAL A 1 541 ? -5.392 34.362 -3.471 1.00 88.12 541 VAL A O 1
ATOM 4219 N N . SER A 1 542 ? -7.322 33.194 -3.648 1.00 81.62 542 SER A N 1
ATOM 4220 C CA . SER A 1 542 ? -7.678 33.589 -5.022 1.00 81.62 542 SER A CA 1
ATOM 4221 C C . SER A 1 542 ? -8.422 34.937 -5.110 1.00 81.62 542 SER A C 1
ATOM 4223 O O . SER A 1 542 ? -8.220 35.689 -6.056 1.00 81.62 542 SER A O 1
ATOM 4225 N N . SER A 1 543 ? -9.251 35.297 -4.122 1.00 68.44 543 SER A N 1
ATOM 4226 C CA . SER A 1 543 ? -10.134 36.487 -4.161 1.00 68.44 543 SER A CA 1
ATOM 4227 C C . SER A 1 543 ? -9.407 37.809 -3.898 1.00 68.44 543 SER A C 1
ATOM 4229 O O . SER A 1 543 ? -9.925 38.882 -4.195 1.00 68.44 543 SER A O 1
ATOM 4231 N N . SER A 1 544 ? -8.184 37.762 -3.366 1.00 53.62 544 SER A N 1
ATOM 4232 C CA . SER A 1 544 ? -7.374 38.967 -3.131 1.00 53.62 544 SER A CA 1
ATOM 4233 C C . SER A 1 544 ? -6.811 39.603 -4.416 1.00 53.62 544 SER A C 1
ATOM 4235 O O . SER A 1 544 ? -6.184 40.653 -4.319 1.00 53.62 544 SER A O 1
ATOM 4237 N N . ALA A 1 545 ? -7.040 39.014 -5.598 1.00 44.97 545 ALA A N 1
ATOM 4238 C CA . ALA A 1 545 ? -6.661 39.598 -6.888 1.00 44.97 545 ALA A CA 1
ATOM 4239 C C . ALA A 1 545 ? -7.572 40.770 -7.321 1.00 44.97 545 ALA A C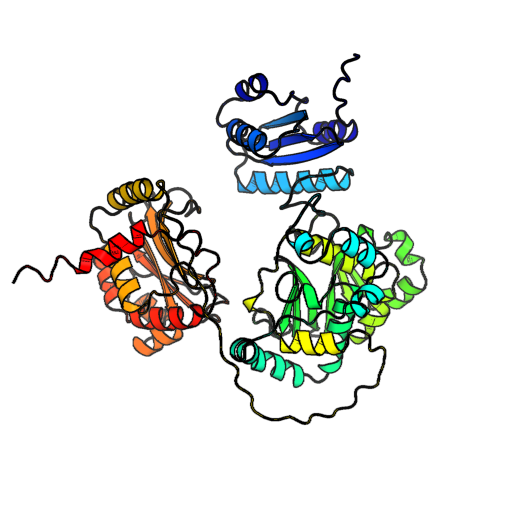 1
ATOM 4241 O O . ALA A 1 545 ? -7.137 41.647 -8.054 1.00 44.97 545 ALA A O 1
ATOM 4242 N N . SER A 1 546 ? -8.813 40.845 -6.824 1.00 37.69 546 SER A N 1
ATOM 4243 C CA . SER A 1 546 ? -9.806 41.833 -7.287 1.00 37.69 546 SER A CA 1
ATOM 4244 C C . SER A 1 546 ? -9.724 43.209 -6.605 1.00 37.69 546 SER A C 1
ATOM 4246 O O . SER A 1 546 ? -10.395 44.136 -7.050 1.00 37.69 546 SER A O 1
ATOM 4248 N N . ALA A 1 547 ? -8.957 43.375 -5.524 1.00 36.78 547 ALA A N 1
ATOM 4249 C CA . ALA A 1 547 ? -8.965 44.621 -4.742 1.00 36.78 547 ALA A CA 1
ATOM 4250 C C . ALA A 1 547 ? -7.888 45.644 -5.160 1.00 36.78 547 ALA A C 1
ATOM 4252 O O . ALA A 1 547 ? -7.871 46.745 -4.614 1.00 36.78 547 ALA A O 1
ATOM 4253 N N . ALA A 1 548 ? -7.002 45.301 -6.103 1.00 37.00 548 ALA A N 1
ATOM 4254 C CA . ALA A 1 548 ? -5.915 46.176 -6.556 1.00 37.00 548 ALA A CA 1
ATOM 4255 C C . ALA A 1 548 ? -6.155 46.834 -7.932 1.00 37.00 548 ALA A C 1
ATOM 4257 O O . ALA A 1 548 ? -5.387 47.712 -8.303 1.00 37.00 548 ALA A O 1
ATOM 4258 N N . GLU A 1 549 ? -7.224 46.481 -8.659 1.00 36.69 549 GLU A N 1
ATOM 4259 C CA . GLU A 1 549 ? -7.534 47.045 -9.993 1.00 36.69 549 GLU A CA 1
ATOM 4260 C C . GLU A 1 549 ? -8.704 48.052 -10.006 1.00 36.69 549 GLU A C 1
ATOM 4262 O O . GLU A 1 549 ? -9.137 48.493 -11.065 1.00 36.69 549 GLU A O 1
ATOM 4267 N N . THR A 1 550 ? -9.213 48.478 -8.844 1.00 35.34 550 THR A N 1
ATOM 4268 C CA . THR A 1 550 ? -10.264 49.519 -8.753 1.00 35.34 550 THR A CA 1
ATOM 4269 C C . THR A 1 550 ? -9.853 50.761 -7.958 1.00 35.34 550 THR A C 1
ATOM 4271 O O . THR A 1 550 ? -10.704 51.458 -7.409 1.00 35.34 550 THR A O 1
ATOM 4274 N N . SER A 1 551 ? -8.557 51.075 -7.903 1.00 38.75 551 SER A N 1
ATOM 4275 C CA . SER A 1 551 ? -8.108 52.430 -7.556 1.00 38.75 551 SER A CA 1
ATOM 4276 C C . SER A 1 551 ? -7.018 52.915 -8.514 1.00 38.75 551 SER A C 1
ATOM 4278 O O . SER A 1 551 ? -5.852 53.025 -8.139 1.00 38.75 551 SER A O 1
ATOM 4280 N N . GLU A 1 552 ? -7.423 53.214 -9.744 1.00 35.03 552 GLU A N 1
ATOM 4281 C CA . GLU A 1 552 ? -6.832 54.292 -10.546 1.00 35.03 552 GLU A CA 1
ATOM 4282 C C . GLU A 1 552 ? -7.926 55.286 -10.932 1.00 35.03 552 GLU A C 1
ATOM 4284 O O . GLU A 1 552 ? -9.041 54.830 -11.287 1.00 35.03 552 GLU A O 1
#

Sequence (552 aa):
MTQMVPVHDPAIARWADKNGYGSPIEFDTKALKKIKPRTRGLYLLEFPDGKAYIGISIDIAARLAQHRRTYGDVLSFRLRPEARDDVSLRVVERALVHSAQRDGLVLLNREHSAVIVGETQLDSIVTPGEQREWEVDPVEVNRRDGSLGPEYTESQLAAHERSYDKLLKHPRHAEVIAALGMYLDRCVPFPARTEATFWTVSCYPGSSNTLLLRVSMAMLETFFIWENPDTKKLTVRMFVDGRHLPKRRKLALRKPWRSLSKHVRVGPRGHLSAGVFEQTVEVDDIGDLGDAFDIPGVARSAGSHALAVMRKKQSGYKTSHSPQLATAAGMRLGLEDADVQDSATPMGDDAAFEEPPLTDREEPANSGDEKKFGRFVTADPQRLVRDHLRSLLDHTLGDRSDVGVSWGLSLMPGTSAGKGKKRLYTLNVGQMEVAWAVRSTRAEDPPLLGGVVVSASELEARAGESIAALEEKYPLLGFHRRGYAAAHGDDVTVDFAFDDAALAMLDALPWRAAASVLIDTIRTSKSPWARYHSDVLLQEVSSSASAAETSE

pLDDT: mean 81.16, std 18.2, range [23.55, 97.81]

Foldseek 3Di:
DDPDDQDADPLCVVLCVVLQWDDWDFLDPVRLVPQDFQQWAKKKWAFSVQAIEIDTDSGVSVVSVVVVVVPVGTGTMIDDRDDDDPVVRVVSSLVSLQSCVVSPHHYCDQFRALFHDDDFPVCVQANPVLLVVCLVPVQVSLVPLPDAADDDDPVLQVLQVVLVVVLVPPPCSVLVLQLLLVLCNLANRNCRSQELWFKFKFACPVVDNFWGMFIFGAADTAKTWGQDPVPRATKIKGKFQQVLPDDPVVLVVDPLSVVQVVFKDKAQADDSRNGNRIIMIMGNHSVCSVSQCVPGRRSSGSNSSSVRRSRSGITPCSSRGNPVSSVSSNVCSPPDDDDDDDDDDDDDDDDDDDDDDDDDDDDDDDPPQVVLVVVLCVLCVVCLVLQVVLVLCVLAPPDCPCQLWQKAKFAFDPDDPDDQKTWGIFIDGAADGAKTKIAGPDPPDARIKMKGKFQQVVQCVVVVHHPVVLCVVQVQWDWDQPQDVLQNSRIIMTMHHSDPSRVVSVVVTPRSVRRNVSRVSRSVHTYPCSNSHDPPSVCVSPVVVPPPPPDD

Radius of gyration: 27.68 Å; Cα contacts (8 Å, |Δi|>4): 930; chains: 1; bounding box: 66×92×73 Å